Protein 5EZM (pdb70)

InterPro domains:
  IPR038731 Glycosyltransferase RgtA/B/C/D-like [PF132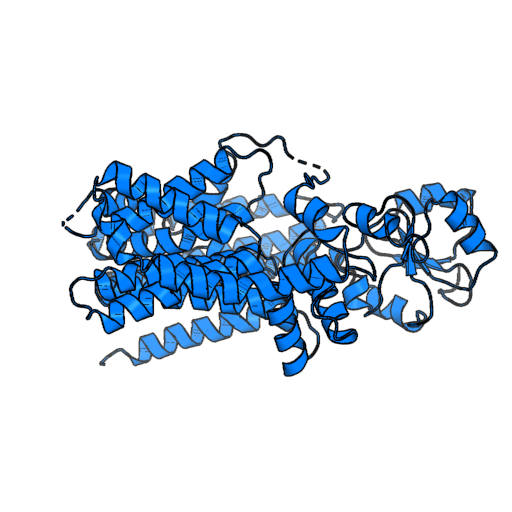31] (85-249)
  IPR040845 Aminoarabinose transferase, C-terminal [PF18583] (466-567)
  IPR050297 Lipid A-modifying glycosyltransferase 83 [PTHR33908] (30-534)

Foldseek 3Di:
DVVVVVVVVLVVVLVCLLQVLLAQFAAFDDFLLQLLQQLLVCLVPVPQQQGAGLNFGFQQWFRLLSVQLSVLCVVPNRGRSSSLVLLLVLLVLLLVLLLVLLCVPPNNQLSLLLSLQSLLQLLSSVSSSHRHLLSNLLSLLSLLLSLLSQLPDPPDDLVSNVVSLLSNLQSLLSSCSRGHPCSPPLVVQLVVVVCVVLVDPCVVVSNVVPSSVVSSCVSRVPSVVVNCVVPVCNPCCNVPPDDDAPWDDALCNCVCLVCNSSVLCNVCVVLLVVQQVVNDRSSVSLVSSLVVQSNVQSPDGDHDSSSNSSSSSSSSSSSSVSLVPDDLVVVVVSLVVLLVVLVVQLVCLCVQCPDDDPLFDSVLSVQLSVLLNVLSVLLNVLSVVLNVCSVVDSSVSSSSNSSSSSVSSSSNSSSCSSRRVLLLCLVCLVLQLVQDDQVAAAEEQLHDRSRNCSSNVHGHAYEDDPGSSVVRCPVCVVRHHHHVVVVQCCLQPNDKHKYKYAPVVCVVCVVPAPWAFRDDTSGITMTISDNVSHDDD

Nearest PDB structures (foldseek):
  5ezm-assembly1_A  TM=1.002E+00  e=3.886E-78  Cupriavidus metallidurans CH34
  5f15-assembly1_A  TM=9.927E-01  e=2.630E-70  Cupriavidus metallidurans CH34
  6p2r-assembly1_A  TM=6.299E-01  e=2.873E-02  Saccharomyces cerevisiae W303

Structure (mmCIF, N/CA/C/O backbone):
data_5EZM
#
_entry.id   5EZM
#
_cell.length_a   58.604
_cell.length_b   80.630
_cell.length_c   150.253
_cell.angle_alpha   90.000
_cell.angle_beta   90.000
_cell.angle_gamma   90.000
#
_symmetry.space_group_name_H-M   'P 21 21 21'
#
loop_
_entity.id
_entity.type
_entity.pdbx_description
1 polymer '4-amino-4-deoxy-L-arabinose transferase or related glycosyltransferases of PMT family'
2 non-polymer 'ZINC ION'
3 non-polymer 'MONO-TRANS, OCTA-CIS DECAPRENYL-PHOSPHATE'
4 non-polymer '[(Z)-octadec-9-enyl] (2R)-2,3-bis(oxidanyl)propanoate'
5 non-polymer 'CHLORIDE ION'
6 non-polymer 'PHOSPHATE ION'
7 non-polymer PHOSPHOCHOLINE
8 non-polymer '4-(2-HYDROXYETHYL)-1-PIPERAZINE ETHANESULFONIC ACID'
9 water water
#
loop_
_atom_site.group_PDB
_atom_site.id
_atom_site.type_symbol
_atom_site.label_atom_id
_atom_site.label_alt_id
_atom_site.label_comp_id
_atom_site.label_asym_id
_atom_site.label_entity_id
_atom_site.label_seq_id
_atom_site.pdbx_PDB_ins_code
_atom_site.Cartn_x
_atom_site.Cartn_y
_atom_site.Cartn_z
_atom_site.occupancy
_atom_site.B_iso_or_equiv
_atom_site.auth_seq_id
_atom_site.auth_comp_id
_atom_site.auth_asym_id
_atom_site.auth_atom_id
_atom_site.pdbx_PDB_model_num
ATOM 1 N N . SER A 1 28 ? 65.022 -0.063 17.315 1.00 124.27 25 SER A N 1
ATOM 2 C CA . SER A 1 28 ? 65.547 -0.303 18.655 1.00 122.32 25 SER A CA 1
ATOM 3 C C . SER A 1 28 ? 67.046 -0.033 18.711 1.00 122.86 25 SER A C 1
ATOM 4 O O . SER A 1 28 ? 67.792 -0.751 19.378 1.00 122.33 25 SER A O 1
ATOM 7 N N . ALA A 1 29 ? 67.483 1.009 18.005 1.00 123.86 26 ALA A N 1
ATOM 8 C CA . ALA A 1 29 ? 68.896 1.364 17.968 1.00 124.36 26 ALA A CA 1
ATOM 9 C C . ALA A 1 29 ? 69.341 1.941 19.305 1.00 122.95 26 ALA A C 1
ATOM 10 O O . ALA A 1 29 ? 70.095 1.301 20.046 1.00 124.08 26 ALA A O 1
ATOM 12 N N . ALA A 1 30 ? 68.871 3.146 19.626 1.00 121.44 27 ALA A N 1
ATOM 13 C CA . ALA A 1 30 ? 69.264 3.845 20.840 1.00 120.89 27 ALA A CA 1
ATOM 14 C C . ALA A 1 30 ? 68.388 3.493 22.037 1.00 120.63 27 ALA A C 1
ATOM 15 O O . ALA A 1 30 ? 68.281 4.299 22.969 1.00 119.02 27 ALA A O 1
ATOM 17 N N . THR A 1 31 ? 67.760 2.312 22.033 1.00 122.82 28 THR A N 1
ATOM 18 C CA . THR A 1 31 ? 66.961 1.894 23.183 1.00 121.55 28 THR A CA 1
ATOM 19 C C . THR A 1 31 ? 67.798 1.856 24.455 1.00 120.53 28 THR A C 1
ATOM 20 O O . THR A 1 31 ? 67.287 2.141 25.545 1.00 116.15 28 THR A O 1
ATOM 24 N N . GLY A 1 32 ? 69.090 1.538 24.330 1.00 123.62 29 GLY A N 1
ATOM 25 C CA . GLY A 1 32 ? 69.994 1.569 25.467 1.00 122.13 29 GLY A CA 1
ATOM 26 C C . GLY A 1 32 ? 70.031 2.900 26.188 1.00 118.14 29 GLY A C 1
ATOM 27 O O . GLY A 1 32 ? 70.411 2.947 27.362 1.00 116.50 29 GLY A O 1
ATOM 28 N N . TRP A 1 33 ? 69.652 3.987 25.512 1.00 112.30 30 TRP A N 1
ATOM 29 C CA . TRP A 1 33 ? 69.492 5.264 26.197 1.00 104.45 30 TRP A CA 1
ATOM 30 C C . TRP A 1 33 ? 68.190 5.299 26.987 1.00 101.03 30 TRP A C 1
ATOM 31 O O . TRP A 1 33 ? 68.188 5.631 28.179 1.00 100.03 30 TRP A O 1
ATOM 42 N N . VAL A 1 34 ? 67.076 4.944 26.338 1.00 98.65 31 VAL A N 1
ATOM 43 C CA . VAL A 1 34 ? 65.773 4.945 27.004 1.00 94.73 31 VAL A CA 1
ATOM 44 C C . VAL A 1 34 ? 65.829 4.097 28.268 1.00 91.53 31 VAL A C 1
ATOM 45 O O . VAL A 1 34 ? 65.554 4.577 29.376 1.00 90.41 31 VAL A O 1
ATOM 49 N N . VAL A 1 35 ? 66.210 2.825 28.112 1.00 89.54 32 VAL A N 1
ATOM 50 C CA . VAL A 1 35 ? 66.372 1.934 29.260 1.00 86.01 32 VAL A CA 1
ATOM 51 C C . VAL A 1 35 ? 67.230 2.595 30.327 1.00 82.11 32 VAL A C 1
ATOM 52 O O . VAL A 1 35 ? 66.919 2.533 31.522 1.00 83.30 32 VAL A O 1
ATOM 56 N N . LEU A 1 36 ? 68.312 3.256 29.912 1.00 78.92 33 LEU A N 1
ATOM 57 C CA . LEU A 1 36 ? 69.132 3.995 30.865 1.00 77.82 33 LEU A CA 1
ATOM 58 C C . LEU A 1 36 ? 68.325 5.111 31.516 1.00 77.41 33 LEU A C 1
ATOM 59 O O . LEU A 1 36 ? 68.163 5.148 32.743 1.00 76.95 33 LEU A O 1
ATOM 64 N N . PHE A 1 37 ? 67.781 6.012 30.689 1.00 75.90 34 PHE A N 1
ATOM 65 C CA . PHE A 1 37 ? 67.020 7.158 31.176 1.00 71.60 34 PHE A CA 1
ATOM 66 C C . PHE A 1 37 ? 66.002 6.733 32.226 1.00 68.88 34 PHE A C 1
ATOM 67 O O . PHE A 1 37 ? 66.099 7.116 33.400 1.00 67.37 34 PHE A O 1
ATOM 75 N N . VAL A 1 38 ? 65.043 5.896 31.818 1.00 68.06 35 VAL A N 1
ATOM 76 C CA . VAL A 1 38 ? 63.996 5.437 32.727 1.00 64.41 35 VAL A CA 1
ATOM 77 C C . VAL A 1 38 ? 64.608 4.841 33.987 1.00 65.67 35 VAL A C 1
ATOM 78 O O . VAL A 1 38 ? 64.179 5.143 35.109 1.00 63.79 35 VAL A O 1
ATOM 82 N N . ALA A 1 39 ? 65.644 4.011 33.820 1.00 67.00 36 ALA A N 1
ATOM 83 C CA . ALA A 1 39 ? 66.310 3.435 34.984 1.00 67.25 36 ALA A CA 1
ATOM 84 C C . ALA A 1 39 ? 66.765 4.533 35.932 1.00 66.17 36 ALA A C 1
ATOM 85 O O . ALA A 1 39 ? 66.369 4.561 37.105 1.00 67.44 36 ALA A O 1
ATOM 87 N N . VAL A 1 40 ? 67.547 5.488 35.414 1.00 63.33 37 VAL A N 1
ATOM 88 C CA . VAL A 1 40 ? 68.037 6.578 36.250 1.00 63.77 37 VAL A CA 1
ATOM 89 C C . VAL A 1 40 ? 66.874 7.326 36.877 1.00 63.18 37 VAL A C 1
ATOM 90 O O . VAL A 1 40 ? 66.965 7.787 38.023 1.00 62.55 37 VAL A O 1
ATOM 94 N N . ALA A 1 41 ? 65.752 7.430 36.161 1.00 60.46 38 ALA A N 1
ATOM 95 C CA . ALA A 1 41 ? 64.584 8.075 36.742 1.00 57.55 38 ALA A CA 1
ATOM 96 C C . ALA A 1 41 ? 64.056 7.269 37.923 1.00 58.96 38 ALA A C 1
ATOM 97 O O . ALA A 1 41 ? 63.921 7.795 39.038 1.00 57.99 38 ALA A O 1
ATOM 99 N N . LEU A 1 42 ? 63.815 5.970 37.708 1.00 59.09 39 LEU A N 1
ATOM 100 C CA . LEU A 1 42 ? 63.102 5.175 38.703 1.00 56.80 39 LEU A CA 1
ATOM 101 C C . LEU A 1 42 ? 63.880 5.095 40.006 1.00 57.97 39 LEU A C 1
ATOM 102 O O . LEU A 1 42 ? 63.306 5.252 41.090 1.00 55.59 39 LEU A O 1
ATOM 107 N N . VAL A 1 43 ? 65.193 4.871 39.920 1.00 62.48 40 VAL A N 1
ATOM 108 C CA . VAL A 1 43 ? 66.004 4.800 41.130 1.00 66.04 40 VAL A CA 1
ATOM 109 C C . VAL A 1 43 ? 65.963 6.130 41.876 1.00 66.16 40 VAL A C 1
ATOM 110 O O . VAL A 1 43 ? 65.889 6.161 43.111 1.00 66.72 40 VAL A O 1
ATOM 114 N N . VAL A 1 44 ? 65.969 7.250 41.145 1.00 65.17 41 VAL A N 1
ATOM 115 C CA . VAL A 1 44 ? 65.830 8.532 41.827 1.00 62.98 41 VAL A CA 1
ATOM 116 C C . VAL A 1 44 ? 64.415 8.676 42.365 1.00 64.37 41 VAL A C 1
ATOM 117 O O . VAL A 1 44 ? 64.201 9.271 43.429 1.00 64.27 41 VAL A O 1
ATOM 121 N N . TRP A 1 45 ? 63.438 8.096 41.665 1.00 64.86 42 TRP A N 1
ATOM 122 C CA . TRP A 1 45 ? 62.042 8.229 42.064 1.00 62.54 42 TRP A CA 1
ATOM 123 C C . TRP A 1 45 ? 61.793 7.620 43.437 1.00 62.89 42 TRP A C 1
ATOM 124 O O . TRP A 1 45 ? 61.083 8.206 44.264 1.00 62.81 42 TRP A O 1
ATOM 135 N N . PHE A 1 46 ? 62.375 6.454 43.708 1.00 64.06 43 PHE A N 1
ATOM 136 C CA . PHE A 1 46 ? 62.099 5.739 44.950 1.00 64.83 43 PHE A CA 1
ATOM 137 C C . PHE A 1 46 ? 63.093 6.046 46.061 1.00 64.69 43 PHE A C 1
ATOM 138 O O . PHE A 1 46 ? 62.682 6.208 47.216 1.00 63.92 43 PHE A O 1
ATOM 146 N N . VAL A 1 47 ? 64.388 6.141 45.745 1.00 64.45 44 VAL A N 1
ATOM 147 C CA . VAL A 1 47 ? 65.380 6.469 46.768 1.00 62.84 44 VAL A CA 1
ATOM 148 C C . VAL A 1 47 ? 65.032 7.794 47.440 1.00 63.26 44 VAL A C 1
ATOM 149 O O . VAL A 1 47 ? 65.021 7.902 48.673 1.00 64.42 44 VAL A O 1
ATOM 153 N N . SER A 1 48 ? 64.706 8.812 46.637 1.00 62.39 45 SER A N 1
ATOM 154 C CA . SER A 1 48 ? 64.346 10.117 47.183 1.00 62.42 45 SER A CA 1
ATOM 155 C C . SER A 1 48 ? 63.145 10.053 48.119 1.00 63.38 45 SER A C 1
ATOM 156 O O . SER A 1 48 ? 62.930 10.991 48.896 1.00 64.48 45 SER A O 1
ATOM 159 N N . LEU A 1 49 ? 62.359 8.974 48.066 1.00 61.44 46 LEU A N 1
ATOM 160 C CA . LEU A 1 49 ? 61.249 8.835 49.000 1.00 59.30 46 LEU A CA 1
ATOM 161 C C . LEU A 1 49 ? 61.731 8.734 50.442 1.00 61.45 46 LEU A C 1
ATOM 162 O O . LEU A 1 49 ? 61.066 9.239 51.353 1.00 60.91 46 LEU A O 1
ATOM 167 N N . ASP A 1 50 ? 62.879 8.098 50.670 1.00 63.93 47 ASP A N 1
ATOM 168 C CA . ASP A 1 50 ? 63.338 7.759 52.013 1.00 65.90 47 ASP A CA 1
ATOM 169 C C . ASP A 1 50 ? 64.491 8.648 52.463 1.00 66.33 47 ASP A C 1
ATOM 170 O O . ASP A 1 50 ? 65.429 8.190 53.117 1.00 67.11 47 ASP A O 1
ATOM 175 N N . MET A 1 51 ? 64.440 9.935 52.119 1.00 66.78 48 MET A N 1
ATOM 176 C CA . MET A 1 51 ? 65.523 10.843 52.472 1.00 66.87 48 MET A CA 1
ATOM 177 C C . MET A 1 51 ? 65.033 12.106 53.171 1.00 66.21 48 MET A C 1
ATOM 178 O O . MET A 1 51 ? 65.820 13.040 53.363 1.00 68.91 48 MET A O 1
ATOM 183 N N . ARG A 1 52 ? 63.766 12.154 53.571 1.00 61.96 49 ARG A N 1
ATOM 184 C CA . ARG A 1 52 ? 63.238 13.266 54.344 1.00 59.58 49 ARG A CA 1
ATOM 185 C C . ARG A 1 52 ? 62.386 12.721 55.479 1.00 59.92 49 ARG A C 1
ATOM 186 O O . ARG A 1 52 ? 61.694 11.712 55.313 1.00 62.65 49 ARG A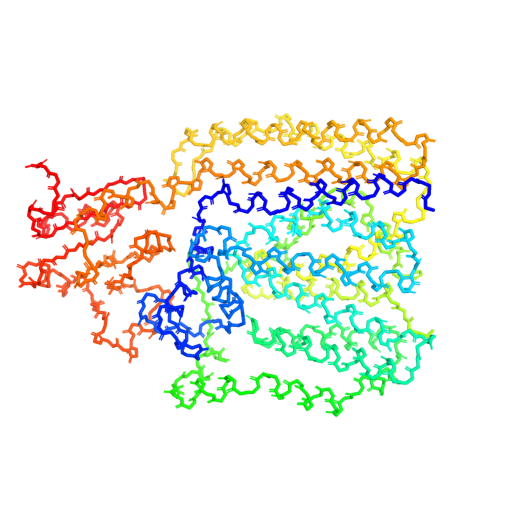 O 1
ATOM 194 N N . HIS A 1 53 ? 62.443 13.382 56.630 1.00 56.54 50 HIS A N 1
ATOM 195 C CA . HIS A 1 53 ? 61.500 13.070 57.689 1.00 53.67 50 HIS A CA 1
ATOM 196 C C . HIS A 1 53 ? 60.114 13.582 57.316 1.00 54.67 50 HIS A C 1
ATOM 197 O O . HIS A 1 53 ? 59.956 14.450 56.453 1.00 55.72 50 HIS A O 1
ATOM 204 N N . LEU A 1 54 ? 59.100 13.029 57.978 1.00 55.67 51 LEU A N 1
ATOM 205 C CA . LEU A 1 54 ? 57.719 13.342 57.632 1.00 55.98 51 LEU A CA 1
ATOM 206 C C . LEU A 1 54 ? 57.391 14.788 57.981 1.00 57.07 51 LEU A C 1
ATOM 207 O O . LEU A 1 54 ? 57.688 15.259 59.084 1.00 57.66 51 LEU A O 1
ATOM 212 N N . VAL A 1 55 ? 56.774 15.488 57.036 1.00 56.86 52 VAL A N 1
ATOM 213 C CA . VAL A 1 55 ? 56.452 16.902 57.174 1.00 56.74 52 VAL A CA 1
ATOM 214 C C . VAL A 1 55 ? 54.973 17.016 57.524 1.00 58.35 52 VAL A C 1
ATOM 215 O O . VAL A 1 55 ? 54.103 16.664 56.719 1.00 59.63 52 VAL A O 1
ATOM 219 N N . GLY A 1 56 ? 54.682 17.508 58.724 1.00 57.13 53 GLY A N 1
ATOM 220 C CA . GLY A 1 56 ? 53.308 17.726 59.139 1.00 57.55 53 GLY A CA 1
ATOM 221 C C . GLY A 1 56 ? 52.686 18.936 58.469 1.00 60.33 53 GLY A C 1
ATOM 222 O O . GLY A 1 56 ? 53.400 19.813 57.985 1.00 63.21 53 GLY A O 1
ATOM 223 N N . PRO A 1 57 ? 51.348 19.000 58.441 1.00 60.85 54 PRO A N 1
ATOM 224 C CA . PRO A 1 57 ? 50.442 17.994 59.007 1.00 62.49 54 PRO A CA 1
ATOM 225 C C . PRO A 1 57 ? 50.174 16.787 58.109 1.00 63.83 54 PRO A C 1
ATOM 226 O O . PRO A 1 57 ? 50.023 15.685 58.632 1.00 63.98 54 PRO A O 1
ATOM 230 N N . ASP A 1 58 ? 50.141 16.995 56.790 1.00 65.75 55 ASP A N 1
ATOM 231 C CA . ASP A 1 58 ? 49.596 15.992 55.876 1.00 66.59 55 ASP A CA 1
ATOM 232 C C . ASP A 1 58 ? 50.364 14.675 55.946 1.00 60.30 55 ASP A C 1
ATOM 233 O O . ASP A 1 58 ? 49.787 13.622 56.247 1.00 58.00 55 ASP A O 1
ATOM 238 N N . GLU A 1 59 ? 51.667 14.711 55.648 1.00 59.08 56 GLU A N 1
ATOM 239 C CA . GLU A 1 59 ? 52.462 13.484 55.624 1.00 59.48 56 GLU A CA 1
ATOM 240 C C . GLU A 1 59 ? 52.350 12.728 56.940 1.00 58.05 56 GLU A C 1
ATOM 241 O O . GLU A 1 59 ? 52.113 11.511 56.960 1.00 58.44 56 GLU A O 1
ATOM 247 N N . GLY A 1 60 ? 52.519 13.442 58.054 1.00 54.22 57 GLY A N 1
ATOM 248 C CA . GLY A 1 60 ? 52.396 12.805 59.352 1.00 52.53 57 GLY A CA 1
ATOM 249 C C . GLY A 1 60 ? 50.994 12.295 59.623 1.00 51.34 57 GLY A C 1
ATOM 250 O O . GLY A 1 60 ? 50.819 11.185 60.126 1.00 49.67 57 GLY A O 1
ATOM 251 N N . ARG A 1 61 ? 49.976 13.095 59.283 1.00 53.08 58 ARG A N 1
ATOM 252 C CA . ARG A 1 61 ? 48.597 12.702 59.562 1.00 56.43 58 ARG A CA 1
ATOM 253 C C . ARG A 1 61 ? 48.230 11.411 58.842 1.00 57.16 58 ARG A C 1
ATOM 254 O O . ARG A 1 61 ? 47.693 10.477 59.450 1.00 60.01 58 ARG A O 1
ATOM 262 N N . TYR A 1 62 ? 48.504 11.339 57.540 1.00 54.51 59 TYR A N 1
ATOM 263 C CA . TYR A 1 62 ? 48.113 10.146 56.800 1.00 55.08 59 TYR A CA 1
ATOM 264 C C . TYR A 1 62 ? 49.015 8.963 57.128 1.00 53.72 59 TYR A C 1
ATOM 265 O O . TYR A 1 62 ? 48.542 7.818 57.170 1.00 51.29 59 TYR A O 1
ATOM 274 N N . ALA A 1 63 ? 50.301 9.214 57.397 1.00 54.03 60 ALA A N 1
ATOM 275 C CA . ALA A 1 63 ? 51.178 8.120 57.801 1.00 55.56 60 ALA A CA 1
ATOM 276 C C . ALA A 1 63 ? 50.725 7.516 59.123 1.00 59.50 60 ALA A C 1
ATOM 277 O O . ALA A 1 63 ? 50.782 6.293 59.310 1.00 63.46 60 ALA A O 1
ATOM 279 N N . GLU A 1 64 ? 50.250 8.358 60.046 1.00 58.22 61 GLU A N 1
ATOM 280 C CA . GLU A 1 64 ? 49.839 7.879 61.362 1.00 56.86 61 GLU A CA 1
ATOM 281 C C . GLU A 1 64 ? 48.469 7.219 61.320 1.00 57.36 61 GLU A C 1
ATOM 282 O O . GLU A 1 64 ? 48.270 6.172 61.943 1.00 62.13 61 GLU A O 1
ATOM 288 N N . ILE A 1 65 ? 47.510 7.824 60.617 1.00 53.32 62 ILE A N 1
ATOM 289 C CA . ILE A 1 65 ? 46.222 7.166 60.413 1.00 52.79 62 ILE A CA 1
ATOM 290 C C . ILE A 1 65 ? 46.436 5.780 59.824 1.00 54.65 62 ILE A C 1
ATOM 291 O O . ILE A 1 65 ? 45.892 4.781 60.311 1.00 56.89 62 ILE A O 1
ATOM 296 N N . SER A 1 66 ? 47.262 5.698 58.780 1.00 57.36 63 SER A N 1
ATOM 297 C CA . SER A 1 66 ? 47.542 4.401 58.177 1.00 56.23 63 SER A CA 1
ATOM 298 C C . SER A 1 66 ? 48.230 3.468 59.163 1.00 56.05 63 SER A C 1
ATOM 299 O O . SER A 1 66 ? 47.962 2.262 59.170 1.00 57.54 63 SER A O 1
ATOM 302 N N . ARG A 1 67 ? 49.115 4.002 60.008 1.00 54.76 64 ARG A N 1
ATOM 303 C CA . ARG A 1 67 ? 49.739 3.163 61.026 1.00 55.47 64 ARG A CA 1
ATOM 304 C C . ARG A 1 67 ? 48.693 2.567 61.962 1.00 58.16 64 ARG A C 1
ATOM 305 O O . ARG A 1 67 ? 48.716 1.367 62.253 1.00 60.70 64 ARG A O 1
ATOM 313 N N . GLU A 1 68 ? 47.762 3.396 62.441 1.00 55.96 65 GLU A N 1
ATOM 314 C CA . GLU A 1 68 ? 46.760 2.915 63.386 1.00 54.00 65 GLU A CA 1
ATOM 315 C C . GLU A 1 68 ? 45.841 1.892 62.739 1.00 55.54 65 GLU A C 1
ATOM 316 O O . GLU A 1 68 ? 45.474 0.893 63.369 1.00 55.57 65 GLU A O 1
ATOM 322 N N . MET A 1 69 ? 45.456 2.125 61.482 1.00 58.75 66 MET A N 1
ATOM 323 C CA . MET A 1 69 ? 44.680 1.124 60.759 1.00 59.75 66 MET A CA 1
ATOM 324 C C . MET A 1 69 ? 45.460 -0.180 60.645 1.00 60.67 66 MET A C 1
ATOM 325 O O . MET A 1 69 ? 44.906 -1.268 60.845 1.00 59.32 66 MET A O 1
ATOM 330 N N . PHE A 1 70 ? 46.760 -0.076 60.358 1.00 60.60 67 PHE A N 1
ATOM 331 C CA . PHE A 1 70 ? 47.624 -1.245 60.238 1.00 59.57 67 PHE A CA 1
ATOM 332 C C . PHE A 1 70 ? 47.702 -2.019 61.548 1.00 60.94 67 PHE A C 1
ATOM 333 O O . PHE A 1 70 ? 47.682 -3.255 61.552 1.00 66.01 67 PHE A O 1
ATOM 341 N N . ALA A 1 71 ? 47.782 -1.309 62.673 1.00 56.94 68 ALA A N 1
ATOM 342 C CA . ALA A 1 71 ? 47.899 -1.959 63.969 1.00 56.32 68 ALA A CA 1
ATOM 343 C C . ALA A 1 71 ? 46.571 -2.487 64.486 1.00 60.24 68 ALA A C 1
ATOM 344 O O . ALA A 1 71 ? 46.569 -3.389 65.330 1.00 65.83 68 ALA A O 1
ATOM 346 N N . SER A 1 72 ? 45.448 -1.953 64.009 1.00 58.68 69 SER A N 1
ATOM 347 C CA . SER A 1 72 ? 44.142 -2.370 64.503 1.00 58.00 69 SER A CA 1
ATOM 348 C C . SER A 1 72 ? 43.443 -3.368 63.596 1.00 58.31 69 SER A C 1
ATOM 349 O O . SER A 1 72 ? 42.682 -4.204 64.090 1.00 57.74 69 SER A O 1
ATOM 352 N N . GLY A 1 73 ? 43.679 -3.304 62.287 1.00 60.68 70 GLY A N 1
ATOM 353 C CA . GLY A 1 73 ? 42.968 -4.138 61.343 1.00 62.35 70 GLY A CA 1
ATOM 354 C C . GLY A 1 73 ? 41.611 -3.616 60.928 1.00 64.02 70 GLY A C 1
ATOM 355 O O . GLY A 1 73 ? 40.991 -4.197 60.027 1.00 66.03 70 GLY A O 1
ATOM 356 N N . ASP A 1 74 ? 41.127 -2.541 61.546 1.00 63.98 71 ASP A N 1
ATOM 357 C CA . ASP A 1 74 ? 39.839 -1.951 61.191 1.00 66.02 71 ASP A CA 1
ATOM 358 C C . ASP A 1 74 ? 40.041 -1.065 59.969 1.00 69.91 71 ASP A C 1
ATOM 359 O O . ASP A 1 74 ? 40.487 0.078 60.082 1.00 72.20 71 ASP A O 1
ATOM 364 N N . TRP A 1 75 ? 39.710 -1.593 58.793 1.00 71.79 72 TRP A N 1
ATOM 365 C CA . TRP A 1 75 ? 39.826 -0.854 57.544 1.00 71.21 72 TRP A CA 1
ATOM 366 C C . TRP A 1 75 ? 38.575 -0.052 57.211 1.00 67.80 72 TRP A C 1
ATOM 367 O O . TRP A 1 75 ? 38.485 0.499 56.110 1.00 66.27 72 TRP A O 1
ATOM 378 N N . VAL A 1 76 ? 37.612 0.023 58.125 1.00 67.53 73 VAL A N 1
ATOM 379 C CA . VAL A 1 76 ? 36.349 0.714 57.893 1.00 67.09 73 VAL A CA 1
ATOM 380 C C . VAL A 1 76 ? 36.270 2.014 58.688 1.00 66.52 73 VAL A C 1
ATOM 381 O O . VAL A 1 76 ? 36.033 3.083 58.124 1.00 65.17 73 VAL A O 1
ATOM 385 N N . THR A 1 77 ? 36.464 1.937 60.002 1.00 66.59 74 THR A N 1
ATOM 386 C CA . THR A 1 77 ? 36.361 3.101 60.878 1.00 66.68 74 THR A CA 1
ATOM 387 C C . THR A 1 77 ? 37.733 3.757 60.968 1.00 64.78 74 THR A C 1
ATOM 388 O O . THR A 1 77 ? 38.598 3.318 61.731 1.00 64.55 74 THR A O 1
ATOM 392 N N . ILE A 1 78 ? 37.932 4.815 60.177 1.00 62.76 75 ILE A N 1
ATOM 393 C CA . ILE A 1 78 ? 39.198 5.537 60.177 1.00 60.53 75 ILE A CA 1
ATOM 394 C C . ILE A 1 78 ? 39.391 6.237 61.517 1.00 60.35 75 ILE A C 1
ATOM 395 O O . ILE A 1 78 ? 38.461 6.847 62.062 1.00 60.50 75 ILE A O 1
ATOM 400 N N . ARG A 1 79 ? 40.603 6.148 62.060 1.00 59.69 76 ARG A N 1
ATOM 401 C CA . ARG A 1 79 ? 40.923 6.772 63.335 1.00 58.85 76 ARG A CA 1
ATOM 402 C C . ARG A 1 79 ? 42.252 7.507 63.253 1.00 58.38 76 ARG A C 1
ATOM 403 O O . ARG A 1 79 ? 43.188 7.057 62.584 1.00 58.35 76 ARG A O 1
ATOM 411 N N . TYR A 1 80 ? 42.320 8.649 63.933 1.00 58.07 77 TYR A N 1
ATOM 412 C CA . TYR A 1 80 ? 43.526 9.466 64.014 1.00 59.50 77 TYR A CA 1
ATOM 413 C C . TYR A 1 80 ? 43.782 9.736 65.490 1.00 58.77 77 TYR A C 1
ATOM 414 O O . TYR A 1 80 ? 42.995 10.432 66.144 1.00 56.74 77 TYR A O 1
ATOM 423 N N . ASN A 1 81 ? 44.874 9.174 66.011 1.00 56.80 78 ASN A N 1
ATOM 424 C CA . ASN A 1 81 ? 45.182 9.212 67.439 1.00 55.48 78 ASN A CA 1
ATOM 425 C C . ASN A 1 81 ? 44.028 8.626 68.252 1.00 57.76 78 ASN A C 1
ATOM 426 O O . ASN A 1 81 ? 43.530 9.233 69.204 1.00 58.75 78 ASN A O 1
ATOM 431 N N . ALA A 1 82 ? 43.593 7.434 67.839 1.00 59.11 79 ALA A N 1
ATOM 432 C CA . ALA A 1 82 ? 42.577 6.643 68.523 1.00 60.59 79 ALA A CA 1
ATOM 433 C C . ALA A 1 82 ? 41.196 7.277 68.409 1.00 64.25 79 ALA A C 1
ATOM 434 O O . ALA A 1 82 ? 40.218 6.729 68.926 1.00 68.81 79 ALA A O 1
ATOM 436 N N . LEU A 1 83 ? 41.092 8.409 67.719 1.00 62.88 80 LEU A N 1
ATOM 437 C CA . LEU A 1 83 ? 39.834 9.129 67.597 1.00 64.57 80 LEU A CA 1
ATOM 438 C C . LEU A 1 83 ? 39.304 9.054 66.172 1.00 65.30 80 LEU A C 1
ATOM 439 O O . LEU A 1 83 ? 40.071 9.075 65.205 1.00 66.41 80 LEU A O 1
ATOM 444 N N . LYS A 1 84 ? 37.978 8.972 66.058 1.00 63.98 81 LYS A N 1
ATOM 445 C CA . LYS A 1 84 ? 37.332 8.887 64.754 1.00 60.91 81 LYS A CA 1
ATOM 446 C C . LYS A 1 84 ? 37.710 10.082 63.892 1.00 61.35 81 LYS A C 1
ATOM 447 O O . LYS A 1 84 ? 37.646 11.233 64.336 1.00 58.81 81 LYS A O 1
ATOM 453 N N . TYR A 1 85 ? 38.115 9.799 62.657 1.00 64.56 82 TYR A N 1
ATOM 454 C CA . TYR A 1 85 ? 38.502 10.817 61.684 1.00 64.91 82 TYR A CA 1
ATOM 455 C C . TYR A 1 85 ? 37.666 10.569 60.434 1.00 64.31 82 TYR A C 1
ATOM 456 O O . TYR A 1 85 ? 37.970 9.669 59.647 1.00 65.66 82 TYR A O 1
ATOM 465 N N . PHE A 1 86 ? 36.607 11.358 60.261 1.00 64.36 83 PHE A N 1
ATOM 466 C CA . PHE A 1 86 ? 35.676 11.201 59.151 1.00 63.40 83 PHE A CA 1
ATOM 467 C C . PHE A 1 86 ? 35.784 12.341 58.142 1.00 67.60 83 PHE A C 1
ATOM 468 O O . PHE A 1 86 ? 34.806 12.668 57.465 1.00 69.53 83 PHE A O 1
ATOM 476 N N . GLU A 1 87 ? 36.962 12.956 58.025 1.00 67.99 84 GLU A N 1
ATOM 477 C CA . GLU A 1 87 ? 37.138 14.053 57.083 1.00 69.46 84 GLU A CA 1
ATOM 478 C C . GLU A 1 87 ? 37.612 13.590 55.707 1.00 68.80 84 GLU A C 1
ATOM 479 O O . GLU A 1 87 ? 37.591 14.392 54.768 1.00 69.57 84 GLU A O 1
ATOM 485 N N . LYS A 1 88 ? 38.015 12.327 55.552 1.00 68.13 85 LYS A N 1
ATOM 486 C CA . LYS A 1 88 ? 38.530 11.811 54.287 1.00 67.84 85 LYS A CA 1
ATOM 487 C C . LYS A 1 88 ? 38.106 10.364 54.081 1.00 67.20 85 LYS A C 1
ATOM 488 O O . LYS A 1 88 ? 37.910 9.624 55.053 1.00 65.53 85 LYS A O 1
ATOM 494 N N . PRO A 1 89 ? 37.961 9.935 52.828 1.00 68.68 86 PRO A N 1
ATOM 495 C CA . PRO A 1 89 ? 37.707 8.512 52.529 1.00 67.98 86 PRO A CA 1
ATOM 496 C C . PRO A 1 89 ? 38.993 7.705 52.612 1.00 66.20 86 PRO A C 1
ATOM 497 O O . PRO A 1 89 ? 40.087 8.286 52.668 1.00 65.36 86 PRO A O 1
ATOM 501 N N . PRO A 1 90 ? 38.916 6.372 52.608 1.00 64.21 87 PRO A N 1
ATOM 502 C CA . PRO A 1 90 ? 40.042 5.552 53.091 1.00 62.72 87 PRO A CA 1
ATOM 503 C C . PRO A 1 90 ? 40.986 4.941 52.059 1.00 61.32 87 PRO A C 1
ATOM 504 O O . PRO A 1 90 ? 41.920 4.250 52.480 1.00 62.24 87 PRO A O 1
ATOM 508 N N . PHE A 1 91 ? 40.799 5.148 50.752 1.00 58.92 88 PHE A N 1
ATOM 509 C CA . PHE A 1 91 ? 41.585 4.386 49.780 1.00 56.08 88 PHE A CA 1
ATOM 510 C C . PHE A 1 91 ? 43.081 4.643 49.937 1.00 54.64 88 PHE A C 1
ATOM 511 O O . PHE A 1 91 ? 43.891 3.706 49.916 1.00 55.27 88 PHE A O 1
ATOM 519 N N . HIS A 1 92 ? 43.470 5.911 50.089 1.00 54.00 89 HIS A N 1
ATOM 520 C CA . HIS A 1 92 ? 44.873 6.229 50.336 1.00 53.73 89 HIS A CA 1
ATOM 521 C C . HIS A 1 92 ? 45.403 5.450 51.533 1.00 53.88 89 HIS A C 1
ATOM 522 O O . HIS A 1 92 ? 46.513 4.900 51.492 1.00 51.28 89 HIS A O 1
ATOM 529 N N . MET A 1 93 ? 44.605 5.367 52.600 1.00 56.15 90 MET A N 1
ATOM 530 C CA . MET A 1 93 ? 45.032 4.625 53.780 1.00 59.05 90 MET A CA 1
ATOM 531 C C . MET A 1 93 ? 45.106 3.131 53.498 1.00 57.51 90 MET A C 1
ATOM 532 O O . MET A 1 93 ? 46.024 2.457 53.971 1.00 54.03 90 MET A O 1
ATOM 537 N N . TRP A 1 94 ? 44.152 2.595 52.731 1.00 58.16 91 TRP A N 1
ATOM 538 C CA . TRP A 1 94 ? 44.218 1.190 52.341 1.00 55.90 91 TRP A CA 1
ATOM 539 C C . TRP A 1 94 ? 45.536 0.881 51.642 1.00 55.80 91 TRP A C 1
ATOM 540 O O . TRP A 1 94 ? 46.231 -0.086 51.990 1.00 56.41 91 TRP A O 1
ATOM 551 N N . VAL A 1 95 ? 45.903 1.707 50.659 1.00 54.41 92 VAL A N 1
ATOM 552 C CA . VAL A 1 95 ? 47.144 1.478 49.923 1.00 55.39 92 VAL A CA 1
ATOM 553 C C . VAL A 1 95 ? 48.339 1.572 50.861 1.00 55.90 92 VAL A C 1
ATOM 554 O O . VAL A 1 95 ? 49.213 0.694 50.872 1.00 57.85 92 VAL A O 1
ATOM 558 N N . THR A 1 96 ? 48.385 2.630 51.678 1.00 54.98 93 THR A N 1
ATOM 559 C CA . THR A 1 96 ? 49.506 2.792 52.597 1.00 50.21 93 THR A CA 1
ATOM 560 C C . THR A 1 96 ? 49.616 1.605 53.543 1.00 51.07 93 THR A C 1
ATOM 561 O O . THR A 1 96 ? 50.724 1.178 53.882 1.00 54.93 93 THR A O 1
ATOM 565 N N . VAL A 1 97 ? 48.480 1.045 53.963 1.00 52.00 94 VAL A N 1
ATOM 566 C CA . VAL A 1 97 ? 48.506 -0.068 54.907 1.00 55.47 94 VAL A CA 1
ATOM 567 C C . VAL A 1 97 ? 49.022 -1.330 54.231 1.00 58.48 94 VAL A C 1
ATOM 568 O O . VAL A 1 97 ? 49.776 -2.106 54.833 1.00 60.60 94 VAL A O 1
ATOM 572 N N . VAL A 1 98 ? 48.622 -1.566 52.978 1.00 56.50 95 VAL A N 1
ATOM 573 C CA . VAL A 1 98 ? 49.221 -2.673 52.238 1.00 55.19 95 VAL A CA 1
ATOM 574 C C . VAL A 1 98 ? 50.731 -2.487 52.152 1.00 57.20 95 VAL A C 1
ATOM 575 O O . VAL A 1 98 ? 51.506 -3.435 52.353 1.00 60.34 95 VAL A O 1
ATOM 579 N N . GLY A 1 99 ? 51.173 -1.255 51.883 1.00 54.84 96 GLY A N 1
ATOM 580 C CA . GLY A 1 99 ? 52.601 -0.979 51.882 1.00 55.46 96 GLY A CA 1
ATOM 581 C C . GLY A 1 99 ? 53.259 -1.307 53.209 1.00 56.19 96 GLY A C 1
ATOM 582 O O . GLY A 1 99 ? 54.353 -1.877 53.246 1.00 54.35 96 GLY A O 1
ATOM 583 N N . TYR A 1 100 ? 52.597 -0.958 54.317 1.00 57.21 97 TYR A N 1
ATOM 584 C CA . TYR A 1 100 ? 53.125 -1.278 55.641 1.00 58.24 97 TYR A CA 1
ATOM 585 C C . TYR A 1 100 ? 53.238 -2.785 55.838 1.00 61.74 97 TYR A C 1
ATOM 586 O O . TYR A 1 100 ? 54.224 -3.276 56.400 1.00 59.62 97 TYR A O 1
ATOM 595 N N . GLU A 1 101 ? 52.223 -3.532 55.395 1.00 64.67 98 GLU A N 1
ATOM 596 C CA . GLU A 1 101 ? 52.259 -4.983 55.516 1.00 67.20 98 GLU A CA 1
ATOM 597 C C . GLU A 1 101 ? 53.393 -5.586 54.698 1.00 64.38 98 GLU A C 1
ATOM 598 O O . GLU A 1 101 ? 53.980 -6.593 55.105 1.00 64.60 98 GLU A O 1
ATOM 604 N N . LEU A 1 102 ? 53.727 -4.989 53.554 1.00 63.36 99 LEU A N 1
ATOM 605 C CA . LEU A 1 102 ? 54.806 -5.559 52.752 1.00 65.99 99 LEU A CA 1
ATOM 606 C C . LEU A 1 102 ? 56.185 -5.150 53.263 1.00 63.53 99 LEU A C 1
ATOM 607 O O . LEU A 1 102 ? 57.091 -5.987 53.339 1.00 63.15 99 LEU A O 1
ATOM 612 N N . PHE A 1 103 ? 56.366 -3.878 53.626 1.00 60.70 100 PHE A N 1
ATOM 613 C CA . PHE A 1 103 ? 57.696 -3.343 53.885 1.00 58.75 100 PHE A CA 1
ATOM 614 C C . PHE A 1 103 ? 57.841 -2.682 55.253 1.00 55.26 100 PHE A C 1
ATOM 615 O O . PHE A 1 103 ? 58.844 -1.995 55.487 1.00 51.43 100 PHE A O 1
ATOM 623 N N . GLY A 1 104 ? 56.881 -2.860 56.157 1.00 56.56 101 GLY A N 1
ATOM 624 C CA . GLY A 1 104 ? 56.989 -2.295 57.490 1.00 57.97 101 GLY A CA 1
ATOM 625 C C . GLY A 1 104 ? 56.849 -0.780 57.494 1.00 58.21 101 GLY A C 1
ATOM 626 O O . GLY A 1 104 ? 56.733 -0.123 56.460 1.00 59.28 101 GLY A O 1
ATOM 627 N N . LEU A 1 105 ? 56.863 -0.222 58.703 1.00 54.94 102 LEU A N 1
ATOM 628 C CA . LEU A 1 105 ? 56.698 1.212 58.876 1.00 51.98 102 LEU A CA 1
ATOM 629 C C . LEU A 1 105 ? 57.966 1.954 58.481 1.00 52.80 102 LEU A C 1
ATOM 630 O O . LEU A 1 105 ? 59.081 1.447 58.628 1.00 53.60 102 LEU A O 1
ATOM 635 N N . GLY A 1 106 ? 57.785 3.170 57.985 1.00 53.53 103 GLY A N 1
ATOM 636 C CA . GLY A 1 106 ? 58.911 3.989 57.586 1.00 54.86 103 GLY A CA 1
ATOM 637 C C . GLY A 1 106 ? 58.449 5.153 56.743 1.00 57.12 103 GLY A C 1
ATOM 638 O O . GLY A 1 106 ? 57.283 5.249 56.343 1.00 58.18 103 GLY A O 1
ATOM 639 N N . GLU A 1 107 ? 59.400 6.050 56.476 1.00 58.00 104 GLU A N 1
ATOM 640 C CA . GLU A 1 107 ? 59.100 7.243 55.693 1.00 58.41 104 GLU A CA 1
ATOM 641 C C . GLU A 1 107 ? 58.708 6.885 54.264 1.00 59.42 104 GLU A C 1
ATOM 642 O O . GLU A 1 107 ? 57.648 7.299 53.782 1.00 62.22 104 GLU A O 1
ATOM 648 N N . TRP A 1 108 ? 59.548 6.112 53.568 1.00 57.57 105 TRP A N 1
ATOM 649 C CA . TRP A 1 108 ? 59.272 5.842 52.160 1.00 55.66 105 TRP A CA 1
ATOM 650 C C . TRP A 1 108 ? 58.040 4.967 51.984 1.00 56.28 105 TRP A C 1
ATOM 651 O O . TRP A 1 108 ? 57.326 5.107 50.985 1.00 60.04 105 TRP A O 1
ATOM 662 N N . GLN A 1 109 ? 57.767 4.071 52.935 1.00 54.30 106 GLN A N 1
ATOM 663 C CA . GLN A 1 109 ? 56.535 3.292 52.865 1.00 54.85 106 GLN A CA 1
ATOM 664 C C . GLN A 1 109 ? 55.312 4.186 53.022 1.00 55.54 106 GLN A C 1
ATOM 665 O O . GLN A 1 109 ? 54.287 3.973 52.364 1.00 56.42 106 GLN A O 1
ATOM 671 N N . ALA A 1 110 ? 55.402 5.197 53.885 1.00 55.68 107 ALA A N 1
ATOM 672 C CA . ALA A 1 110 ? 54.285 6.111 54.074 1.00 56.54 107 ALA A CA 1
ATOM 673 C C . ALA A 1 110 ? 54.044 6.992 52.855 1.00 56.68 107 ALA A C 1
ATOM 674 O O . ALA A 1 110 ? 52.943 7.534 52.706 1.00 55.57 107 ALA A O 1
ATOM 676 N N . ARG A 1 111 ? 55.044 7.147 51.988 1.00 57.04 108 ARG A N 1
ATOM 677 C CA . ARG A 1 111 ? 54.920 7.928 50.765 1.00 55.59 108 ARG A CA 1
ATOM 678 C C . ARG A 1 111 ? 54.717 7.054 49.539 1.00 57.12 108 ARG A C 1
ATOM 679 O O . ARG A 1 111 ? 54.846 7.542 48.413 1.00 59.36 108 ARG A O 1
ATOM 687 N N . LEU A 1 112 ? 54.391 5.775 49.731 1.00 56.91 109 LEU A N 1
ATOM 688 C CA . LEU A 1 112 ? 54.357 4.845 48.608 1.00 58.87 109 LEU A CA 1
ATOM 689 C C . LEU A 1 112 ? 53.134 5.078 47.726 1.00 61.26 109 LEU A C 1
ATOM 690 O O . LEU A 1 112 ? 53.223 4.993 46.493 1.00 61.70 109 LEU A O 1
ATOM 695 N N . ALA A 1 113 ? 51.985 5.378 48.339 1.00 61.44 110 ALA A N 1
ATOM 696 C CA . ALA A 1 113 ? 50.763 5.591 47.571 1.00 60.30 110 ALA A CA 1
ATOM 697 C C . ALA A 1 113 ? 50.913 6.754 46.598 1.00 60.52 110 ALA A C 1
ATOM 698 O O . ALA A 1 113 ? 50.474 6.670 45.445 1.00 62.30 110 ALA A O 1
ATOM 700 N N . VAL A 1 114 ? 51.541 7.847 47.038 1.00 58.35 111 VAL A N 1
ATOM 701 C CA . VAL A 1 114 ? 51.659 9.006 46.160 1.00 57.48 111 VAL A CA 1
ATOM 702 C C . VAL A 1 114 ? 52.700 8.765 45.073 1.00 58.47 111 VAL A C 1
ATOM 703 O O . VAL A 1 114 ? 52.546 9.249 43.944 1.00 59.66 111 VAL A O 1
ATOM 707 N N . ALA A 1 115 ? 53.763 8.014 45.374 1.00 56.59 112 ALA A N 1
ATOM 708 C CA . ALA A 1 115 ? 54.762 7.724 44.349 1.00 56.19 112 ALA A CA 1
ATOM 709 C C . ALA A 1 115 ? 54.174 6.839 43.260 1.00 58.55 112 ALA A C 1
ATOM 710 O O . ALA A 1 115 ? 54.327 7.120 42.061 1.00 62.38 112 ALA A O 1
ATOM 712 N N . LEU A 1 116 ? 53.482 5.768 43.662 1.00 56.50 113 LEU A N 1
ATOM 713 C CA . LEU A 1 116 ? 52.822 4.920 42.678 1.00 57.68 113 LEU A CA 1
ATOM 714 C C . LEU A 1 116 ? 51.745 5.687 41.921 1.00 60.31 113 LEU A C 1
ATOM 715 O O . LEU A 1 116 ? 51.535 5.441 40.728 1.00 60.04 113 LEU A O 1
ATOM 720 N N . SER A 1 117 ? 51.063 6.624 42.587 1.00 59.57 114 SER A N 1
ATOM 721 C CA . SER A 1 117 ? 50.097 7.455 41.879 1.00 60.47 114 SER A CA 1
ATOM 722 C C . SER A 1 117 ? 50.779 8.300 40.815 1.00 61.75 114 SER A C 1
ATOM 723 O O . SER A 1 117 ? 50.260 8.446 39.702 1.00 66.41 114 SER A O 1
ATOM 726 N N . GLY A 1 118 ? 51.944 8.866 41.136 1.00 59.00 115 GLY A N 1
ATOM 727 C CA . GLY A 1 118 ? 52.665 9.654 40.148 1.00 57.97 115 GLY A CA 1
ATOM 728 C C . GLY A 1 118 ? 53.076 8.829 38.945 1.00 57.86 115 GLY A C 1
ATOM 729 O O . GLY A 1 118 ? 52.826 9.211 37.794 1.00 60.43 115 GLY A O 1
ATOM 730 N N . LEU A 1 119 ? 53.705 7.674 39.196 1.00 55.62 116 LEU A N 1
ATOM 731 C CA . LEU A 1 119 ? 54.057 6.784 38.094 1.00 56.81 116 LEU A CA 1
ATOM 732 C C . LEU A 1 119 ? 52.827 6.402 37.282 1.00 57.87 116 LEU A C 1
ATOM 733 O O . LEU A 1 119 ? 52.882 6.336 36.049 1.00 58.20 116 LEU A O 1
ATOM 738 N N . LEU A 1 120 ? 51.702 6.165 37.958 1.00 58.33 117 LEU A N 1
ATOM 739 C CA . LEU A 1 120 ? 50.479 5.777 37.267 1.00 57.84 117 LEU A CA 1
ATOM 740 C C . LEU A 1 120 ? 49.991 6.889 36.348 1.00 58.66 117 LEU A C 1
ATOM 741 O O . LEU A 1 120 ? 49.610 6.633 35.198 1.00 59.38 117 LEU A O 1
ATOM 746 N N . GLY A 1 121 ? 49.997 8.130 36.839 1.00 59.01 118 GLY A N 1
ATOM 747 C CA . GLY A 1 121 ? 49.608 9.249 35.998 1.00 59.83 118 GLY A CA 1
ATOM 748 C C . GLY A 1 121 ? 50.502 9.398 34.783 1.00 59.97 118 GLY A C 1
ATOM 749 O O . GLY A 1 121 ? 50.018 9.608 33.664 1.00 61.24 118 GLY A O 1
ATOM 750 N N . ILE A 1 122 ? 51.820 9.284 34.982 1.00 58.61 119 ILE A N 1
ATOM 751 C CA . ILE A 1 122 ? 52.737 9.309 33.843 1.00 60.65 119 ILE A CA 1
ATOM 752 C C . ILE A 1 122 ? 52.358 8.228 32.839 1.00 62.54 119 ILE A C 1
ATOM 753 O O . ILE A 1 122 ? 52.133 8.503 31.654 1.00 62.54 119 ILE A O 1
ATOM 758 N N . GLY A 1 123 ? 52.256 6.986 33.311 1.00 64.04 120 GLY A N 1
ATOM 759 C CA . GLY A 1 123 ? 51.978 5.839 32.472 1.00 65.48 120 GLY A CA 1
ATOM 760 C C . GLY A 1 123 ? 50.707 5.946 31.657 1.00 67.86 120 GLY A C 1
ATOM 761 O O . GLY A 1 123 ? 50.756 5.882 30.425 1.00 73.22 120 GLY A O 1
ATOM 762 N N . VAL A 1 124 ? 49.561 6.112 32.323 1.00 64.11 121 VAL A N 1
ATOM 763 C CA . VAL A 1 124 ? 48.304 6.170 31.583 1.00 63.55 121 VAL A CA 1
ATOM 764 C C . VAL A 1 124 ? 48.235 7.430 30.729 1.00 65.56 121 VAL A C 1
ATOM 765 O O . VAL A 1 124 ? 47.635 7.420 29.642 1.00 69.32 121 VAL A O 1
ATOM 769 N N . SER A 1 125 ? 48.858 8.524 31.181 1.00 62.60 122 SER A N 1
ATOM 770 C CA . SER A 1 125 ? 48.860 9.744 30.382 1.00 61.99 122 SER A CA 1
ATOM 771 C C . SER A 1 125 ? 49.567 9.523 29.051 1.00 62.56 122 SER A C 1
ATOM 772 O O . SER A 1 125 ? 49.026 9.848 27.986 1.00 66.40 122 SER A O 1
ATOM 775 N N . MET A 1 126 ? 50.771 8.955 29.082 1.00 59.90 123 MET A N 1
ATOM 776 C CA . MET A 1 126 ? 51.431 8.709 27.810 1.00 66.12 123 MET A CA 1
ATOM 777 C C . MET A 1 126 ? 50.860 7.499 27.079 1.00 71.54 123 MET A C 1
ATOM 778 O O . MET A 1 126 ? 51.164 7.309 25.895 1.00 74.19 123 MET A O 1
ATOM 783 N N . MET A 1 127 ? 50.026 6.692 27.736 1.00 71.23 124 MET A N 1
ATOM 784 C CA . MET A 1 127 ? 49.275 5.676 27.006 1.00 70.69 124 MET A CA 1
ATOM 785 C C . MET A 1 127 ? 48.215 6.323 26.124 1.00 72.18 124 MET A C 1
ATOM 786 O O . MET A 1 127 ? 48.125 6.032 24.925 1.00 72.29 124 MET A O 1
ATOM 791 N N . ALA A 1 128 ? 47.399 7.209 26.706 1.00 73.23 125 ALA A N 1
ATOM 792 C CA . ALA A 1 128 ? 46.420 7.938 25.905 1.00 74.10 125 ALA A CA 1
ATOM 793 C C . ALA A 1 128 ? 47.106 8.789 24.843 1.00 74.89 125 ALA A C 1
ATOM 794 O O . ALA A 1 128 ? 46.651 8.852 23.691 1.00 74.85 125 ALA A O 1
ATOM 796 N N . ALA A 1 129 ? 48.211 9.444 25.211 1.00 73.59 126 ALA A N 1
ATOM 797 C CA . ALA A 1 129 ? 48.961 10.228 24.236 1.00 75.89 126 ALA A CA 1
ATOM 798 C C . ALA A 1 129 ? 49.446 9.358 23.085 1.00 76.42 126 ALA A C 1
ATOM 799 O O . ALA A 1 129 ? 49.333 9.745 21.917 1.00 80.04 126 ALA A O 1
ATOM 801 N N . ARG A 1 130 ? 49.985 8.174 23.394 1.00 75.59 127 ARG A N 1
ATOM 802 C CA . ARG A 1 130 ? 50.456 7.282 22.339 1.00 77.94 127 ARG A CA 1
ATOM 803 C C . ARG A 1 130 ? 49.307 6.820 21.456 1.00 80.36 127 ARG A C 1
ATOM 804 O O . ARG A 1 130 ? 49.464 6.687 20.236 1.00 80.60 127 ARG A O 1
ATOM 806 N N . ARG A 1 131 ? 48.139 6.579 22.054 1.00 81.52 128 ARG A N 1
ATOM 807 C CA . ARG A 1 131 ? 46.984 6.141 21.279 1.00 83.55 128 ARG A CA 1
ATOM 808 C C . ARG A 1 131 ? 46.532 7.221 20.302 1.00 85.20 128 ARG A C 1
ATOM 809 O O . ARG A 1 131 ? 46.349 6.955 19.109 1.00 87.39 128 ARG A O 1
ATOM 817 N N . TRP A 1 132 ? 46.354 8.451 20.788 1.00 84.36 129 TRP A N 1
ATOM 818 C CA . TRP A 1 132 ? 45.770 9.499 19.957 1.00 84.91 129 TRP A CA 1
ATOM 819 C C . TRP A 1 132 ? 46.789 10.253 19.114 1.00 83.62 129 TRP A C 1
ATOM 820 O O . TRP A 1 132 ? 46.462 10.673 17.998 1.00 88.04 129 TRP A O 1
ATOM 831 N N . PHE A 1 133 ? 48.012 10.441 19.610 1.00 77.83 130 PHE A N 1
ATOM 832 C CA . PHE A 1 133 ? 48.972 11.305 18.940 1.00 74.96 130 PHE A CA 1
ATOM 833 C C . PHE A 1 133 ? 50.281 10.626 18.562 1.00 75.37 130 PHE A C 1
ATOM 834 O O . PHE A 1 133 ? 51.102 11.253 17.883 1.00 76.30 130 PHE A O 1
ATOM 842 N N . GLY A 1 134 ? 50.507 9.387 18.971 1.00 75.62 131 GLY A N 1
ATOM 843 C CA . GLY A 1 134 ? 51.652 8.629 18.505 1.00 78.30 131 GLY A CA 1
ATOM 844 C C . GLY A 1 134 ? 52.733 8.505 19.564 1.00 77.15 131 GLY A C 1
ATOM 845 O O . GLY A 1 134 ? 52.642 9.049 20.666 1.00 76.54 131 GLY A O 1
ATOM 846 N N . ALA A 1 135 ? 53.785 7.778 19.184 1.00 78.32 132 ALA A N 1
ATOM 847 C CA . ALA A 1 135 ? 54.837 7.431 20.134 1.00 78.14 132 ALA A CA 1
ATOM 848 C C . ALA A 1 135 ? 55.645 8.657 20.553 1.00 76.49 132 ALA A C 1
ATOM 849 O O . ALA A 1 135 ? 55.912 8.855 21.744 1.00 74.64 132 ALA A O 1
ATOM 851 N N . ARG A 1 136 ? 56.049 9.488 19.589 1.00 77.62 133 ARG A N 1
ATOM 852 C CA . ARG A 1 136 ? 56.894 10.637 19.909 1.00 78.21 133 ARG A CA 1
ATOM 853 C C . ARG A 1 136 ? 56.185 11.587 20.870 1.00 78.83 133 ARG A C 1
ATOM 854 O O . ARG A 1 136 ? 56.751 11.998 21.894 1.00 76.60 133 ARG A O 1
ATOM 862 N N . ALA A 1 137 ? 54.931 11.930 20.564 1.00 80.74 134 ALA A N 1
ATOM 863 C CA . ALA A 1 137 ? 54.156 12.790 21.452 1.00 78.02 134 ALA A CA 1
ATOM 864 C C . ALA A 1 137 ? 54.006 12.163 22.832 1.00 77.19 134 ALA A C 1
ATOM 865 O O . ALA A 1 137 ? 54.046 12.867 23.848 1.00 75.29 134 ALA A O 1
ATOM 867 N N . ALA A 1 138 ? 53.833 10.839 22.889 1.00 77.73 135 ALA A N 1
ATOM 868 C CA . ALA A 1 138 ? 53.730 10.164 24.180 1.00 74.02 135 ALA A CA 1
ATOM 869 C C . ALA A 1 138 ? 55.015 10.315 24.980 1.00 70.57 135 ALA A C 1
ATOM 870 O O . ALA A 1 138 ? 54.977 10.568 26.191 1.00 70.42 135 ALA A O 1
ATOM 872 N N . ALA A 1 139 ? 56.165 10.158 24.318 1.00 68.86 136 ALA A N 1
ATOM 873 C CA . ALA A 1 139 ? 57.440 10.394 24.986 1.00 67.15 136 ALA A CA 1
ATOM 874 C C . ALA A 1 139 ? 57.503 11.813 25.535 1.00 68.06 136 ALA A C 1
ATOM 875 O O . ALA A 1 139 ? 57.890 12.030 26.691 1.00 69.31 136 ALA A O 1
ATOM 877 N N . PHE A 1 140 ? 57.092 12.793 24.728 1.00 66.53 137 PHE A N 1
ATOM 878 C CA . PHE A 1 140 ? 57.068 14.164 25.223 1.00 65.68 137 PHE A CA 1
ATOM 879 C C . PHE A 1 140 ? 56.124 14.321 26.414 1.00 66.47 137 PHE A C 1
ATOM 880 O O . PHE A 1 140 ? 56.371 15.156 27.291 1.00 66.20 137 PHE A O 1
ATOM 888 N N . THR A 1 141 ? 55.052 13.526 26.473 1.00 63.90 138 THR A N 1
ATOM 889 C CA . THR A 1 141 ? 54.143 13.605 27.613 1.00 60.62 138 THR A CA 1
ATOM 890 C C . THR A 1 141 ? 54.796 13.046 28.872 1.00 61.56 138 THR A C 1
ATOM 891 O O . THR A 1 141 ? 54.698 13.648 29.950 1.00 60.39 138 THR A O 1
ATOM 895 N N . GLY A 1 142 ? 55.473 11.900 28.752 1.00 61.88 139 GLY A N 1
ATOM 896 C CA . GLY A 1 142 ? 56.191 11.359 29.896 1.00 60.36 139 GLY A CA 1
ATOM 897 C C . GLY A 1 142 ? 57.257 12.309 30.409 1.00 61.72 139 GLY A C 1
ATOM 898 O O . GLY A 1 142 ? 57.361 12.556 31.614 1.00 62.41 139 GLY A O 1
ATOM 899 N N . LEU A 1 143 ? 58.059 12.863 29.496 1.00 63.54 140 LEU A N 1
ATOM 900 C CA . LEU A 1 143 ? 59.064 13.847 29.892 1.00 61.63 140 LEU A CA 1
ATOM 901 C C . LEU A 1 143 ? 58.416 15.064 30.540 1.00 62.60 140 LEU A C 1
ATOM 902 O O . LEU A 1 143 ? 58.911 15.579 31.551 1.00 62.26 140 LEU A O 1
ATOM 907 N N . ALA A 1 144 ? 57.302 15.529 29.972 1.00 63.53 141 ALA A N 1
ATOM 908 C CA . ALA A 1 144 ? 56.601 16.685 30.519 1.00 64.58 141 ALA A CA 1
ATOM 909 C C . ALA A 1 144 ? 56.184 16.443 31.964 1.00 66.15 141 ALA A C 1
ATOM 910 O O . ALA A 1 144 ? 56.493 17.245 32.854 1.00 64.92 141 ALA A O 1
ATOM 912 N N . LEU A 1 145 ? 55.480 15.337 32.217 1.00 67.58 142 LEU A N 1
ATOM 913 C CA . LEU A 1 145 ? 55.038 15.050 33.577 1.00 66.16 142 LEU A CA 1
ATOM 914 C C . LEU A 1 145 ? 56.216 14.805 34.512 1.00 67.00 142 LEU A C 1
ATOM 915 O O . LEU A 1 145 ? 56.142 15.144 35.700 1.00 64.60 142 LEU A O 1
ATOM 920 N N . LEU A 1 146 ? 57.310 14.235 34.000 1.00 66.94 143 LEU A N 1
ATOM 921 C CA . LEU A 1 146 ? 58.480 14.010 34.841 1.00 64.85 143 LEU A CA 1
ATOM 922 C C . LEU A 1 146 ? 59.088 15.331 35.296 1.00 64.79 143 LEU A C 1
ATOM 923 O O . LEU A 1 146 ? 59.394 15.510 36.481 1.00 67.24 143 LEU A O 1
ATOM 928 N N . ALA A 1 147 ? 59.260 16.277 34.369 1.00 63.87 144 ALA A N 1
ATOM 929 C CA . ALA A 1 147 ? 59.898 17.547 34.697 1.00 60.03 144 ALA A CA 1
ATOM 930 C C . ALA A 1 147 ? 58.983 18.498 35.453 1.00 58.30 144 ALA A C 1
ATOM 931 O O . ALA A 1 147 ? 59.482 19.411 36.121 1.00 57.08 144 ALA A O 1
ATOM 933 N N . ALA A 1 148 ? 57.670 18.320 35.354 1.00 58.62 145 ALA A N 1
ATOM 934 C CA . ALA A 1 148 ? 56.731 19.212 36.020 1.00 56.27 145 ALA A CA 1
ATOM 935 C C . ALA A 1 148 ? 56.929 19.130 37.529 1.00 55.33 145 ALA A C 1
ATOM 936 O O . ALA A 1 148 ? 56.705 18.060 38.117 1.00 54.50 145 ALA A O 1
ATOM 938 N N . PRO A 1 149 ? 57.349 20.213 38.187 1.00 55.75 146 PRO A N 1
ATOM 939 C CA . PRO A 1 149 ? 57.633 20.129 39.627 1.00 54.22 146 PRO A CA 1
ATOM 940 C C . PRO A 1 149 ? 56.412 19.815 40.467 1.00 55.47 146 PRO A C 1
ATOM 941 O O . PRO A 1 149 ? 56.554 19.188 41.521 1.00 54.62 146 PRO A O 1
ATOM 945 N N . MET A 1 150 ? 55.216 20.230 40.046 1.00 57.89 147 MET A N 1
ATOM 946 C CA . MET A 1 150 ? 54.027 19.895 40.823 1.00 58.88 147 MET A CA 1
ATOM 947 C C . MET A 1 150 ? 53.771 18.392 40.819 1.00 63.43 147 MET A C 1
ATOM 948 O O . MET A 1 150 ? 53.414 17.816 41.855 1.00 69.61 147 MET A O 1
ATOM 953 N N . TRP A 1 151 ? 53.982 17.731 39.679 1.00 61.46 148 TRP A N 1
ATOM 954 C CA . TRP A 1 151 ? 53.709 16.300 39.615 1.00 63.16 148 TRP A CA 1
ATOM 955 C C . TRP A 1 151 ? 54.769 15.491 40.356 1.00 71.30 148 TRP A C 1
ATOM 956 O O . TRP A 1 151 ? 54.441 14.508 41.030 1.00 70.91 148 TRP A O 1
ATOM 967 N N . SER A 1 152 ? 56.043 15.880 40.247 1.00 77.55 149 SER A N 1
ATOM 968 C CA . SER A 1 152 ? 57.107 15.122 40.904 1.00 79.46 149 SER A CA 1
ATOM 969 C C . SER A 1 152 ? 57.143 15.399 42.403 1.00 77.55 149 SER A C 1
ATOM 970 O O . SER A 1 152 ? 57.189 14.466 43.215 1.00 80.43 149 SER A O 1
ATOM 973 N N . VAL A 1 153 ? 57.133 16.679 42.780 1.00 68.75 150 VAL A N 1
ATOM 974 C CA . VAL A 1 153 ? 57.071 17.058 44.191 1.00 65.46 150 VAL A CA 1
ATOM 975 C C . VAL A 1 153 ? 55.837 16.450 44.847 1.00 63.85 150 VAL A C 1
ATOM 976 O O . VAL A 1 153 ? 55.933 15.726 45.846 1.00 61.96 150 VAL A O 1
ATOM 980 N N . ALA A 1 154 ? 54.656 16.730 44.286 1.00 63.10 151 ALA A N 1
ATOM 981 C CA . ALA A 1 154 ? 53.437 16.157 44.845 1.00 62.75 151 ALA A CA 1
ATOM 982 C C . ALA A 1 154 ? 53.481 14.634 44.829 1.00 59.64 151 ALA A C 1
ATOM 983 O O . ALA A 1 154 ? 52.909 13.985 45.711 1.00 60.37 151 ALA A O 1
ATOM 985 N N . ALA A 1 155 ? 54.170 14.050 43.847 1.00 57.18 152 ALA A N 1
ATOM 986 C CA . ALA A 1 155 ? 54.317 12.602 43.790 1.00 56.61 152 ALA A CA 1
ATOM 987 C C . ALA A 1 155 ? 55.223 12.066 44.889 1.00 58.81 152 ALA A C 1
ATOM 988 O O . ALA A 1 155 ? 55.155 10.872 45.197 1.00 58.51 152 ALA A O 1
ATOM 990 N N . HIS A 1 156 ? 56.069 12.913 45.483 1.00 58.87 153 HIS A N 1
ATOM 991 C CA . HIS A 1 156 ? 56.956 12.492 46.560 1.00 56.80 153 HIS A CA 1
ATOM 992 C C . HIS A 1 156 ? 56.574 13.092 47.909 1.00 57.15 153 HIS A C 1
ATOM 993 O O . HIS A 1 156 ? 57.383 13.070 48.844 1.00 57.56 153 HIS A O 1
ATOM 1000 N N . PHE A 1 157 ? 55.358 13.617 48.035 1.00 56.22 154 PHE A N 1
ATOM 1001 C CA . PHE A 1 157 ? 54.903 14.263 49.260 1.00 54.70 154 PHE A CA 1
ATOM 1002 C C . PHE A 1 157 ? 53.603 13.607 49.695 1.00 56.63 154 PHE A C 1
ATOM 1003 O O . PHE A 1 157 ? 52.602 13.677 48.976 1.00 58.22 154 PHE A O 1
ATOM 1011 N N . ASN A 1 158 ? 53.617 12.979 50.870 1.00 57.68 155 ASN A N 1
ATOM 1012 C CA . ASN A 1 158 ? 52.502 12.141 51.298 1.00 58.65 155 ASN A CA 1
ATOM 1013 C C . ASN A 1 158 ? 51.246 12.957 51.582 1.00 58.06 155 ASN A C 1
ATOM 1014 O O . ASN A 1 158 ? 51.037 13.425 52.705 1.00 53.42 155 ASN A O 1
ATOM 1019 N N . THR A 1 159 ? 50.403 13.114 50.565 1.00 62.82 156 THR A N 1
ATOM 1020 C CA . THR A 1 159 ? 49.123 13.792 50.701 1.00 66.19 156 THR A CA 1
ATOM 1021 C C . THR A 1 159 ? 48.127 13.112 49.774 1.00 66.97 156 THR A C 1
ATOM 1022 O O . THR A 1 159 ? 48.509 12.439 48.815 1.00 68.85 156 THR A O 1
ATOM 1026 N N . LEU A 1 160 ? 46.838 13.289 50.070 1.00 68.90 157 LEU A N 1
ATOM 1027 C CA . LEU A 1 160 ? 45.804 12.631 49.275 1.00 69.95 157 LEU A CA 1
ATOM 1028 C C . LEU A 1 160 ? 45.687 13.208 47.871 1.00 69.67 157 LEU A C 1
ATOM 1029 O O . LEU A 1 160 ? 45.170 12.528 46.976 1.00 71.38 157 LEU A O 1
ATOM 1034 N N . ASP A 1 161 ? 46.172 14.432 47.658 1.00 70.06 158 ASP A N 1
ATOM 1035 C CA . ASP A 1 161 ? 45.954 15.111 46.386 1.00 74.15 158 ASP A CA 1
ATOM 1036 C C . ASP A 1 161 ? 46.638 14.396 45.226 1.00 73.11 158 ASP A C 1
ATOM 1037 O O . ASP A 1 161 ? 46.112 14.395 44.107 1.00 75.77 158 ASP A O 1
ATOM 1042 N N . MET A 1 162 ? 47.797 13.779 45.463 1.00 70.20 159 MET A N 1
ATOM 1043 C CA . MET A 1 162 ? 48.472 13.075 44.378 1.00 70.83 159 MET A CA 1
ATOM 1044 C C . MET A 1 162 ? 47.821 11.724 44.094 1.00 68.52 159 MET A C 1
ATOM 1045 O O . MET A 1 162 ? 47.760 11.296 42.936 1.00 70.43 159 MET A O 1
ATOM 1050 N N . THR A 1 163 ? 47.330 11.038 45.128 1.00 64.74 160 THR A N 1
ATOM 1051 C CA . THR A 1 163 ? 46.570 9.813 44.896 1.00 62.19 160 THR A CA 1
ATOM 1052 C C . THR A 1 163 ? 45.329 10.103 44.060 1.00 62.97 160 THR A C 1
ATOM 1053 O O . THR A 1 163 ? 45.075 9.445 43.037 1.00 67.96 160 THR A O 1
ATOM 1057 N N . LEU A 1 164 ? 44.551 11.109 44.477 1.00 57.88 161 LEU A N 1
ATOM 1058 C CA . LEU A 1 164 ? 43.396 11.525 43.690 1.00 57.80 161 LEU A CA 1
ATOM 1059 C C . LEU A 1 164 ? 43.805 11.960 42.289 1.00 59.94 161 LEU A C 1
ATOM 1060 O O . LEU A 1 164 ? 43.067 11.725 41.325 1.00 60.85 161 LEU A O 1
ATOM 1065 N N . ALA A 1 165 ? 44.981 12.578 42.152 1.00 58.87 162 ALA A N 1
ATOM 1066 C CA . ALA A 1 165 ? 45.432 13.021 40.838 1.00 58.68 162 ALA A CA 1
ATOM 1067 C C . ALA A 1 165 ? 45.754 11.837 39.935 1.00 60.38 162 ALA A C 1
ATOM 1068 O O . ALA A 1 165 ? 45.511 11.889 38.723 1.00 61.27 162 ALA A O 1
ATOM 1070 N N . GLY A 1 166 ? 46.303 10.764 40.504 1.00 59.74 163 GLY A N 1
ATOM 1071 C CA . GLY A 1 166 ? 46.625 9.600 39.697 1.00 59.52 163 GLY A CA 1
ATOM 1072 C C . GLY A 1 166 ? 45.391 8.830 39.278 1.00 62.92 163 GLY A C 1
ATOM 1073 O O . GLY A 1 166 ? 45.267 8.419 38.117 1.00 65.24 163 GLY A O 1
ATOM 1074 N N . VAL A 1 167 ? 44.451 8.632 40.207 1.00 64.60 164 VAL A N 1
ATOM 1075 C CA . VAL A 1 167 ? 43.245 7.896 39.838 1.00 69.20 164 VAL A CA 1
ATOM 1076 C C . VAL A 1 167 ? 42.387 8.714 38.875 1.00 70.62 164 VAL A C 1
ATOM 1077 O O . VAL A 1 167 ? 41.788 8.167 37.939 1.00 73.13 164 VAL A O 1
ATOM 1081 N N . MET A 1 168 ? 42.331 10.036 39.066 1.00 69.20 165 MET A N 1
ATOM 1082 C CA . MET A 1 168 ? 41.590 10.865 38.122 1.00 68.62 165 MET A CA 1
ATOM 1083 C C . MET A 1 168 ? 42.298 10.939 36.776 1.00 66.86 165 MET A C 1
ATOM 1084 O O . MET A 1 168 ? 41.638 11.040 35.733 1.00 69.22 165 MET A O 1
ATOM 1089 N N . SER A 1 169 ? 43.633 10.880 36.775 1.00 63.36 166 SER A N 1
ATOM 1090 C CA . SER A 1 169 ? 44.351 10.734 35.516 1.00 64.80 166 SER A CA 1
ATOM 1091 C C . SER A 1 169 ? 43.983 9.426 34.832 1.00 67.35 166 SER A C 1
ATOM 1092 O O . SER A 1 169 ? 43.983 9.348 33.597 1.00 67.02 166 SER A O 1
ATOM 1095 N N . CYS A 1 170 ? 43.664 8.391 35.614 1.00 68.79 167 CYS A N 1
ATOM 1096 C CA . CYS A 1 170 ? 43.107 7.182 35.017 1.00 71.41 167 CYS A CA 1
ATOM 1097 C C . CYS A 1 170 ? 41.709 7.432 34.459 1.00 72.19 167 CYS A C 1
ATOM 1098 O O . CYS A 1 170 ? 41.339 6.855 33.432 1.00 74.78 167 CYS A O 1
ATOM 1101 N N . VAL A 1 171 ? 40.916 8.283 35.118 1.00 70.11 168 VAL A N 1
ATOM 1102 C CA . VAL A 1 171 ? 39.604 8.635 34.572 1.00 71.21 168 VAL A CA 1
ATOM 1103 C C . VAL A 1 171 ? 39.758 9.262 33.191 1.00 71.19 168 VAL A C 1
ATOM 1104 O O . VAL A 1 171 ? 39.140 8.823 32.210 1.00 72.77 168 VAL A O 1
ATOM 1108 N N . LEU A 1 172 ? 40.598 10.297 33.095 1.00 69.22 169 LEU A N 1
ATOM 1109 C CA . LEU A 1 172 ? 40.792 10.987 31.824 1.00 67.41 169 LEU A CA 1
ATOM 1110 C C . LEU A 1 172 ? 41.380 10.056 30.772 1.00 70.41 169 LEU A C 1
ATOM 1111 O O . LEU A 1 172 ? 40.855 9.950 29.657 1.00 73.96 169 LEU A O 1
ATOM 1116 N N . ALA A 1 173 ? 42.473 9.367 31.111 1.00 70.29 170 ALA A N 1
ATOM 1117 C CA . ALA A 1 173 ? 43.151 8.522 30.131 1.00 69.10 170 ALA A CA 1
ATOM 1118 C C . ALA A 1 173 ? 42.246 7.402 29.642 1.00 70.95 170 ALA A C 1
ATOM 1119 O O . ALA A 1 173 ? 42.207 7.107 28.442 1.00 73.93 170 ALA A O 1
ATOM 1121 N N . PHE A 1 174 ? 41.509 6.762 30.553 1.00 69.34 171 PHE A N 1
ATOM 1122 C CA . PHE A 1 174 ? 40.613 5.689 30.135 1.00 72.73 171 PHE A CA 1
ATOM 1123 C C . PHE A 1 174 ? 39.477 6.229 29.277 1.00 75.94 171 PHE A C 1
ATOM 1124 O O . PHE A 1 174 ? 39.057 5.578 28.312 1.00 77.56 171 PHE A O 1
ATOM 1132 N N . MET A 1 175 ? 38.974 7.422 29.605 1.00 77.71 172 MET A N 1
ATOM 1133 C CA . MET A 1 175 ? 37.955 8.038 28.762 1.00 80.11 172 MET A CA 1
ATOM 1134 C C . MET A 1 175 ? 38.486 8.300 27.358 1.00 81.57 172 MET A C 1
ATOM 1135 O O . MET A 1 175 ? 37.783 8.065 26.368 1.00 87.54 172 MET A O 1
ATOM 1140 N N . LEU A 1 176 ? 39.729 8.779 27.248 1.00 75.65 173 LEU A N 1
ATOM 1141 C CA . LEU A 1 176 ? 40.298 9.025 25.925 1.00 75.16 173 LEU A CA 1
ATOM 1142 C C . LEU A 1 176 ? 40.526 7.722 25.168 1.00 76.88 173 LEU A C 1
ATOM 1143 O O . LEU A 1 176 ? 40.282 7.653 23.959 1.00 77.78 173 LEU A O 1
ATOM 1148 N N . MET A 1 177 ? 40.990 6.677 25.860 1.00 78.05 174 MET A N 1
ATOM 1149 C CA . MET A 1 177 ? 41.200 5.388 25.205 1.00 78.61 174 MET A CA 1
ATOM 1150 C C . MET A 1 177 ? 39.888 4.810 24.694 1.00 79.96 174 MET A C 1
ATOM 1151 O O . MET A 1 177 ? 39.841 4.224 23.605 1.00 80.67 174 MET A O 1
ATOM 1156 N N . GLY A 1 178 ? 38.810 4.965 25.467 1.00 80.03 175 GLY A N 1
ATOM 1157 C CA . GLY A 1 178 ? 37.531 4.394 25.081 1.00 82.49 175 GLY A CA 1
ATOM 1158 C C . GLY A 1 178 ? 36.837 5.115 23.946 1.00 86.09 175 GLY A C 1
ATOM 1159 O O . GLY A 1 178 ? 35.937 4.544 23.325 1.00 88.50 175 GLY A O 1
ATOM 1160 N N . GLN A 1 179 ? 37.230 6.353 23.660 1.00 87.84 176 GLN A N 1
ATOM 1161 C CA . GLN A 1 179 ? 36.600 7.137 22.609 1.00 90.56 176 GLN A CA 1
ATOM 1162 C C . GLN A 1 179 ? 37.415 7.165 21.323 1.00 94.26 176 GLN A C 1
ATOM 1163 O O . GLN A 1 179 ? 37.137 7.987 20.444 1.00 98.02 176 GLN A O 1
ATOM 1169 N N . HIS A 1 180 ? 38.405 6.292 21.188 1.00 94.50 177 HIS A N 1
ATOM 1170 C CA . HIS A 1 180 ? 39.149 6.220 19.936 1.00 96.86 177 HIS A CA 1
ATOM 1171 C C . HIS A 1 180 ? 38.348 5.428 18.911 1.00 100.48 177 HIS A C 1
ATOM 1172 O O . HIS A 1 180 ? 37.870 4.332 19.221 1.00 100.58 177 HIS A O 1
ATOM 1179 N N . PRO A 1 181 ? 38.170 5.949 17.694 1.00 103.83 178 PRO A N 1
ATOM 1180 C CA . PRO A 1 181 ? 37.352 5.225 16.706 1.00 106.96 178 PRO A CA 1
ATOM 1181 C C . PRO A 1 181 ? 37.909 3.861 16.341 1.00 109.64 178 PRO A C 1
ATOM 1182 O O . PRO A 1 181 ? 37.135 2.915 16.147 1.00 113.42 178 PRO A O 1
ATOM 1186 N N . ASP A 1 182 ? 39.233 3.725 16.252 1.00 105.90 179 ASP A N 1
ATOM 1187 C CA . ASP A 1 182 ? 39.853 2.455 15.868 1.00 105.39 179 ASP A CA 1
ATOM 1188 C C . ASP A 1 182 ? 39.778 1.382 16.967 1.00 102.70 179 ASP A C 1
ATOM 1189 O O . ASP A 1 182 ? 40.483 0.367 16.852 1.00 104.00 179 ASP A O 1
ATOM 1194 N N . ALA A 1 183 ? 38.969 1.561 18.007 1.00 99.68 180 ALA A N 1
ATOM 1195 C CA . ALA A 1 183 ? 38.787 0.557 19.043 1.00 98.71 180 ALA A CA 1
ATOM 1196 C C . ALA A 1 183 ? 37.464 -0.168 18.837 1.00 99.35 180 ALA A C 1
ATOM 1197 O O . ALA A 1 183 ? 36.471 0.435 18.418 1.00 99.71 180 ALA A O 1
ATOM 1199 N N . SER A 1 184 ? 37.457 -1.464 19.132 1.00 98.90 181 SER A N 1
ATOM 1200 C CA . SER A 1 184 ? 36.248 -2.259 18.995 1.00 103.77 181 SER A CA 1
ATOM 1201 C C . SER A 1 184 ? 35.263 -1.931 20.117 1.00 104.71 181 SER A C 1
ATOM 1202 O O . SER A 1 184 ? 35.589 -1.254 21.096 1.00 103.96 181 SER A O 1
ATOM 1205 N N . VAL A 1 185 ? 34.033 -2.430 19.962 1.00 106.49 182 VAL A N 1
ATOM 1206 C CA . VAL A 1 185 ? 33.017 -2.232 20.993 1.00 105.07 182 VAL A CA 1
ATOM 1207 C C . VAL A 1 185 ? 33.458 -2.873 22.303 1.00 102.81 182 VAL A C 1
ATOM 1208 O O . VAL A 1 185 ? 33.188 -2.349 23.390 1.00 102.01 182 VAL A O 1
ATOM 1212 N N . ALA A 1 186 ? 34.149 -4.014 22.221 1.00 101.98 183 ALA A N 1
ATOM 1213 C CA . ALA A 1 186 ? 34.689 -4.640 23.423 1.00 97.91 183 ALA A CA 1
ATOM 1214 C C . ALA A 1 186 ? 35.749 -3.760 24.074 1.00 94.48 183 ALA A C 1
ATOM 1215 O O . ALA A 1 186 ? 35.803 -3.647 25.305 1.00 92.51 183 ALA A O 1
ATOM 1217 N N . ALA A 1 187 ? 36.599 -3.127 23.263 1.00 94.61 184 ALA A N 1
ATOM 1218 C CA . ALA A 1 187 ? 37.612 -2.234 23.813 1.00 92.66 184 ALA A CA 1
ATOM 1219 C C . ALA A 1 187 ? 36.981 -0.967 24.374 1.00 94.40 184 ALA A C 1
ATOM 1220 O O . ALA A 1 187 ? 37.393 -0.481 25.433 1.00 92.29 184 ALA A O 1
ATOM 1222 N N . ARG A 1 188 ? 35.978 -0.419 23.680 1.00 98.46 185 ARG A N 1
ATOM 1223 C CA . ARG A 1 188 ? 35.294 0.770 24.180 1.00 100.21 185 ARG A CA 1
ATOM 1224 C C . ARG A 1 188 ? 34.606 0.491 25.510 1.00 100.35 185 ARG A C 1
ATOM 1225 O O . ARG A 1 188 ? 34.685 1.302 26.441 1.00 100.33 185 ARG A O 1
ATOM 1233 N N . ARG A 1 189 ? 33.928 -0.654 25.620 1.00 101.02 186 ARG A N 1
ATOM 1234 C CA . ARG A 1 189 ? 33.289 -1.018 26.879 1.00 99.31 186 ARG A CA 1
ATOM 1235 C C . ARG A 1 189 ? 34.323 -1.271 27.969 1.00 93.74 186 ARG A C 1
ATOM 1236 O O . ARG A 1 189 ? 34.111 -0.904 29.131 1.00 91.62 186 ARG A O 1
ATOM 1244 N N . GLY A 1 190 ? 35.447 -1.896 27.615 1.00 91.64 187 GLY A N 1
ATOM 1245 C CA . GLY A 1 190 ? 36.488 -2.131 28.603 1.00 87.58 187 GLY A CA 1
ATOM 1246 C C . GLY A 1 190 ? 37.065 -0.840 29.150 1.00 85.11 187 GLY A C 1
ATOM 1247 O O . GLY A 1 190 ? 37.222 -0.675 30.362 1.00 83.93 187 GLY A O 1
ATOM 1248 N N . TRP A 1 191 ? 37.382 0.101 28.260 1.00 84.35 188 TRP A N 1
ATOM 1249 C CA . TRP A 1 191 ? 37.926 1.373 28.717 1.00 82.42 188 TRP A CA 1
ATOM 1250 C C . TRP A 1 191 ? 36.876 2.208 29.433 1.00 84.92 188 TRP A C 1
ATOM 1251 O O . TRP A 1 191 ? 37.222 3.027 30.292 1.00 83.90 188 TRP A O 1
ATOM 1262 N N . MET A 1 192 ? 35.596 2.020 29.102 1.00 87.23 189 MET A N 1
ATOM 1263 C CA . MET A 1 192 ? 34.557 2.784 29.782 1.00 89.03 189 MET A CA 1
ATOM 1264 C C . MET A 1 192 ? 34.307 2.264 31.192 1.00 89.54 189 MET A C 1
ATOM 1265 O O . MET A 1 192 ? 34.195 3.058 32.134 1.00 89.12 189 MET A O 1
ATOM 1270 N N . VAL A 1 193 ? 34.221 0.941 31.365 1.00 90.49 190 VAL A N 1
ATOM 1271 C CA . VAL A 1 193 ? 34.117 0.398 32.717 1.00 88.62 190 VAL A CA 1
ATOM 1272 C C . VAL A 1 193 ? 35.387 0.695 33.502 1.00 82.56 190 VAL A C 1
ATOM 1273 O O . VAL A 1 193 ? 35.340 0.906 34.719 1.00 78.91 190 VAL A O 1
ATOM 1277 N N . ALA A 1 194 ? 36.538 0.737 32.824 1.00 81.07 191 ALA A N 1
ATOM 1278 C CA . ALA A 1 194 ? 37.763 1.156 33.494 1.00 78.47 191 ALA A CA 1
ATOM 1279 C C . ALA A 1 194 ? 37.658 2.601 33.962 1.00 75.88 191 ALA A C 1
ATOM 1280 O O . ALA A 1 194 ? 38.123 2.949 35.055 1.00 70.45 191 ALA A O 1
ATOM 1282 N N . CYS A 1 195 ? 37.034 3.454 33.148 1.00 78.40 192 CYS A N 1
ATOM 1283 C CA . CYS A 1 195 ? 36.862 4.855 33.513 1.00 77.83 192 CYS A CA 1
ATOM 1284 C C . CYS A 1 195 ? 35.952 4.997 34.727 1.00 77.74 192 CYS A C 1
ATOM 1285 O O . CYS A 1 195 ? 36.316 5.646 35.717 1.00 76.77 192 CYS A O 1
ATOM 1288 N N . TRP A 1 196 ? 34.765 4.384 34.671 1.00 79.25 193 TRP A N 1
ATOM 1289 C CA . TRP A 1 196 ? 33.840 4.454 35.799 1.00 78.47 193 TRP A CA 1
ATOM 1290 C C . TRP A 1 196 ? 34.455 3.860 37.059 1.00 78.09 193 TRP A C 1
ATOM 1291 O O . TRP A 1 196 ? 34.269 4.391 38.161 1.00 77.05 193 TRP A O 1
ATOM 1302 N N . ALA A 1 197 ? 35.190 2.755 36.916 1.00 77.93 194 ALA A N 1
ATOM 1303 C CA . ALA A 1 197 ? 35.880 2.169 38.058 1.00 75.73 194 ALA A CA 1
ATOM 1304 C C . ALA A 1 197 ? 36.877 3.151 38.658 1.00 74.24 194 ALA A C 1
ATOM 1305 O O . ALA A 1 197 ? 36.945 3.310 39.884 1.00 74.55 194 ALA A O 1
ATOM 1307 N N . ALA A 1 198 ? 37.656 3.825 37.805 1.00 72.60 195 ALA A N 1
ATOM 1308 C CA . ALA A 1 198 ? 38.590 4.831 38.298 1.00 70.04 195 ALA A CA 1
ATOM 1309 C C . ALA A 1 198 ? 37.859 5.941 39.042 1.00 69.20 195 ALA A C 1
ATOM 1310 O O . ALA A 1 198 ? 38.329 6.413 40.084 1.00 65.16 195 ALA A O 1
ATOM 1312 N N . MET A 1 199 ? 36.701 6.367 38.529 1.00 72.78 196 MET A N 1
ATOM 1313 C CA . MET A 1 199 ? 35.902 7.355 39.249 1.00 72.61 196 MET A CA 1
ATOM 1314 C C . MET A 1 199 ? 35.477 6.828 40.612 1.00 70.64 196 MET A C 1
ATOM 1315 O O . MET A 1 199 ? 35.457 7.576 41.598 1.00 69.68 196 MET A O 1
ATOM 1320 N N . GLY A 1 200 ? 35.143 5.538 40.688 1.00 69.92 197 GLY A N 1
ATOM 1321 C CA . GLY A 1 200 ? 34.807 4.949 41.974 1.00 70.66 197 GLY A CA 1
ATOM 1322 C C . GLY A 1 200 ? 35.961 5.007 42.957 1.00 70.85 197 GLY A C 1
ATOM 1323 O O . GLY A 1 200 ? 35.795 5.422 44.110 1.00 73.44 197 GLY A O 1
ATOM 1324 N N . VAL A 1 201 ? 37.151 4.595 42.511 1.00 67.27 198 VAL A N 1
ATOM 1325 C CA . VAL A 1 201 ? 38.331 4.675 43.369 1.00 64.85 198 VAL A CA 1
ATOM 1326 C C . VAL A 1 201 ? 38.565 6.113 43.817 1.00 68.44 198 VAL A C 1
ATOM 1327 O O . VAL A 1 201 ? 38.916 6.370 44.976 1.00 68.65 198 VAL A O 1
ATOM 1331 N N . ALA A 1 202 ? 38.361 7.073 42.910 1.00 70.45 199 ALA A N 1
ATOM 1332 C CA . ALA A 1 202 ? 38.556 8.476 43.261 1.00 69.48 199 ALA A CA 1
ATOM 1333 C C . ALA A 1 202 ? 37.578 8.912 44.344 1.00 71.12 199 ALA A C 1
ATOM 1334 O O . ALA A 1 202 ? 37.949 9.646 45.270 1.00 69.13 199 ALA A O 1
ATOM 1336 N N . ILE A 1 203 ? 36.321 8.472 44.245 1.00 73.20 200 ILE A N 1
ATOM 1337 C CA . ILE A 1 203 ? 35.350 8.780 45.291 1.00 71.48 200 ILE A CA 1
ATOM 1338 C C . ILE A 1 203 ? 35.795 8.175 46.614 1.00 69.80 200 ILE A C 1
ATOM 1339 O O . ILE A 1 203 ? 35.702 8.814 47.670 1.00 68.47 200 ILE A O 1
ATOM 1344 N N . LEU A 1 204 ? 36.308 6.941 46.577 1.00 69.57 201 LEU A N 1
ATOM 1345 C CA . LEU A 1 204 ? 36.875 6.329 47.774 1.00 67.80 201 LEU A CA 1
ATOM 1346 C C . LEU A 1 204 ? 38.192 6.961 48.195 1.00 65.85 201 LEU A C 1
ATOM 1347 O O . LEU A 1 204 ? 38.746 6.563 49.224 1.00 66.13 201 LEU A O 1
ATOM 1352 N N . THR A 1 205 ? 38.711 7.920 47.433 1.00 65.32 202 THR A N 1
ATOM 1353 C CA . THR A 1 205 ? 39.940 8.617 47.787 1.00 64.42 202 THR A CA 1
ATOM 1354 C C . THR A 1 205 ? 39.678 9.979 48.420 1.00 65.06 202 THR A C 1
ATOM 1355 O O . THR A 1 205 ? 40.282 10.310 49.444 1.00 62.49 202 THR A O 1
ATOM 1359 N N . LYS A 1 206 ? 38.775 10.782 47.837 1.00 68.00 203 LYS A N 1
ATOM 1360 C CA . LYS A 1 206 ? 38.527 12.111 48.387 1.00 68.37 203 LYS A CA 1
ATOM 1361 C C . LYS A 1 206 ? 37.084 12.569 48.188 1.00 70.95 203 LYS A C 1
ATOM 1362 O O . LYS A 1 206 ? 36.825 13.776 48.127 1.00 75.82 203 LYS A O 1
ATOM 1368 N N . GLY A 1 207 ? 36.141 11.641 48.084 1.00 68.05 204 GLY A N 1
ATOM 1369 C CA . GLY A 1 207 ? 34.738 12.007 48.061 1.00 68.18 204 GLY A CA 1
ATOM 1370 C C . GLY A 1 207 ? 34.210 12.318 46.673 1.00 69.94 204 GLY A C 1
ATOM 1371 O O . GLY A 1 207 ? 34.785 11.946 45.646 1.00 69.64 204 GLY A O 1
ATOM 1372 N N . LEU A 1 208 ? 33.084 13.044 46.657 1.00 72.08 205 LEU A N 1
ATOM 1373 C CA . LEU A 1 208 ? 32.305 13.244 45.435 1.00 72.85 205 LEU A CA 1
ATOM 1374 C C . LEU A 1 208 ? 33.079 13.967 44.342 1.00 73.46 205 LEU A C 1
ATOM 1375 O O . LEU A 1 208 ? 32.657 13.933 43.181 1.00 71.90 205 LEU A O 1
ATOM 1380 N N . VAL A 1 209 ? 34.189 14.625 44.691 1.00 75.61 206 VAL A N 1
ATOM 1381 C CA . VAL A 1 209 ? 35.023 15.298 43.696 1.00 77.42 206 VAL A CA 1
ATOM 1382 C C . VAL A 1 209 ? 35.292 14.372 42.519 1.00 73.57 206 VAL A C 1
ATOM 1383 O O . VAL A 1 209 ? 35.113 14.746 41.353 1.00 74.64 206 VAL A O 1
ATOM 1387 N N . GLY A 1 210 ? 35.683 13.132 42.818 1.00 69.74 207 GLY A N 1
ATOM 1388 C CA . GLY A 1 210 ? 36.056 12.169 41.798 1.00 69.79 207 GLY A CA 1
ATOM 1389 C C . GLY A 1 210 ? 34.998 11.920 40.745 1.00 71.80 207 GLY A C 1
ATOM 1390 O O . GLY A 1 210 ? 35.315 11.378 39.682 1.00 73.09 207 GLY A O 1
ATOM 1391 N N . ILE A 1 211 ? 33.748 12.292 41.011 1.00 72.09 208 ILE A N 1
ATOM 1392 C CA . ILE A 1 211 ? 32.708 12.214 39.996 1.00 72.40 208 ILE A CA 1
ATOM 1393 C C . ILE A 1 211 ? 32.161 13.586 39.620 1.00 73.39 208 ILE A C 1
ATOM 1394 O O . ILE A 1 211 ? 31.647 13.741 38.501 1.00 75.24 208 ILE A O 1
ATOM 1399 N N . ALA A 1 212 ? 32.292 14.592 40.487 1.00 72.86 209 ALA A N 1
ATOM 1400 C CA . ALA A 1 212 ? 31.756 15.911 40.166 1.00 74.74 209 ALA A CA 1
ATOM 1401 C C . ALA A 1 212 ? 32.609 16.605 39.113 1.00 75.55 209 ALA A C 1
ATOM 1402 O O . ALA A 1 212 ? 32.085 17.143 38.130 1.00 78.84 209 ALA A O 1
ATOM 1404 N N . LEU A 1 213 ? 33.928 16.603 39.302 1.00 72.99 210 LEU A N 1
ATOM 1405 C CA . LEU A 1 213 ? 34.814 17.227 38.321 1.00 75.16 210 LEU A CA 1
ATOM 1406 C C . LEU A 1 213 ? 34.743 16.565 36.952 1.00 79.93 210 LEU A C 1
ATOM 1407 O O . LEU A 1 213 ? 34.631 17.294 35.950 1.00 82.94 210 LEU A O 1
ATOM 1412 N N . PRO A 1 214 ? 34.807 15.232 36.817 1.00 78.98 211 PRO A N 1
ATOM 1413 C CA . PRO A 1 214 ? 34.637 14.649 35.473 1.00 81.42 211 PRO A CA 1
ATOM 1414 C C . PRO A 1 214 ? 33.335 15.061 34.812 1.00 83.92 211 PRO A C 1
ATOM 1415 O O . PRO A 1 214 ? 33.355 15.614 33.703 1.00 86.74 211 PRO A O 1
ATOM 1419 N N . GLY A 1 215 ? 32.201 14.829 35.481 1.00 83.57 212 GLY A N 1
ATOM 1420 C CA . GLY A 1 215 ? 30.917 15.212 34.912 1.00 85.21 212 GLY A CA 1
ATOM 1421 C C . GLY A 1 215 ? 30.884 16.660 34.472 1.00 84.56 212 GLY A C 1
ATOM 1422 O O . GLY A 1 215 ? 30.448 16.976 33.362 1.00 84.45 212 GLY A O 1
ATOM 1423 N N . LEU A 1 216 ? 31.360 17.560 35.336 1.00 84.01 213 LEU A N 1
ATOM 1424 C CA . LEU A 1 216 ? 31.546 18.953 34.945 1.00 84.62 213 LEU A CA 1
ATOM 1425 C C . LEU A 1 216 ? 32.333 19.045 33.642 1.00 82.59 213 LEU A C 1
ATOM 1426 O O . LEU A 1 216 ? 31.819 19.513 32.618 1.00 82.73 213 LEU A O 1
ATOM 1431 N N . VAL A 1 217 ? 33.575 18.547 33.657 1.00 80.33 214 VAL A N 1
ATOM 1432 C CA . VAL A 1 217 ? 34.399 18.533 32.450 1.00 80.08 214 VAL A CA 1
ATOM 1433 C C . VAL A 1 217 ? 33.659 17.870 31.299 1.00 83.41 214 VAL A C 1
ATOM 1434 O O . VAL A 1 217 ? 33.834 18.246 30.132 1.00 85.22 214 VAL A O 1
ATOM 1438 N N . LEU A 1 218 ? 32.798 16.899 31.601 1.00 83.47 215 LEU A N 1
ATOM 1439 C CA . LEU A 1 218 ? 32.015 16.272 30.547 1.00 86.26 215 LEU A CA 1
ATOM 1440 C C . LEU A 1 218 ? 31.008 17.255 29.963 1.00 89.10 215 LEU A C 1
ATOM 1441 O O . LEU A 1 218 ? 31.019 17.524 28.755 1.00 92.68 215 LEU A O 1
ATOM 1446 N N . VAL A 1 219 ? 30.146 17.831 30.811 1.00 87.91 216 VAL A N 1
ATOM 1447 C CA . VAL A 1 219 ? 29.055 18.649 30.281 1.00 89.41 216 VAL A CA 1
ATOM 1448 C C . VAL A 1 219 ? 29.613 19.859 29.546 1.00 90.10 216 VAL A C 1
ATOM 1449 O O . VAL A 1 219 ? 29.186 20.172 28.427 1.00 90.96 216 VAL A O 1
ATOM 1453 N N . VAL A 1 220 ? 30.613 20.523 30.138 1.00 90.40 217 VAL A N 1
ATOM 1454 C CA . VAL A 1 220 ? 31.286 21.632 29.465 1.00 91.03 217 VAL A CA 1
ATOM 1455 C C . VAL A 1 220 ? 31.733 21.204 28.075 1.00 93.36 217 VAL A C 1
ATOM 1456 O O . VAL A 1 220 ? 31.484 21.897 27.079 1.00 95.56 217 VAL A O 1
ATOM 1460 N N . TYR A 1 221 ? 32.365 20.030 27.984 1.00 92.65 218 TYR A N 1
ATOM 1461 C CA . TYR A 1 221 ? 32.775 19.511 26.684 1.00 94.19 218 TYR A CA 1
ATOM 1462 C C . TYR A 1 221 ? 31.591 19.452 25.729 1.00 97.18 218 TYR A C 1
ATOM 1463 O O . TYR A 1 221 ? 31.633 20.025 24.634 1.00 99.51 218 TYR A O 1
ATOM 1472 N N . THR A 1 222 ? 30.500 18.808 26.152 1.00 98.23 219 THR A N 1
ATOM 1473 C CA . THR A 1 222 ? 29.356 18.660 25.261 1.00 104.38 219 THR A CA 1
ATOM 1474 C C . THR A 1 222 ? 28.677 19.986 24.956 1.00 105.59 219 THR A C 1
ATOM 1475 O O . THR A 1 222 ? 27.828 20.032 24.060 1.00 107.49 219 THR A O 1
ATOM 1479 N N . LEU A 1 223 ? 29.025 21.059 25.668 1.00 104.17 220 LEU A N 1
ATOM 1480 C CA . LEU A 1 223 ? 28.510 22.376 25.324 1.00 105.78 220 LEU A CA 1
ATOM 1481 C C . LEU A 1 223 ? 29.396 23.092 24.318 1.00 105.75 220 LEU A C 1
ATOM 1482 O O . LEU A 1 223 ? 28.899 23.919 23.543 1.00 109.02 220 LEU A O 1
ATOM 1487 N N . VAL A 1 224 ? 30.692 22.783 24.304 1.00 103.05 221 VAL A N 1
ATOM 1488 C CA . VAL A 1 224 ? 31.602 23.452 23.382 1.00 104.58 221 VAL A CA 1
ATOM 1489 C C . VAL A 1 224 ? 31.584 22.769 22.020 1.00 109.88 221 VAL A C 1
ATOM 1490 O O . VAL A 1 224 ? 31.587 23.436 20.978 1.00 112.38 221 VAL A O 1
ATOM 1494 N N . THR A 1 225 ? 31.553 21.438 22.003 1.00 111.35 222 THR A N 1
ATOM 1495 C CA . THR A 1 225 ? 31.560 20.693 20.753 1.00 115.43 222 THR A CA 1
ATOM 1496 C C . THR A 1 225 ? 30.162 20.338 20.261 1.00 119.76 222 THR A C 1
ATOM 1497 O O . THR A 1 225 ? 30.000 20.028 19.074 1.00 121.10 222 THR A O 1
ATOM 1501 N N . ARG A 1 226 ? 29.157 20.384 21.140 1.00 120.53 223 ARG A N 1
ATOM 1502 C CA . ARG A 1 226 ? 27.768 20.070 20.797 1.00 122.39 223 ARG A CA 1
ATOM 1503 C C . ARG A 1 226 ? 27.656 18.665 20.200 1.00 123.16 223 ARG A C 1
ATOM 1504 O O . ARG A 1 226 ? 27.164 18.467 19.087 1.00 127.24 223 ARG A O 1
ATOM 1506 N N . ASP A 1 227 ? 28.131 17.685 20.969 1.00 120.67 224 ASP A N 1
ATOM 1507 C CA . ASP A 1 227 ? 28.136 16.277 20.570 1.00 120.87 224 ASP A CA 1
ATOM 1508 C C . ASP A 1 227 ? 27.417 15.481 21.656 1.00 120.91 224 ASP A C 1
ATOM 1509 O O . ASP A 1 227 ? 28.046 14.901 22.543 1.00 118.87 224 ASP A O 1
ATOM 1514 N N . TRP A 1 228 ? 26.084 15.454 21.574 1.00 123.83 225 TRP A N 1
ATOM 1515 C CA . TRP A 1 228 ? 25.287 14.805 22.609 1.00 124.48 225 TRP A CA 1
ATOM 1516 C C . TRP A 1 228 ? 25.433 13.290 22.572 1.00 123.94 225 TRP A C 1
ATOM 1517 O O . TRP A 1 228 ? 25.382 12.638 23.624 1.00 123.00 225 TRP A O 1
ATOM 1528 N N . GLY A 1 229 ? 25.622 12.714 21.382 1.00 125.63 226 GLY A N 1
ATOM 1529 C CA . GLY A 1 229 ? 25.752 11.273 21.253 1.00 126.26 226 GLY A CA 1
ATOM 1530 C C . GLY A 1 229 ? 26.889 10.680 22.058 1.00 123.24 226 GLY A C 1
ATOM 1531 O O . GLY A 1 229 ? 26.923 9.462 22.261 1.00 123.46 226 GLY A O 1
ATOM 1532 N N . LEU A 1 230 ? 27.827 11.515 22.516 1.00 119.85 227 LEU A N 1
ATOM 1533 C CA . LEU A 1 230 ? 28.894 11.035 23.387 1.00 115.21 227 LEU A CA 1
ATOM 1534 C C . LEU A 1 230 ? 28.337 10.395 24.651 1.00 112.35 227 LEU A C 1
ATOM 1535 O O . LEU A 1 230 ? 28.955 9.478 25.204 1.00 111.05 227 LEU A O 1
ATOM 1540 N N . TRP A 1 231 ? 27.170 10.849 25.115 1.00 111.58 228 TRP A N 1
ATOM 1541 C CA . TRP A 1 231 ? 26.573 10.250 26.303 1.00 108.67 228 TRP A CA 1
ATOM 1542 C C . TRP A 1 231 ? 26.122 8.815 26.062 1.00 109.84 228 TRP A C 1
ATOM 1543 O O . TRP A 1 231 ? 25.867 8.090 27.030 1.00 109.54 228 TRP A O 1
ATOM 1554 N N . ARG A 1 232 ? 26.024 8.390 24.800 1.00 112.27 229 ARG A N 1
ATOM 1555 C CA . ARG A 1 232 ? 25.728 6.994 24.502 1.00 114.90 229 ARG A CA 1
ATOM 1556 C C . ARG A 1 232 ? 26.971 6.117 24.591 1.00 114.14 229 ARG A C 1
ATOM 1557 O O . ARG A 1 232 ? 26.871 4.943 24.965 1.00 113.06 229 ARG A O 1
ATOM 1559 N N . ARG A 1 233 ? 28.144 6.668 24.264 1.00 113.66 230 ARG A N 1
ATOM 1560 C CA . ARG A 1 233 ? 29.391 5.913 24.324 1.00 112.35 230 ARG A CA 1
ATOM 1561 C C . ARG A 1 233 ? 29.874 5.668 25.746 1.00 108.45 230 ARG A C 1
ATOM 1562 O O . ARG A 1 233 ? 30.801 4.873 25.933 1.00 109.75 230 ARG A O 1
ATOM 1570 N N . LEU A 1 234 ? 29.284 6.324 26.744 1.00 103.15 231 LEU A N 1
ATOM 1571 C CA . LEU A 1 234 ? 29.813 6.256 28.100 1.00 97.72 231 LEU A CA 1
ATOM 1572 C C . LEU A 1 234 ? 29.547 4.926 28.791 1.00 95.78 231 LEU A C 1
ATOM 1573 O O . LEU A 1 234 ? 30.151 4.669 29.837 1.00 96.05 231 LEU A O 1
ATOM 1578 N N . HIS A 1 235 ? 28.679 4.080 28.240 1.00 95.80 232 HIS A N 1
ATOM 1579 C CA . HIS A 1 235 ? 28.174 2.901 28.942 1.00 93.82 232 HIS A CA 1
ATOM 1580 C C . HIS A 1 235 ? 27.632 3.306 30.312 1.00 90.37 232 HIS A C 1
ATOM 1581 O O . HIS A 1 235 ? 28.112 2.881 31.363 1.00 86.79 232 HIS A O 1
ATOM 1588 N N . LEU A 1 236 ? 26.601 4.154 30.263 1.00 92.73 233 LEU A N 1
ATOM 1589 C CA . LEU A 1 236 ? 26.099 4.824 31.460 1.00 91.77 233 LEU A CA 1
ATOM 1590 C C . LEU A 1 236 ? 25.623 3.823 32.508 1.00 90.87 233 LEU A C 1
ATOM 1591 O O . LEU A 1 236 ? 26.042 3.879 33.669 1.00 85.09 233 LEU A O 1
ATOM 1596 N N . ALA A 1 237 ? 24.743 2.897 32.116 1.00 93.96 234 ALA A N 1
ATOM 1597 C CA . ALA A 1 237 ? 24.160 1.971 33.085 1.00 92.44 234 ALA A CA 1
ATOM 1598 C C . ALA A 1 237 ? 25.224 1.065 33.700 1.00 88.89 234 ALA A C 1
ATOM 1599 O O . ALA A 1 237 ? 25.367 0.998 34.928 1.00 87.92 234 ALA A O 1
ATOM 1601 N N . LEU A 1 238 ? 25.983 0.362 32.858 1.00 85.95 235 LEU A N 1
ATOM 1602 C CA . LEU A 1 238 ? 26.9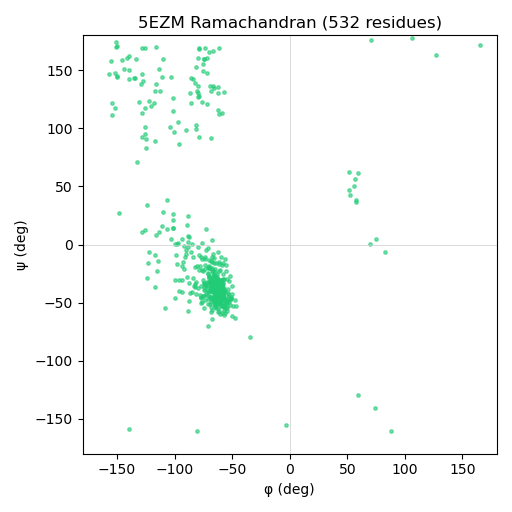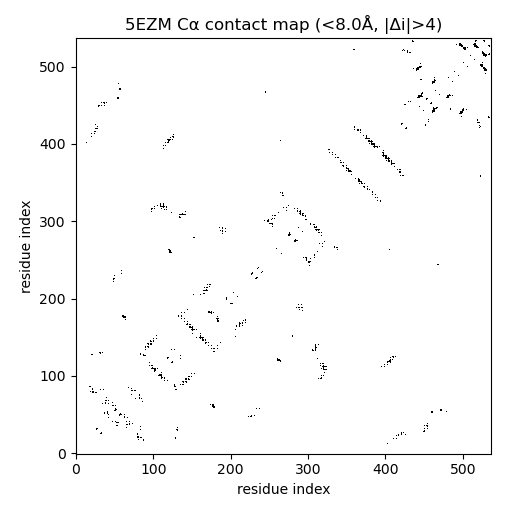96 -0.560 33.362 1.00 82.67 235 LEU A CA 1
ATOM 1603 C C . LEU A 1 238 ? 28.050 0.169 34.185 1.00 82.97 235 LEU A C 1
ATOM 1604 O O . LEU A 1 238 ? 28.505 -0.337 35.220 1.00 82.99 235 LEU A O 1
ATOM 1609 N N . GLY A 1 239 ? 28.444 1.365 33.746 1.00 82.67 236 GLY A N 1
ATOM 1610 C CA . GLY A 1 239 ? 29.454 2.111 34.477 1.00 78.51 236 GLY A CA 1
ATOM 1611 C C . GLY A 1 239 ? 28.961 2.603 35.824 1.00 76.15 236 GLY A C 1
ATOM 1612 O O . GLY A 1 239 ? 29.697 2.572 36.815 1.00 73.60 236 GLY A O 1
ATOM 1613 N N . VAL A 1 240 ? 27.711 3.066 35.881 1.00 77.50 237 VAL A N 1
ATOM 1614 C CA . VAL A 1 240 ? 27.128 3.463 37.159 1.00 75.80 237 VAL A CA 1
ATOM 1615 C C . VAL A 1 240 ? 27.040 2.266 38.095 1.00 77.39 237 VAL A C 1
ATOM 1616 O O . VAL A 1 240 ? 27.326 2.377 39.292 1.00 78.02 237 VAL A O 1
ATOM 1620 N N . VAL A 1 241 ? 26.662 1.100 37.565 1.00 79.57 238 VAL A N 1
ATOM 1621 C CA . VAL A 1 241 ? 26.535 -0.083 38.414 1.00 79.99 238 VAL A CA 1
ATOM 1622 C C . VAL A 1 241 ? 27.893 -0.490 38.975 1.00 78.11 238 VAL A C 1
ATOM 1623 O O . VAL A 1 241 ? 28.032 -0.751 40.177 1.00 76.51 238 VAL A O 1
ATOM 1627 N N . VAL A 1 242 ? 28.917 -0.551 38.120 1.00 78.62 239 VAL A N 1
ATOM 1628 C CA . VAL A 1 242 ? 30.227 -0.972 38.610 1.00 79.77 239 VAL A CA 1
ATOM 1629 C C . VAL A 1 242 ? 30.786 0.054 39.591 1.00 78.95 239 VAL A C 1
ATOM 1630 O O . VAL A 1 242 ? 31.395 -0.306 40.608 1.00 77.70 239 VAL A O 1
ATOM 1634 N N . MET A 1 243 ? 30.557 1.345 39.327 1.00 80.09 240 MET A N 1
ATOM 1635 C CA . MET A 1 243 ? 31.032 2.377 40.245 1.00 77.64 240 MET A CA 1
ATOM 1636 C C . MET A 1 243 ? 30.351 2.260 41.604 1.00 76.17 240 MET A C 1
ATOM 1637 O O . MET A 1 243 ? 31.009 2.363 42.647 1.00 75.00 240 MET A O 1
ATOM 1642 N N . LEU A 1 244 ? 29.033 2.045 41.612 1.00 76.79 241 LEU A N 1
ATOM 1643 C CA . LEU A 1 244 ? 28.325 1.833 42.870 1.00 74.42 241 LEU A CA 1
ATOM 1644 C C . LEU A 1 244 ? 28.850 0.603 43.597 1.00 72.99 241 LEU A C 1
ATOM 1645 O O . LEU A 1 244 ? 29.002 0.616 44.823 1.00 73.30 241 LEU A O 1
ATOM 1650 N N . VAL A 1 245 ? 29.137 -0.471 42.856 1.00 71.33 242 VAL A N 1
ATOM 1651 C CA . VAL A 1 245 ? 29.701 -1.665 43.478 1.00 71.06 242 VAL A CA 1
ATOM 1652 C C . VAL A 1 245 ? 31.048 -1.357 44.114 1.00 73.82 242 VAL A C 1
ATOM 1653 O O . VAL A 1 245 ? 31.399 -1.925 45.155 1.00 75.87 242 VAL A O 1
ATOM 1657 N N . ILE A 1 246 ? 31.813 -0.437 43.530 1.00 75.67 243 ILE A N 1
ATOM 1658 C CA . ILE A 1 246 ? 33.126 -0.131 44.089 1.00 77.37 243 ILE A CA 1
ATOM 1659 C C . ILE A 1 246 ? 33.007 0.759 45.324 1.00 78.78 243 ILE A C 1
ATOM 1660 O O . ILE A 1 246 ? 33.649 0.506 46.350 1.00 79.23 243 ILE A O 1
ATOM 1665 N N . THR A 1 247 ? 32.182 1.806 45.260 1.00 79.66 244 THR A N 1
ATOM 1666 C CA . THR A 1 247 ? 32.163 2.797 46.333 1.00 80.42 244 THR A CA 1
ATOM 1667 C C . THR A 1 247 ? 31.237 2.431 47.488 1.00 82.26 244 THR A C 1
ATOM 1668 O O . THR A 1 247 ? 31.600 2.629 48.653 1.00 82.40 244 THR A O 1
ATOM 1672 N N . VAL A 1 248 ? 30.047 1.906 47.185 1.00 83.40 245 VAL A N 1
ATOM 1673 C CA . VAL A 1 248 ? 29.002 1.785 48.207 1.00 83.06 245 VAL A CA 1
ATOM 1674 C C . VAL A 1 248 ? 29.424 0.953 49.415 1.00 82.03 245 VAL A C 1
ATOM 1675 O O . VAL A 1 248 ? 29.163 1.386 50.549 1.00 82.19 245 VAL A O 1
ATOM 1679 N N . PRO A 1 249 ? 30.050 -0.228 49.264 1.00 80.99 246 PRO A N 1
ATOM 1680 C CA . PRO A 1 249 ? 30.276 -1.082 50.450 1.00 80.44 246 PRO A CA 1
ATOM 1681 C C . PRO A 1 249 ? 30.930 -0.389 51.641 1.00 78.94 246 PRO A C 1
ATOM 1682 O O . PRO A 1 249 ? 30.455 -0.550 52.774 1.00 81.15 246 PRO A O 1
ATOM 1686 N N . TRP A 1 250 ? 31.995 0.387 51.429 1.00 75.22 247 TRP A N 1
ATOM 1687 C CA . TRP A 1 250 ? 32.623 1.046 52.570 1.00 72.67 247 TRP A CA 1
ATOM 1688 C C . TRP A 1 250 ? 31.704 2.097 53.177 1.00 72.12 247 TRP A C 1
ATOM 1689 O O . TRP A 1 250 ? 31.644 2.239 54.403 1.00 74.61 247 TRP A O 1
ATOM 1700 N N . PHE A 1 251 ? 30.986 2.846 52.338 1.00 68.59 248 PHE A N 1
ATOM 1701 C CA . PHE A 1 251 ? 30.103 3.879 52.867 1.00 69.40 248 PHE A CA 1
ATOM 1702 C C . PHE A 1 251 ? 28.973 3.268 53.684 1.00 71.90 248 PHE A C 1
ATOM 1703 O O . PHE A 1 251 ? 28.622 3.778 54.756 1.00 71.24 248 PHE A O 1
ATOM 1711 N N . TYR A 1 252 ? 28.409 2.158 53.207 1.00 74.16 249 TYR A N 1
ATOM 1712 C CA . TYR A 1 252 ? 27.391 1.461 53.982 1.00 75.49 249 TYR A CA 1
ATOM 1713 C C . TYR A 1 252 ? 27.965 0.935 55.289 1.00 73.57 249 TYR A C 1
ATOM 1714 O O . TYR A 1 252 ? 27.342 1.072 56.346 1.00 74.71 249 TYR A O 1
ATOM 1723 N N . LEU A 1 253 ? 29.154 0.331 55.240 1.00 70.86 250 LEU A N 1
ATOM 1724 C CA . LEU A 1 253 ? 29.730 -0.246 56.450 1.00 71.33 250 LEU A CA 1
ATOM 1725 C C . LEU A 1 253 ? 30.001 0.827 57.498 1.00 71.37 250 LEU A C 1
ATOM 1726 O O . LEU A 1 253 ? 29.599 0.693 58.661 1.00 73.30 250 LEU A O 1
ATOM 1731 N N . VAL A 1 254 ? 30.666 1.912 57.099 1.00 68.85 251 VAL A N 1
ATOM 1732 C CA . VAL A 1 254 ? 31.012 2.949 58.064 1.00 66.79 251 VAL A CA 1
ATOM 1733 C C . VAL A 1 254 ? 29.767 3.704 58.520 1.00 69.23 251 VAL A C 1
ATOM 1734 O O . VAL A 1 254 ? 29.718 4.201 59.653 1.00 68.50 251 VAL A O 1
ATOM 1738 N N . SER A 1 255 ? 28.738 3.789 57.670 1.00 71.12 252 SER A N 1
ATOM 1739 C CA . SER A 1 255 ? 27.508 4.466 58.073 1.00 70.50 252 SER A CA 1
ATOM 1740 C C . SER A 1 255 ? 26.707 3.619 59.052 1.00 71.60 252 SER A C 1
ATOM 1741 O O . SER A 1 255 ? 26.080 4.152 59.974 1.00 73.68 252 SER A O 1
ATOM 1744 N N . VAL A 1 256 ? 26.706 2.298 58.859 1.00 70.58 253 VAL A N 1
ATOM 1745 C CA . VAL A 1 256 ? 25.997 1.404 59.769 1.00 69.48 253 VAL A CA 1
ATOM 1746 C C . VAL A 1 256 ? 26.712 1.340 61.110 1.00 69.69 253 VAL A C 1
ATOM 1747 O O . VAL A 1 256 ? 26.100 1.530 62.167 1.00 73.54 253 VAL A O 1
ATOM 1751 N N . ARG A 1 257 ? 28.020 1.070 61.087 1.00 67.97 254 ARG A N 1
ATOM 1752 C CA . ARG A 1 257 ? 28.776 0.995 62.333 1.00 68.84 254 ARG A CA 1
ATOM 1753 C C . ARG A 1 257 ? 28.808 2.336 63.057 1.00 69.70 254 ARG A C 1
ATOM 1754 O O . ARG A 1 257 ? 28.817 2.372 64.293 1.00 70.50 254 ARG A O 1
ATOM 1762 N N . ASN A 1 258 ? 28.820 3.443 62.314 1.00 69.86 255 ASN A N 1
ATOM 1763 C CA . ASN A 1 258 ? 28.860 4.788 62.886 1.00 68.51 255 ASN A CA 1
ATOM 1764 C C . ASN A 1 258 ? 27.735 5.612 62.276 1.00 68.67 255 ASN A C 1
ATOM 1765 O O . ASN A 1 258 ? 27.904 6.223 61.210 1.00 70.32 255 ASN A O 1
ATOM 1770 N N . PRO A 1 259 ? 26.568 5.648 62.923 1.00 66.84 256 PRO A N 1
ATOM 1771 C CA . PRO A 1 259 ? 25.432 6.392 62.352 1.00 67.70 256 PRO A CA 1
ATOM 1772 C C . PRO A 1 259 ? 25.716 7.863 62.105 1.00 67.74 256 PRO A C 1
ATOM 1773 O O . PRO A 1 259 ? 25.080 8.467 61.232 1.00 69.68 256 PRO A O 1
ATOM 1777 N N . GLU A 1 260 ? 26.653 8.460 62.837 1.00 66.24 257 GLU A N 1
ATOM 1778 C CA . GLU A 1 260 ? 26.951 9.876 62.674 1.00 68.26 257 GLU A CA 1
ATOM 1779 C C . GLU A 1 260 ? 27.833 10.165 61.467 1.00 66.40 257 GLU A C 1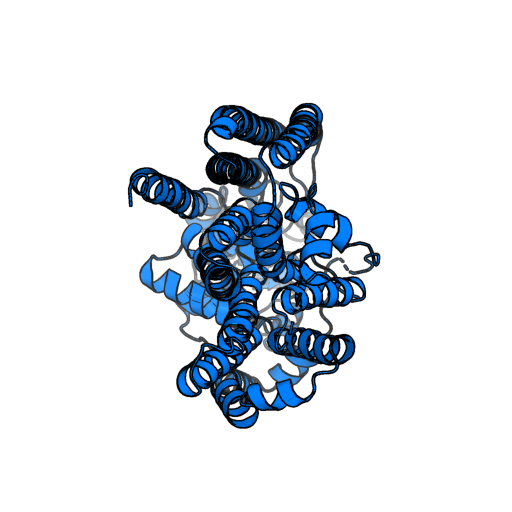
ATOM 1780 O O . GLU A 1 260 ? 28.110 11.339 61.193 1.00 63.55 257 GLU A O 1
ATOM 1786 N N . PHE A 1 261 ? 28.272 9.134 60.734 1.00 67.74 258 PHE A N 1
ATOM 1787 C CA . PHE A 1 261 ? 29.220 9.370 59.645 1.00 66.37 258 PHE A CA 1
ATOM 1788 C C . PHE A 1 261 ? 28.608 10.143 58.483 1.00 68.76 258 PHE A C 1
ATOM 1789 O O . PHE A 1 261 ? 29.194 11.1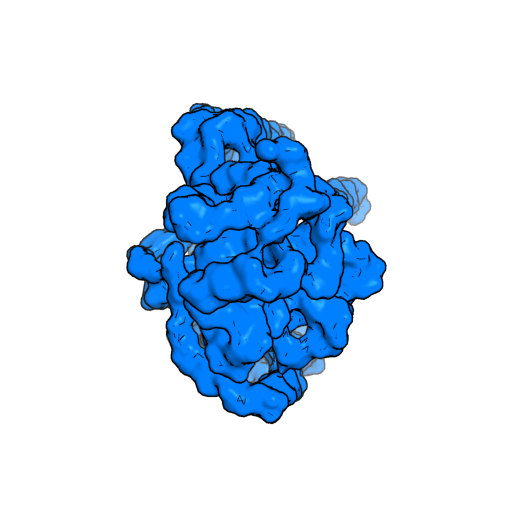62 58.079 1.00 67.86 258 PHE A O 1
ATOM 1797 N N . PRO A 1 262 ? 27.484 9.723 57.879 1.00 70.45 259 PRO A N 1
ATOM 1798 C CA . PRO A 1 262 ? 27.053 10.391 56.635 1.00 70.66 259 PRO A CA 1
ATOM 1799 C C . PRO A 1 262 ? 26.751 11.870 56.808 1.00 71.58 259 PRO A C 1
ATOM 1800 O O . PRO A 1 262 ? 27.154 12.679 55.960 1.00 72.57 259 PRO A O 1
ATOM 1804 N N . ASN A 1 263 ? 26.065 12.250 57.891 1.00 70.54 260 ASN A N 1
ATOM 1805 C CA . ASN A 1 263 ? 25.785 13.663 58.128 1.00 71.29 260 ASN A CA 1
ATOM 1806 C C . ASN A 1 263 ? 27.074 14.467 58.234 1.00 70.79 260 ASN A C 1
ATOM 1807 O O . ASN A 1 263 ? 27.161 15.586 57.713 1.00 72.43 260 ASN A O 1
ATOM 1812 N N . PHE A 1 264 ? 28.092 13.909 58.892 1.00 67.82 261 PHE A N 1
ATOM 1813 C CA . PHE A 1 264 ? 29.375 14.595 58.985 1.00 66.23 261 PHE A CA 1
ATOM 1814 C C . PHE A 1 264 ? 30.043 14.686 57.620 1.00 70.19 261 PHE A C 1
ATOM 1815 O O . PHE A 1 264 ? 30.234 15.780 57.079 1.00 71.75 261 PHE A O 1
ATOM 1823 N N . PHE A 1 265 ? 30.388 13.535 57.041 1.00 72.24 262 PHE A N 1
ATOM 1824 C CA . PHE A 1 265 ? 31.186 13.512 55.820 1.00 74.00 262 PHE A CA 1
ATOM 1825 C C . PHE A 1 265 ? 30.518 14.267 54.677 1.00 75.01 262 PHE A C 1
ATOM 1826 O O . PHE A 1 265 ? 31.211 14.818 53.816 1.00 75.47 262 PHE A O 1
ATOM 1834 N N . PHE A 1 266 ? 29.189 14.306 54.641 1.00 75.67 263 PHE A N 1
ATOM 1835 C CA . PHE A 1 266 ? 28.505 15.006 53.563 1.00 77.46 263 PHE A CA 1
ATOM 1836 C C . PHE A 1 266 ? 28.037 16.403 53.945 1.00 79.68 263 PHE A C 1
ATOM 1837 O O . PHE A 1 266 ? 27.613 17.153 53.060 1.00 83.28 263 PHE A O 1
ATOM 1845 N N . ILE A 1 267 ? 28.109 16.783 55.221 1.00 78.71 264 ILE A N 1
ATOM 1846 C CA . ILE A 1 267 ? 27.557 18.068 55.638 1.00 79.76 264 ILE A CA 1
ATOM 1847 C C . ILE A 1 267 ? 28.614 18.927 56.328 1.00 78.63 264 ILE A C 1
ATOM 1848 O O . ILE A 1 267 ? 28.559 20.160 56.262 1.00 79.86 264 ILE A O 1
ATOM 1853 N N . HIS A 1 268 ? 29.595 18.295 56.973 1.00 78.02 265 HIS A N 1
ATOM 1854 C CA . HIS A 1 268 ? 30.601 19.040 57.728 1.00 81.78 265 HIS A CA 1
ATOM 1855 C C . HIS A 1 268 ? 31.376 20.026 56.859 1.00 85.46 265 HIS A C 1
ATOM 1856 O O . HIS A 1 268 ? 32.132 19.622 55.970 1.00 85.33 265 HIS A O 1
ATOM 1863 N N . GLU A 1 269 ? 31.193 21.321 57.111 1.00 87.77 266 GLU A N 1
ATOM 1864 C CA . GLU A 1 269 ? 32.025 22.353 56.497 1.00 88.08 266 GLU A CA 1
ATOM 1865 C C . GLU A 1 269 ? 33.321 22.441 57.292 1.00 83.50 266 GLU A C 1
ATOM 1866 O O . GLU A 1 269 ? 33.356 23.008 58.386 1.00 82.34 266 GLU A O 1
ATOM 1872 N N . HIS A 1 270 ? 34.392 21.874 56.744 1.00 82.57 267 HIS A N 1
ATOM 1873 C CA . HIS A 1 270 ? 35.679 21.834 57.424 1.00 83.72 267 HIS A CA 1
ATOM 1874 C C . HIS A 1 270 ? 36.471 23.108 57.160 1.00 88.38 267 HIS A C 1
ATOM 1875 O O . HIS A 1 270 ? 36.427 23.667 56.061 1.00 88.57 267 HIS A O 1
ATOM 1882 N N . TRP A 1 271 ? 37.196 23.561 58.179 1.00 94.14 268 TRP A N 1
ATOM 1883 C CA . TRP A 1 271 ? 38.043 24.738 58.052 1.00 100.33 268 TRP A CA 1
ATOM 1884 C C . TRP A 1 271 ? 39.127 24.680 59.116 1.00 102.56 268 TRP A C 1
ATOM 1885 O O . TRP A 1 271 ? 38.906 24.177 60.220 1.00 101.69 268 TRP A O 1
ATOM 1896 N N . GLN A 1 272 ? 40.300 25.201 58.769 1.00 107.21 269 GLN A N 1
ATOM 1897 C CA . GLN A 1 272 ? 41.454 25.203 59.654 1.00 112.69 269 GLN A CA 1
ATOM 1898 C C . GLN A 1 272 ? 42.019 26.614 59.751 1.00 117.10 269 GLN A C 1
ATOM 1899 O O . GLN A 1 272 ? 41.641 27.515 58.997 1.00 119.43 269 GLN A O 1
ATOM 1905 N N . ARG A 1 273 ? 42.932 26.802 60.699 1.00 118.76 270 ARG A N 1
ATOM 1906 C CA . ARG A 1 273 ? 43.581 28.094 60.890 1.00 121.73 270 ARG A CA 1
ATOM 1907 C C . ARG A 1 273 ? 45.099 27.951 60.860 1.00 122.81 270 ARG A C 1
ATOM 1908 O O . ARG A 1 273 ? 45.717 28.004 59.795 1.00 123.56 270 ARG A O 1
ATOM 1910 N N . ARG A 1 281 ? 40.761 29.800 54.983 1.00 132.91 278 ARG A N 1
ATOM 1911 C CA . ARG A 1 281 ? 40.011 30.305 53.838 1.00 134.15 278 ARG A CA 1
ATOM 1912 C C . ARG A 1 281 ? 40.462 31.714 53.462 1.00 135.75 278 ARG A C 1
ATOM 1913 O O . ARG A 1 281 ? 41.593 32.110 53.753 1.00 135.63 278 ARG A O 1
ATOM 1915 N N . SER A 1 282 ? 39.564 32.459 52.814 1.00 136.79 279 SER A N 1
ATOM 1916 C CA . SER A 1 282 ? 39.826 33.825 52.355 1.00 136.74 279 SER A CA 1
ATOM 1917 C C . SER A 1 282 ? 41.015 33.865 51.392 1.00 133.10 279 SER A C 1
ATOM 1918 O O . SER A 1 282 ? 42.039 34.506 51.642 1.00 133.69 279 SER A O 1
ATOM 1921 N N . GLY A 1 283 ? 40.857 33.165 50.277 1.00 124.71 280 GLY A N 1
ATOM 1922 C CA . GLY A 1 283 ? 41.844 33.169 49.207 1.00 115.52 280 GLY A CA 1
ATOM 1923 C C . GLY A 1 283 ? 41.260 33.778 47.947 1.00 109.80 280 GLY A C 1
ATOM 1924 O O . GLY A 1 283 ? 40.109 33.507 47.597 1.00 111.84 280 GLY A O 1
ATOM 1925 N N . SER A 1 284 ? 42.058 34.601 47.271 1.00 102.77 281 SER A N 1
ATOM 1926 C CA . SER A 1 284 ? 41.591 35.292 46.080 1.00 99.19 281 SER A CA 1
ATOM 1927 C C . SER A 1 284 ? 41.324 34.299 44.950 1.00 96.04 281 SER A C 1
ATOM 1928 O O . SER A 1 284 ? 41.725 33.133 44.993 1.00 93.87 281 SER A O 1
ATOM 1931 N N . VAL A 1 285 ? 40.635 34.787 43.915 1.00 94.79 282 VAL A N 1
ATOM 1932 C CA . VAL A 1 285 ? 40.322 33.944 42.768 1.00 88.40 282 VAL A CA 1
ATOM 1933 C C . VAL A 1 285 ? 41.573 33.619 41.961 1.00 81.37 282 VAL A C 1
ATOM 1934 O O . VAL A 1 285 ? 41.575 32.655 41.190 1.00 79.54 282 VAL A O 1
ATOM 1938 N N . PHE A 1 286 ? 42.647 34.391 42.130 1.00 79.09 283 PHE A N 1
ATOM 1939 C CA . PHE A 1 286 ? 43.911 34.137 41.453 1.00 79.26 283 PHE A CA 1
ATOM 1940 C C . PHE A 1 286 ? 44.830 33.215 42.254 1.00 80.39 283 PHE A C 1
ATOM 1941 O O . PHE A 1 286 ? 46.033 33.149 41.970 1.00 79.48 283 PHE A O 1
ATOM 1949 N N . TYR A 1 287 ? 44.282 32.495 43.238 1.00 79.65 284 TYR A N 1
ATOM 1950 C CA . TYR A 1 287 ? 45.108 31.718 44.158 1.00 76.09 284 TYR A CA 1
ATOM 1951 C C . TYR A 1 287 ? 45.933 30.665 43.425 1.00 75.53 284 TYR A C 1
ATOM 1952 O O . TYR A 1 287 ? 47.130 30.507 43.695 1.00 77.06 284 TYR A O 1
ATOM 1961 N N . PHE A 1 288 ? 45.319 29.944 42.492 1.00 74.48 285 PHE A N 1
ATOM 1962 C CA . PHE A 1 288 ? 45.974 28.838 41.806 1.00 73.49 285 PHE A CA 1
ATOM 1963 C C . PHE A 1 288 ? 46.753 29.271 40.571 1.00 75.64 285 PHE A C 1
ATOM 1964 O O . PHE A 1 288 ? 47.243 28.409 39.834 1.00 73.43 285 PHE A O 1
ATOM 1972 N N . LEU A 1 289 ? 46.879 30.584 40.322 1.00 78.24 286 LEU A N 1
ATOM 1973 C CA . LEU A 1 289 ? 47.608 31.030 39.134 1.00 77.30 286 LEU A CA 1
ATOM 1974 C C . LEU A 1 289 ? 49.116 30.869 39.304 1.00 75.98 286 LEU A C 1
ATOM 1975 O O . LEU A 1 289 ? 49.750 30.199 38.467 1.00 77.00 286 LEU A O 1
ATOM 1980 N N . PRO A 1 290 ? 49.755 31.422 40.346 1.00 73.80 287 PRO A N 1
ATOM 1981 C CA . PRO A 1 290 ? 51.174 31.105 40.554 1.00 69.74 287 PRO A CA 1
ATOM 1982 C C . PRO A 1 290 ? 51.410 29.647 40.882 1.00 66.96 287 PRO A C 1
ATOM 1983 O O . PRO A 1 290 ? 52.520 29.153 40.656 1.00 66.80 287 PRO A O 1
ATOM 1987 N N . LEU A 1 291 ? 50.405 28.940 41.405 1.00 64.99 288 LEU A N 1
ATOM 1988 C CA . LEU A 1 291 ? 50.563 27.512 41.659 1.00 62.00 288 LEU A CA 1
ATOM 1989 C C . LEU A 1 291 ? 50.640 26.730 40.355 1.00 62.06 288 LEU A C 1
ATOM 1990 O O . LEU A 1 291 ? 51.487 25.845 40.204 1.00 61.19 288 LEU A O 1
ATOM 1995 N N . VAL A 1 292 ? 49.760 27.037 39.400 1.00 62.95 289 VAL A N 1
ATOM 1996 C CA . VAL A 1 292 ? 49.792 26.312 38.135 1.00 62.92 289 VAL A CA 1
ATOM 1997 C C . VAL A 1 292 ? 51.022 26.711 37.328 1.00 68.19 289 VAL A C 1
ATOM 1998 O O . VAL A 1 292 ? 51.640 25.869 36.664 1.00 69.48 289 VAL A O 1
ATOM 2002 N N . ILE A 1 293 ? 51.420 27.986 37.391 1.00 70.01 290 ILE A N 1
ATOM 2003 C CA . ILE A 1 293 ? 52.578 28.429 36.617 1.00 68.42 290 ILE A CA 1
ATOM 2004 C C . ILE A 1 293 ? 53.865 27.852 37.202 1.00 62.61 290 ILE A C 1
ATOM 2005 O O . ILE A 1 293 ? 54.718 27.328 36.477 1.00 61.82 290 ILE A O 1
ATOM 2010 N N . GLY A 1 294 ? 54.022 27.932 38.523 1.00 58.88 291 GLY A N 1
ATOM 2011 C CA . GLY A 1 294 ? 55.205 27.368 39.147 1.00 59.21 291 GLY A CA 1
ATOM 2012 C C . GLY A 1 294 ? 55.245 25.854 39.088 1.00 61.21 291 GLY A C 1
ATOM 2013 O O . GLY A 1 294 ? 56.320 25.262 38.960 1.00 60.43 291 GLY A O 1
ATOM 2014 N N . GLY A 1 295 ? 54.084 25.208 39.177 1.00 62.83 292 GLY A N 1
ATOM 2015 C CA . GLY A 1 295 ? 54.013 23.761 39.144 1.00 62.67 292 GLY A CA 1
ATOM 2016 C C . GLY A 1 295 ? 54.189 23.151 37.776 1.00 63.01 292 GLY A C 1
ATOM 2017 O O . GLY A 1 295 ? 54.365 21.934 37.670 1.00 62.81 292 GLY A O 1
ATOM 2018 N N . PHE A 1 296 ? 54.133 23.969 36.730 1.00 63.78 293 PHE A N 1
ATOM 2019 C CA . PHE A 1 296 ? 54.413 23.549 35.364 1.00 64.10 293 PHE A CA 1
ATOM 2020 C C . PHE A 1 296 ? 55.525 24.407 34.767 1.00 67.25 293 PHE A C 1
ATOM 2021 O O . PHE A 1 296 ? 55.527 24.695 33.568 1.00 69.96 293 PHE A O 1
ATOM 2029 N N . LEU A 1 297 ? 56.479 24.812 35.610 1.00 65.32 294 LEU A N 1
ATOM 2030 C CA . LEU A 1 297 ? 57.414 25.874 35.241 1.00 65.67 294 LEU A CA 1
ATOM 2031 C C . LEU A 1 297 ? 58.293 25.532 34.043 1.00 63.12 294 LEU A C 1
ATOM 2032 O O . LEU A 1 297 ? 58.397 26.370 33.131 1.00 64.08 294 LEU A O 1
ATOM 2037 N N . PRO A 1 298 ? 58.947 24.365 33.965 1.00 61.55 295 PRO A N 1
ATOM 2038 C CA . PRO A 1 298 ? 59.808 24.093 32.801 1.00 62.05 295 PRO A CA 1
ATOM 2039 C C . PRO A 1 298 ? 59.080 24.119 31.463 1.00 62.29 295 PRO A C 1
ATOM 2040 O O . PRO A 1 298 ? 59.748 24.111 30.421 1.00 62.28 295 PRO A O 1
ATOM 2044 N N . TRP A 1 299 ? 57.747 24.163 31.453 1.00 61.73 296 TRP A N 1
ATOM 2045 C CA . TRP A 1 299 ? 56.983 24.250 30.216 1.00 62.37 296 TRP A CA 1
ATOM 2046 C C . TRP A 1 299 ? 56.194 25.549 30.109 1.00 61.77 296 TRP A C 1
ATOM 2047 O O . TRP A 1 299 ? 55.385 25.697 29.183 1.00 63.79 296 TRP A O 1
ATOM 2058 N N . ALA A 1 300 ? 56.414 26.498 31.025 1.00 59.50 297 ALA A N 1
ATOM 2059 C CA . ALA A 1 300 ? 55.654 27.745 30.998 1.00 61.46 297 ALA A CA 1
ATOM 2060 C C . ALA A 1 300 ? 55.802 28.458 29.659 1.00 62.85 297 ALA A C 1
ATOM 2061 O O . ALA A 1 300 ? 54.833 29.027 29.139 1.00 63.17 297 ALA A O 1
ATOM 2063 N N . GLY A 1 301 ? 57.000 28.408 29.071 1.00 63.82 298 GLY A N 1
ATOM 2064 C CA . GLY A 1 301 ? 57.244 29.048 27.791 1.00 64.22 298 GLY A CA 1
ATOM 2065 C C . GLY A 1 301 ? 56.380 28.532 26.658 1.00 66.08 298 GLY A C 1
ATOM 2066 O O . GLY A 1 301 ? 56.201 29.240 25.661 1.00 66.84 298 GLY A O 1
ATOM 2067 N N . ILE A 1 302 ? 55.837 27.320 26.778 1.00 66.62 299 ILE A N 1
ATOM 2068 C CA . ILE A 1 302 ? 54.961 26.777 25.747 1.00 70.57 299 ILE A CA 1
ATOM 2069 C C . ILE A 1 302 ? 53.502 26.776 26.184 1.00 72.51 299 ILE A C 1
ATOM 2070 O O . ILE A 1 302 ? 52.667 26.134 25.533 1.00 72.09 299 ILE A O 1
ATOM 2075 N N . PHE A 1 303 ? 53.166 27.479 27.266 1.00 72.66 300 PHE A N 1
ATOM 2076 C CA . PHE A 1 303 ? 51.763 27.579 27.661 1.00 74.70 300 PHE A CA 1
ATOM 2077 C C . PHE A 1 303 ? 50.855 28.082 26.541 1.00 77.35 300 PHE A C 1
ATOM 2078 O O . PHE A 1 303 ? 49.755 27.524 26.385 1.00 77.24 300 PHE A O 1
ATOM 2086 N N . PRO A 1 304 ? 51.224 29.092 25.739 1.00 78.29 301 PRO A N 1
ATOM 2087 C CA . PRO A 1 304 ? 50.394 29.397 24.561 1.00 79.56 301 PRO A CA 1
ATOM 2088 C C . PRO A 1 304 ? 50.259 28.221 23.612 1.00 80.29 301 PRO A C 1
ATOM 2089 O O . PRO A 1 304 ? 49.151 27.928 23.146 1.00 81.67 301 PRO A O 1
ATOM 2093 N N . LYS A 1 305 ? 51.361 27.523 23.326 1.00 80.05 302 LYS A N 1
ATOM 2094 C CA . LYS A 1 305 ? 51.326 26.378 22.426 1.00 79.63 302 LYS A CA 1
ATOM 2095 C C . LYS A 1 305 ? 50.512 25.217 22.980 1.00 84.07 302 LYS A C 1
ATOM 2096 O O . LYS A 1 305 ? 50.231 24.271 22.236 1.00 83.56 302 LYS A O 1
ATOM 2102 N N . LEU A 1 306 ? 50.131 25.262 24.260 1.00 87.81 303 LEU A N 1
ATOM 2103 C CA . LEU A 1 306 ? 49.152 24.308 24.772 1.00 88.92 303 LEU A CA 1
ATOM 2104 C C . LEU A 1 306 ? 47.747 24.665 24.305 1.00 93.87 303 LEU A C 1
ATOM 2105 O O . LEU A 1 306 ? 46.985 23.787 23.883 1.00 95.84 303 LEU A O 1
ATO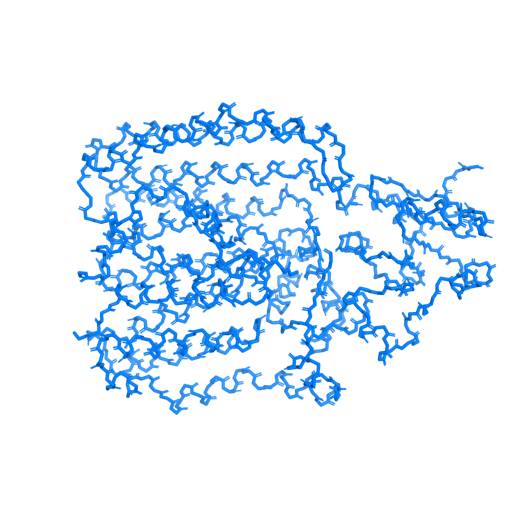M 2110 N N . TRP A 1 307 ? 47.390 25.950 24.369 1.00 96.02 304 TRP A N 1
ATOM 2111 C CA . TRP A 1 307 ? 46.099 26.397 23.859 1.00 99.19 304 TRP A CA 1
ATOM 2112 C C . TRP A 1 307 ? 45.941 26.034 22.386 1.00 102.15 304 TRP A C 1
ATOM 2113 O O . TRP A 1 307 ? 44.962 25.389 21.990 1.00 102.56 304 TRP A O 1
ATOM 2124 N N . THR A 1 308 ? 46.928 26.398 21.563 1.00 104.73 305 THR A N 1
ATOM 2125 C CA . THR A 1 308 ? 46.888 26.121 20.131 1.00 106.93 305 THR A CA 1
ATOM 2126 C C . THR A 1 308 ? 46.980 24.621 19.875 1.00 103.52 305 THR A C 1
ATOM 2127 O O . THR A 1 308 ? 47.049 24.176 18.723 1.00 105.72 305 THR A O 1
ATOM 2131 N N . ALA A 1 309 ? 46.994 23.838 20.952 1.00 97.54 306 ALA A N 1
ATOM 2132 C CA . ALA A 1 309 ? 46.977 22.391 20.844 1.00 95.98 306 ALA A CA 1
ATOM 2133 C C . ALA A 1 309 ? 45.569 21.821 20.917 1.00 98.08 306 ALA A C 1
ATOM 2134 O O . ALA A 1 309 ? 45.300 20.782 20.304 1.00 100.04 306 ALA A O 1
ATOM 2136 N N . MET A 1 310 ? 44.659 22.479 21.635 1.00 100.11 307 MET A N 1
ATOM 2137 C CA . MET A 1 310 ? 43.285 22.001 21.757 1.00 102.48 307 MET A CA 1
ATOM 2138 C C . MET A 1 310 ? 42.333 22.663 20.770 1.00 108.27 307 MET A C 1
ATOM 2139 O O . MET A 1 310 ? 41.469 21.986 20.205 1.00 110.11 307 MET A O 1
ATOM 2144 N N . ARG A 1 311 ? 42.475 23.971 20.543 1.00 111.63 308 ARG A N 1
ATOM 2145 C CA . ARG A 1 311 ? 41.669 24.656 19.540 1.00 117.74 308 ARG A CA 1
ATOM 2146 C C . ARG A 1 311 ? 41.946 24.161 18.127 1.00 122.99 308 ARG A C 1
ATOM 2147 O O . ARG A 1 311 ? 41.144 24.431 17.226 1.00 126.78 308 ARG A O 1
ATOM 2149 N N . ALA A 1 312 ? 43.047 23.445 17.913 1.00 123.16 309 ALA A N 1
ATOM 2150 C CA . ALA A 1 312 ? 43.381 22.912 16.596 1.00 126.92 309 ALA A CA 1
ATOM 2151 C C . ALA A 1 312 ? 43.405 21.387 16.615 1.00 126.77 309 ALA A C 1
ATOM 2152 O O . ALA A 1 312 ? 43.063 20.761 17.618 1.00 125.05 309 ALA A O 1
ATOM 2154 N N . ARG A 1 320 ? 35.675 13.193 14.952 1.00 109.95 317 ARG A N 1
ATOM 2155 C CA . ARG A 1 320 ? 34.536 13.183 15.864 1.00 111.11 317 ARG A CA 1
ATOM 2156 C C . ARG A 1 320 ? 34.948 13.634 17.260 1.00 110.83 317 ARG A C 1
ATOM 2157 O O . ARG A 1 320 ? 34.727 14.781 17.650 1.00 111.90 317 ARG A O 1
ATOM 2159 N N . PHE A 1 321 ? 35.546 12.713 18.009 1.00 108.81 318 PHE A N 1
ATOM 2160 C CA . PHE A 1 321 ? 35.995 12.999 19.363 1.00 104.00 318 PHE A CA 1
ATOM 2161 C C . PHE A 1 321 ? 37.314 13.760 19.319 1.00 102.56 318 PHE A C 1
ATOM 2162 O O . PHE A 1 321 ? 38.264 13.329 18.659 1.00 102.87 318 PHE A O 1
ATOM 2170 N N . ARG A 1 322 ? 37.371 14.895 20.022 1.00 102.10 319 ARG A N 1
ATOM 2171 C CA . ARG A 1 322 ? 38.556 15.743 20.028 1.00 101.63 319 ARG A CA 1
ATOM 2172 C C . ARG A 1 322 ? 39.310 15.567 21.342 1.00 97.65 319 ARG A C 1
ATOM 2173 O O . ARG A 1 322 ? 38.921 16.163 22.359 1.00 96.09 319 ARG A O 1
ATOM 2175 N N . PRO A 1 323 ? 40.397 14.784 21.377 1.00 95.70 320 PRO A N 1
ATOM 2176 C CA . PRO A 1 323 ? 41.053 14.476 22.658 1.00 92.66 320 PRO A CA 1
ATOM 2177 C C . PRO A 1 323 ? 41.743 15.669 23.304 1.00 89.18 320 PRO A C 1
ATOM 2178 O O . PRO A 1 323 ? 41.549 15.925 24.497 1.00 89.72 320 PRO A O 1
ATOM 2182 N N . ALA A 1 324 ? 42.558 16.396 22.534 1.00 87.51 321 ALA A N 1
ATOM 2183 C CA . ALA A 1 324 ? 43.262 17.551 23.086 1.00 85.18 321 ALA A CA 1
ATOM 2184 C C . ALA A 1 324 ? 42.286 18.567 23.669 1.00 85.10 321 ALA A C 1
ATOM 2185 O O . ALA A 1 324 ? 42.548 19.155 24.725 1.00 82.51 321 ALA A O 1
ATOM 2187 N N . LEU A 1 325 ? 41.152 18.782 22.996 1.00 87.32 322 LEU A N 1
ATOM 2188 C CA . LEU A 1 325 ? 40.117 19.651 23.548 1.00 86.34 322 LEU A CA 1
ATOM 2189 C C . LEU A 1 325 ? 39.583 19.100 24.865 1.00 85.73 322 LEU A C 1
ATOM 2190 O O . LEU A 1 325 ? 39.265 19.866 25.782 1.00 87.16 322 LEU A O 1
ATOM 2195 N N . MET A 1 326 ? 39.486 17.773 24.983 1.00 83.96 323 MET A N 1
ATOM 2196 C CA . MET A 1 326 ? 39.022 17.181 26.233 1.00 83.82 323 MET A CA 1
ATOM 2197 C C . MET A 1 326 ? 40.019 17.420 27.361 1.00 81.93 323 MET A C 1
ATOM 2198 O O . MET A 1 326 ? 39.624 17.718 28.495 1.00 82.04 323 MET A O 1
ATOM 2203 N N . ALA A 1 327 ? 41.316 17.293 27.071 1.00 79.64 324 ALA A N 1
ATOM 2204 C CA . ALA A 1 327 ? 42.323 17.576 28.089 1.00 77.17 324 ALA A CA 1
ATOM 2205 C C . ALA A 1 327 ? 42.312 19.049 28.480 1.00 78.82 324 ALA A C 1
ATOM 2206 O O . ALA A 1 327 ? 42.435 19.386 29.665 1.00 77.26 324 ALA A O 1
ATOM 2208 N N . GLY A 1 328 ? 42.159 19.939 27.498 1.00 81.18 325 GLY A N 1
ATOM 2209 C CA . GLY A 1 328 ? 42.130 21.359 27.800 1.00 80.75 325 GLY A CA 1
ATOM 2210 C C . GLY A 1 328 ? 40.926 21.759 28.631 1.00 80.47 325 GLY A C 1
ATOM 2211 O O . GLY A 1 328 ? 41.043 22.560 29.561 1.00 80.30 325 GLY A O 1
ATOM 2212 N N . ILE A 1 329 ? 39.752 21.211 28.307 1.00 80.82 326 ILE A N 1
ATOM 2213 C CA . ILE A 1 329 ? 38.569 21.480 29.118 1.00 80.85 326 ILE A CA 1
ATOM 2214 C C . ILE A 1 329 ? 38.719 20.857 30.500 1.00 78.92 326 ILE A C 1
ATOM 2215 O O . ILE A 1 329 ? 38.210 21.393 31.491 1.00 80.62 326 ILE A O 1
ATOM 2220 N N . TRP A 1 330 ? 39.421 19.727 30.594 1.00 75.44 327 TRP A N 1
ATOM 2221 C CA . TRP A 1 330 ? 39.764 19.157 31.892 1.00 69.98 327 TRP A CA 1
ATOM 2222 C C . TRP A 1 330 ? 40.535 20.165 32.738 1.00 68.11 327 TRP A C 1
ATOM 2223 O O . TRP A 1 330 ? 40.077 20.585 33.810 1.00 70.02 327 TRP A O 1
ATOM 2234 N N . ALA A 1 331 ? 41.695 20.599 32.238 1.00 66.19 328 ALA A N 1
ATOM 2235 C CA . ALA A 1 331 ? 42.554 21.501 33.001 1.00 65.06 328 ALA A CA 1
ATOM 2236 C C . ALA A 1 331 ? 41.850 22.818 33.314 1.00 68.30 328 ALA A C 1
ATOM 2237 O O . ALA A 1 331 ? 41.859 23.283 34.461 1.00 68.40 328 ALA A O 1
ATOM 2239 N N . ILE A 1 332 ? 41.232 23.436 32.305 1.00 70.71 329 ILE A N 1
ATOM 2240 C CA . ILE A 1 332 ? 40.630 24.753 32.497 1.00 74.94 329 ILE A CA 1
ATOM 2241 C C . ILE A 1 332 ? 39.428 24.662 33.431 1.00 77.34 329 ILE A C 1
ATOM 2242 O O . ILE A 1 332 ? 39.287 25.460 34.366 1.00 78.81 329 ILE A O 1
ATOM 2247 N N . ALA A 1 333 ? 38.546 23.690 33.192 1.00 75.92 330 ALA A N 1
ATOM 2248 C CA . ALA A 1 333 ? 37.340 23.564 34.004 1.00 75.18 330 ALA A CA 1
ATOM 2249 C C . ALA A 1 333 ? 37.681 23.279 35.461 1.00 74.10 330 ALA A C 1
ATOM 2250 O O . ALA A 1 333 ? 37.122 23.899 36.373 1.00 76.95 330 ALA A O 1
ATOM 2252 N N . ILE A 1 334 ? 38.599 22.341 35.706 1.00 70.30 331 ILE A N 1
ATOM 2253 C CA . ILE A 1 334 ? 38.971 22.046 37.087 1.00 67.37 331 ILE A CA 1
ATOM 2254 C C . ILE A 1 334 ? 39.657 23.251 37.725 1.00 69.59 331 ILE A C 1
ATOM 2255 O O . ILE A 1 334 ? 39.416 23.577 38.899 1.00 69.66 331 ILE A O 1
ATOM 2260 N N . PHE A 1 335 ? 40.495 23.950 36.952 1.00 71.01 332 PHE A N 1
ATOM 2261 C CA . PHE A 1 335 ? 41.176 25.135 37.464 1.00 69.81 332 PHE A CA 1
ATOM 2262 C C . PHE A 1 335 ? 40.179 26.195 37.913 1.00 74.51 332 PHE A C 1
ATOM 2263 O O . PHE A 1 335 ? 40.284 26.726 39.024 1.00 77.91 332 PHE A O 1
ATOM 2271 N N . VAL A 1 336 ? 39.204 26.524 37.061 1.00 74.74 333 VAL A N 1
ATOM 2272 C CA . VAL A 1 336 ? 38.246 27.556 37.442 1.00 76.63 333 VAL A CA 1
ATOM 2273 C C . VAL A 1 336 ? 37.310 27.049 38.530 1.00 79.92 333 VAL A C 1
ATOM 2274 O O . VAL A 1 336 ? 36.770 27.845 39.308 1.00 81.38 333 VAL A O 1
ATOM 2278 N N . PHE A 1 337 ? 37.104 25.732 38.615 1.00 81.11 334 PHE A N 1
ATOM 2279 C CA . PHE A 1 337 ? 36.270 25.196 39.685 1.00 84.13 334 PHE A CA 1
ATOM 2280 C C . PHE A 1 337 ? 36.914 25.436 41.042 1.00 83.87 334 PHE A C 1
ATOM 2281 O O . PHE A 1 337 ? 36.272 25.957 41.963 1.00 84.16 334 PHE A O 1
ATOM 2289 N N . PHE A 1 338 ? 38.186 25.059 41.189 1.00 81.76 335 PHE A N 1
ATOM 2290 C CA . PHE A 1 338 ? 38.847 25.294 42.465 1.00 79.18 335 PHE A CA 1
ATOM 2291 C C . PHE A 1 338 ? 39.189 26.762 42.676 1.00 78.36 335 PHE A C 1
ATOM 2292 O O . PHE A 1 338 ? 39.358 27.186 43.823 1.00 78.30 335 PHE A O 1
ATOM 2300 N N . SER A 1 339 ? 39.273 27.550 41.602 1.00 78.31 336 SER A N 1
ATOM 2301 C CA . SER A 1 339 ? 39.600 28.963 41.735 1.00 78.07 336 SER A CA 1
ATOM 2302 C C . SER A 1 339 ? 38.429 29.785 42.255 1.00 81.47 336 SER A C 1
ATOM 2303 O O . SER A 1 339 ? 38.648 30.869 42.805 1.00 83.24 336 SER A O 1
ATOM 2306 N N . ILE A 1 340 ? 37.194 29.300 42.093 1.00 82.36 337 ILE A N 1
ATOM 2307 C CA . ILE A 1 340 ? 36.018 29.987 42.618 1.00 82.27 337 ILE A CA 1
ATOM 2308 C C . ILE A 1 340 ? 35.478 29.332 43.877 1.00 80.92 337 ILE A C 1
ATOM 2309 O O . ILE A 1 340 ? 34.424 29.745 44.376 1.00 82.65 337 ILE A O 1
ATOM 2314 N N . SER A 1 341 ? 36.159 28.318 44.402 1.00 80.12 338 SER A N 1
ATOM 2315 C CA . SER A 1 341 ? 35.733 27.662 45.628 1.00 82.17 338 SER A CA 1
ATOM 2316 C C . SER A 1 341 ? 36.190 28.459 46.844 1.00 82.21 338 SER A C 1
ATOM 2317 O O . SER A 1 341 ? 37.190 29.180 46.801 1.00 80.67 338 SER A O 1
ATOM 2320 N N . ARG A 1 342 ? 35.442 28.319 47.942 1.00 86.15 339 ARG A N 1
ATOM 2321 C CA . ARG A 1 342 ? 35.778 29.042 49.166 1.00 89.45 339 ARG A CA 1
ATOM 2322 C C . ARG A 1 342 ? 37.077 28.519 49.767 1.00 89.18 339 ARG A C 1
ATOM 2323 O O . ARG A 1 342 ? 38.037 29.274 49.958 1.00 87.72 339 ARG A O 1
ATOM 2325 N N . SER A 1 343 ? 37.123 27.225 50.072 1.00 92.34 340 SER A N 1
ATOM 2326 C CA . SER A 1 343 ? 38.329 26.606 50.602 1.00 91.11 340 SER A CA 1
ATOM 2327 C C . SER A 1 343 ? 39.309 26.323 49.469 1.00 89.87 340 SER A C 1
ATOM 2328 O O . SER A 1 343 ? 38.953 25.682 48.475 1.00 92.59 340 SER A O 1
ATOM 2331 N N . LYS A 1 344 ? 40.544 26.806 49.616 1.00 84.67 341 LYS A N 1
ATOM 2332 C CA . LYS A 1 344 ? 41.579 26.630 48.603 1.00 79.38 341 LYS A CA 1
ATOM 2333 C C . LYS A 1 344 ? 42.850 26.114 49.258 1.00 79.73 341 LYS A C 1
ATOM 2334 O O . LYS A 1 344 ? 43.387 26.751 50.170 1.00 81.39 341 LYS A O 1
ATOM 2340 N N . LEU A 1 345 ? 43.323 24.963 48.795 1.00 79.18 342 LEU A N 1
ATOM 2341 C CA . LEU A 1 345 ? 44.617 24.401 49.141 1.00 77.24 342 LEU A CA 1
ATOM 2342 C C . LEU A 1 345 ? 45.347 24.051 47.854 1.00 74.83 342 LEU A C 1
ATOM 2343 O O . LEU A 1 345 ? 44.711 23.682 46.860 1.00 74.76 342 LEU A O 1
ATOM 2348 N N . PRO A 1 346 ? 46.679 24.164 47.837 1.00 73.53 343 PRO A N 1
ATOM 2349 C CA . PRO A 1 346 ? 47.407 23.974 46.567 1.00 73.57 343 PRO A CA 1
ATOM 2350 C C . PRO A 1 346 ? 47.160 22.627 45.908 1.00 72.75 343 PRO A C 1
ATOM 2351 O O . PRO A 1 346 ? 46.894 22.575 44.699 1.00 76.75 343 PRO A O 1
ATOM 2355 N N . GLY A 1 347 ? 47.217 21.537 46.678 1.00 69.05 344 GLY A N 1
ATOM 2356 C CA . GLY A 1 347 ? 47.008 20.207 46.130 1.00 66.94 344 GLY A CA 1
ATOM 2357 C C . GLY A 1 347 ? 45.733 20.052 45.325 1.00 66.67 344 GLY A C 1
ATOM 2358 O O . GLY A 1 347 ? 45.686 19.212 44.419 1.00 68.88 344 GLY A O 1
ATOM 2359 N N . TYR A 1 348 ? 44.704 20.855 45.621 1.00 64.88 345 TYR A N 1
ATOM 2360 C CA . TYR A 1 348 ? 43.460 20.793 44.858 1.00 68.05 345 TYR A CA 1
ATOM 2361 C C . TYR A 1 348 ? 43.721 20.850 43.360 1.00 68.03 345 TYR A C 1
ATOM 2362 O O . TYR A 1 348 ? 43.028 20.193 42.573 1.00 68.21 345 TYR A O 1
ATOM 2371 N N . ILE A 1 349 ? 44.728 21.626 42.944 1.00 64.96 346 ILE A N 1
ATOM 2372 C CA . ILE A 1 349 ? 44.933 21.870 41.520 1.00 61.70 346 ILE A CA 1
ATOM 2373 C C . ILE A 1 349 ? 45.768 20.788 40.848 1.00 60.95 346 ILE A C 1
ATOM 2374 O O . ILE A 1 349 ? 45.894 20.798 39.614 1.00 66.12 346 ILE A O 1
ATOM 2379 N N . VAL A 1 350 ? 46.314 19.835 41.612 1.00 55.33 347 VAL A N 1
ATOM 2380 C CA . VAL A 1 350 ? 47.195 18.823 41.015 1.00 52.74 347 VAL A CA 1
ATOM 2381 C C . VAL A 1 350 ? 46.523 18.018 39.910 1.00 56.74 347 VAL A C 1
ATOM 2382 O O . VAL A 1 350 ? 47.177 17.753 38.890 1.00 58.36 347 VAL A O 1
ATOM 2386 N N . PRO A 1 351 ? 45.253 17.597 40.018 1.00 58.98 348 PRO A N 1
ATOM 2387 C CA . PRO A 1 351 ? 44.654 16.788 38.938 1.00 59.55 348 PRO A CA 1
ATOM 2388 C C . PRO A 1 351 ? 44.685 17.420 37.546 1.00 63.94 348 PRO A C 1
ATOM 2389 O O . PRO A 1 351 ? 44.421 16.705 36.569 1.00 65.61 348 PRO A O 1
ATOM 2393 N N . VAL A 1 352 ? 44.991 18.713 37.407 1.00 65.28 349 VAL A N 1
ATOM 2394 C CA . VAL A 1 352 ? 45.063 19.286 36.066 1.00 68.18 349 VAL A CA 1
ATOM 2395 C C . VAL A 1 352 ? 46.385 18.970 35.378 1.00 67.42 349 VAL A C 1
ATOM 2396 O O . VAL A 1 352 ? 46.469 19.066 34.146 1.00 70.44 349 VAL A O 1
ATOM 2400 N N . ILE A 1 353 ? 47.415 18.580 36.136 1.00 62.54 350 ILE A N 1
ATOM 2401 C CA . ILE A 1 353 ? 48.746 18.408 35.550 1.00 61.70 350 ILE A CA 1
ATOM 2402 C C . ILE A 1 353 ? 48.783 17.308 34.493 1.00 66.03 350 ILE A C 1
ATOM 2403 O O . ILE A 1 353 ? 49.347 17.545 33.412 1.00 68.51 350 ILE A O 1
ATOM 2408 N N . PRO A 1 354 ? 48.230 16.104 34.723 1.00 65.02 351 PRO A N 1
ATOM 2409 C CA . PRO A 1 354 ? 48.287 15.076 33.663 1.00 63.48 351 PRO A CA 1
ATOM 2410 C C . PRO A 1 354 ? 47.735 15.555 32.331 1.00 63.84 351 PRO A C 1
ATOM 2411 O O . PRO A 1 354 ? 48.381 15.369 31.291 1.00 62.63 351 PRO A O 1
ATOM 2415 N N . ALA A 1 355 ? 46.555 16.183 32.340 1.00 64.67 352 ALA A N 1
ATOM 2416 C CA . ALA A 1 355 ? 45.990 16.728 31.111 1.00 67.66 352 ALA A CA 1
ATOM 2417 C C . ALA A 1 355 ? 46.967 17.688 30.445 1.00 67.40 352 ALA A C 1
ATOM 2418 O O . ALA A 1 355 ? 47.261 17.565 29.247 1.00 67.19 352 ALA A O 1
ATOM 2420 N N . LEU A 1 356 ? 47.496 18.643 31.218 1.00 64.42 353 LEU A N 1
ATOM 2421 C CA . LEU A 1 356 ? 48.537 19.529 30.708 1.00 60.22 353 LEU A CA 1
ATOM 2422 C C . LEU A 1 356 ? 49.669 18.728 30.081 1.00 62.17 353 LEU A C 1
ATOM 2423 O O . LEU A 1 356 ? 50.130 19.043 28.975 1.00 66.74 353 LEU A O 1
ATOM 2428 N N . GLY A 1 357 ? 50.107 17.666 30.767 1.00 58.74 354 GLY A N 1
ATOM 2429 C CA . GLY A 1 357 ? 51.119 16.791 30.197 1.00 60.08 354 GLY A CA 1
ATOM 2430 C C . GLY A 1 357 ? 50.778 16.359 28.787 1.00 64.70 354 GLY A C 1
ATOM 2431 O O . GLY A 1 357 ? 51.568 16.548 27.855 1.00 66.11 354 GLY A O 1
ATOM 2432 N N . ILE A 1 358 ? 49.568 15.817 28.602 1.00 64.67 355 ILE A N 1
ATOM 2433 C CA . ILE A 1 358 ? 49.120 15.430 27.266 1.00 63.42 355 ILE A CA 1
ATOM 2434 C C . ILE A 1 358 ? 49.294 16.594 26.303 1.00 65.42 355 ILE A C 1
ATOM 2435 O O . ILE A 1 358 ? 49.927 16.461 25.248 1.00 67.91 355 ILE A O 1
ATOM 2440 N N . LEU A 1 359 ? 48.770 17.765 26.675 1.00 66.46 356 LEU A N 1
ATOM 2441 C CA . LEU A 1 359 ? 48.912 18.935 25.818 1.00 68.51 356 LEU A CA 1
ATOM 2442 C C . LEU A 1 359 ? 50.381 19.220 25.539 1.00 68.87 356 LEU A C 1
ATOM 2443 O O . LEU A 1 359 ? 50.783 19.392 24.381 1.00 70.72 356 LEU A O 1
ATOM 2448 N N . ALA A 1 360 ? 51.207 19.222 26.589 1.00 66.63 357 ALA A N 1
ATOM 2449 C CA . ALA A 1 360 ? 52.637 19.419 26.391 1.00 66.72 357 ALA A CA 1
ATOM 2450 C C . ALA A 1 360 ? 53.171 18.424 25.371 1.00 68.96 357 ALA A C 1
ATOM 2451 O O . ALA A 1 360 ? 53.869 18.800 24.419 1.00 71.31 357 ALA A O 1
ATOM 2453 N N . GLY A 1 361 ? 52.777 17.154 25.520 1.00 66.60 358 GLY A N 1
ATOM 2454 C CA . GLY A 1 361 ? 53.245 16.124 24.611 1.00 65.92 358 GLY A CA 1
ATOM 2455 C C . GLY A 1 361 ? 52.997 16.461 23.156 1.00 71.15 358 GLY A C 1
ATOM 2456 O O . GLY A 1 361 ? 53.839 16.193 22.296 1.00 74.21 358 GLY A O 1
ATOM 2457 N N . VAL A 1 362 ? 51.851 17.074 22.855 1.00 71.81 359 VAL A N 1
ATOM 2458 C CA . VAL A 1 362 ? 51.605 17.396 21.455 1.00 73.37 359 VAL A CA 1
ATOM 2459 C C . VAL A 1 362 ? 52.309 18.692 21.076 1.00 71.76 359 VAL A C 1
ATOM 2460 O O . VAL A 1 362 ? 52.853 18.811 19.972 1.00 74.17 359 VAL A O 1
ATOM 2464 N N . ALA A 1 363 ? 52.365 19.662 21.995 1.00 67.87 360 ALA A N 1
ATOM 2465 C CA . ALA A 1 363 ? 53.002 20.931 21.665 1.00 69.07 360 ALA A CA 1
ATOM 2466 C C . ALA A 1 363 ? 54.476 20.720 21.352 1.00 72.62 360 ALA A C 1
ATOM 2467 O O . ALA A 1 363 ? 54.954 21.082 20.268 1.00 75.33 360 ALA A O 1
ATOM 2469 N N . LEU A 1 364 ? 55.203 20.091 22.280 1.00 72.17 361 LEU A N 1
ATOM 2470 C CA . LEU A 1 364 ? 56.594 19.738 22.024 1.00 72.27 361 LEU A CA 1
ATOM 2471 C C . LEU A 1 364 ? 56.730 18.912 20.754 1.00 76.17 361 LEU A C 1
ATOM 2472 O O . LEU A 1 364 ? 57.751 19.000 20.061 1.00 77.58 361 LEU A O 1
ATOM 2477 N N . ASP A 1 365 ? 55.702 18.128 20.413 1.00 77.20 362 ASP A N 1
ATOM 2478 C CA . ASP A 1 365 ? 55.794 17.280 19.232 1.00 79.11 362 ASP A CA 1
ATOM 2479 C C . ASP A 1 365 ? 55.841 18.086 17.942 1.00 79.61 362 ASP A C 1
ATOM 2480 O O . ASP A 1 365 ? 56.351 17.586 16.935 1.00 80.00 362 ASP A O 1
ATOM 2485 N N . ARG A 1 366 ? 55.340 19.320 17.949 1.00 79.80 363 ARG A N 1
ATOM 2486 C CA . ARG A 1 366 ? 55.321 20.151 16.754 1.00 80.13 363 ARG A CA 1
ATOM 2487 C C . ARG A 1 366 ? 56.477 21.140 16.699 1.00 78.52 363 ARG A C 1
ATOM 2488 O O . ARG A 1 366 ? 56.577 21.902 15.732 1.00 79.68 363 ARG A O 1
ATOM 2496 N N . LEU A 1 367 ? 57.356 21.140 17.697 1.00 77.11 364 LEU A N 1
ATOM 2497 C CA . LEU A 1 367 ? 58.430 22.121 17.766 1.00 77.11 364 LEU A CA 1
ATOM 2498 C C . LEU A 1 367 ? 59.587 21.751 16.848 1.00 79.14 364 LEU A C 1
ATOM 2499 O O . LEU A 1 367 ? 60.009 20.592 16.787 1.00 80.68 364 LEU A O 1
ATOM 2504 N N . SER A 1 368 ? 60.100 22.749 16.137 1.00 79.87 365 SER A N 1
ATOM 2505 C CA . SER A 1 368 ? 61.350 22.624 15.405 1.00 80.71 365 SER A CA 1
ATOM 2506 C C . SER A 1 368 ? 62.520 22.752 16.374 1.00 82.25 365 SER A C 1
ATOM 2507 O O . SER A 1 368 ? 62.340 23.109 17.541 1.00 83.55 365 SER A O 1
ATOM 2510 N N . PRO A 1 369 ? 63.743 22.437 15.928 1.00 81.24 366 PRO A N 1
ATOM 2511 C CA . PRO A 1 369 ? 64.904 22.651 16.811 1.00 78.99 366 PRO A CA 1
ATOM 2512 C C . PRO A 1 369 ? 65.072 24.089 17.274 1.00 78.45 366 PRO A C 1
ATOM 2513 O O . PRO A 1 369 ? 65.441 24.316 18.434 1.00 81.38 366 PRO A O 1
ATOM 2517 N N . ARG A 1 370 ? 64.802 25.071 16.410 1.00 76.03 367 ARG A N 1
ATOM 2518 C CA . ARG A 1 370 ? 65.015 26.462 16.800 1.00 76.41 367 ARG A CA 1
ATOM 2519 C C . ARG A 1 370 ? 64.035 26.894 17.888 1.00 73.29 367 ARG A C 1
ATOM 2520 O O . ARG A 1 370 ? 64.403 27.650 18.798 1.00 72.35 367 ARG A O 1
ATOM 2528 N N . SER A 1 371 ? 62.786 26.424 17.811 1.00 71.83 368 SER A N 1
ATOM 2529 C CA . SER A 1 371 ? 61.792 26.773 18.824 1.00 69.63 368 SER A CA 1
ATOM 2530 C C . SER A 1 371 ? 62.186 26.218 20.185 1.00 68.30 368 SER A C 1
ATOM 2531 O O . SER A 1 371 ? 62.143 26.926 21.204 1.00 68.08 368 SER A O 1
ATOM 2534 N N . TRP A 1 372 ? 62.577 24.943 20.223 1.00 69.12 369 TRP A N 1
ATOM 2535 C CA . TRP A 1 372 ? 63.058 24.384 21.476 1.00 70.26 369 TRP A CA 1
ATOM 2536 C C . TRP A 1 372 ? 64.302 25.116 21.958 1.00 73.00 369 TRP A C 1
ATOM 2537 O O . TRP A 1 372 ? 64.506 25.258 23.169 1.00 73.17 369 TRP A O 1
ATOM 2548 N N . GLY A 1 373 ? 65.138 25.591 21.031 1.00 72.14 370 GLY A N 1
ATOM 2549 C CA . GLY A 1 373 ? 66.237 26.457 21.426 1.00 71.75 370 GLY A CA 1
ATOM 2550 C C . GLY A 1 373 ? 65.753 27.688 22.170 1.00 72.57 370 GLY A C 1
ATOM 2551 O O . GLY A 1 373 ? 66.300 28.052 23.216 1.00 72.41 370 GLY A O 1
ATOM 2552 N N . LYS A 1 374 ? 64.712 28.342 21.639 1.00 72.71 371 LYS A N 1
ATOM 2553 C CA . LYS A 1 374 ? 64.095 29.466 22.339 1.00 70.96 371 LYS A CA 1
ATOM 2554 C C . LYS A 1 374 ? 63.706 29.075 23.759 1.00 71.70 371 LYS A C 1
ATOM 2555 O O . LYS A 1 374 ? 64.024 29.782 24.727 1.00 73.59 371 LYS A O 1
ATOM 2561 N N . GLN A 1 375 ? 63.018 27.937 23.900 1.00 69.99 372 GLN A N 1
ATOM 2562 C CA . GLN A 1 375 ? 62.616 27.490 25.231 1.00 68.13 372 GLN A CA 1
ATOM 2563 C C . GLN A 1 375 ? 63.823 27.309 26.146 1.00 69.60 372 GLN A C 1
ATOM 2564 O O . GLN A 1 375 ? 63.794 27.724 27.310 1.00 68.41 372 GLN A O 1
ATOM 2570 N N . LEU A 1 376 ? 64.896 26.700 25.633 1.00 72.05 373 LEU A N 1
ATOM 2571 C CA . LEU A 1 376 ? 66.094 26.491 26.443 1.00 70.33 373 LEU A CA 1
ATOM 2572 C C . LEU A 1 376 ? 66.699 27.814 26.886 1.00 68.70 373 LEU A C 1
ATOM 2573 O O . LEU A 1 376 ? 67.214 27.925 28.004 1.00 68.12 373 LEU A O 1
ATOM 2578 N N . ILE A 1 377 ? 66.663 28.826 26.016 1.00 68.56 374 ILE A N 1
ATOM 2579 C CA . ILE A 1 377 ? 67.184 30.138 26.390 1.00 66.90 374 ILE A CA 1
ATOM 2580 C C . ILE A 1 377 ? 66.358 30.728 27.525 1.00 66.14 374 ILE A C 1
ATOM 2581 O O . ILE A 1 377 ? 66.898 31.158 28.554 1.00 65.79 374 ILE A O 1
ATOM 2586 N N . GLY A 1 378 ? 65.033 30.752 27.356 1.00 66.61 375 GLY A N 1
ATOM 2587 C CA . GLY A 1 378 ? 64.182 31.293 28.405 1.00 67.09 375 GLY A CA 1
ATOM 2588 C C . GLY A 1 378 ? 64.375 30.585 29.734 1.00 66.43 375 GLY A C 1
ATOM 2589 O O . GLY A 1 378 ? 64.541 31.226 30.779 1.00 64.37 375 GLY A O 1
ATOM 2590 N N A MET A 1 379 ? 64.372 29.251 29.710 0.41 67.61 376 MET A N 1
ATOM 2591 N N B MET A 1 379 ? 64.368 29.249 29.710 0.59 67.57 376 MET A N 1
ATOM 2592 C CA A MET A 1 379 ? 64.486 28.497 30.953 0.41 64.96 376 MET A CA 1
ATOM 2593 C CA B MET A 1 379 ? 64.489 28.499 30.955 0.59 64.99 376 MET A CA 1
ATOM 2594 C C A MET A 1 379 ? 65.872 28.632 31.570 0.41 67.23 376 MET A C 1
ATOM 2595 C C B MET A 1 379 ? 65.872 28.649 31.572 0.59 67.24 376 MET A C 1
ATOM 2596 O O A MET A 1 379 ? 66.008 28.586 32.799 0.41 65.30 376 MET A O 1
ATOM 2597 O O B MET A 1 379 ? 66.007 28.619 32.800 0.59 65.38 376 MET A O 1
ATOM 2606 N N . ALA A 1 380 ? 66.908 28.804 30.745 1.00 67.34 377 ALA A N 1
ATOM 2607 C CA . ALA A 1 380 ? 68.233 29.090 31.280 1.00 67.36 377 ALA A CA 1
ATOM 2608 C C . ALA A 1 380 ? 68.240 30.433 31.993 1.00 70.31 377 ALA A C 1
ATOM 2609 O O . ALA A 1 380 ? 68.831 30.571 33.071 1.00 69.28 377 ALA A O 1
ATOM 2611 N N . ILE A 1 381 ? 67.565 31.429 31.412 1.00 73.66 378 ILE A N 1
ATOM 2612 C CA . ILE A 1 381 ? 67.447 32.729 32.067 1.00 76.13 378 ILE A CA 1
ATOM 2613 C C . ILE A 1 381 ? 66.770 32.582 33.425 1.00 78.65 378 ILE A C 1
ATOM 2614 O O . ILE A 1 381 ? 67.344 32.931 34.463 1.00 80.82 378 ILE A O 1
ATOM 2619 N N . VAL A 1 382 ? 65.541 32.052 33.442 1.00 77.55 379 VAL A N 1
ATOM 2620 C CA . VAL A 1 382 ? 64.794 32.039 34.701 1.00 75.06 379 VAL A CA 1
ATOM 2621 C C . VAL A 1 382 ? 65.477 31.152 35.739 1.00 74.17 379 VAL A C 1
ATOM 2622 O O . VAL A 1 382 ? 65.472 31.476 36.934 1.00 76.73 379 VAL A O 1
ATOM 2626 N N . ALA A 1 383 ? 66.104 30.050 35.318 1.00 71.64 380 ALA A N 1
ATOM 2627 C CA . ALA A 1 383 ? 66.847 29.231 36.275 1.00 68.35 380 ALA A CA 1
ATOM 2628 C C . ALA A 1 383 ? 68.059 29.980 36.824 1.00 69.49 380 ALA A C 1
ATOM 2629 O O . ALA A 1 383 ? 68.382 29.862 38.011 1.00 70.32 380 ALA A O 1
ATOM 2631 N N . ALA A 1 384 ? 68.740 30.758 35.978 1.00 70.99 381 ALA A N 1
ATOM 2632 C CA . ALA A 1 384 ? 69.838 31.586 36.471 1.00 72.91 381 ALA A CA 1
ATOM 2633 C C . ALA A 1 384 ? 69.337 32.630 37.464 1.00 76.16 381 ALA A C 1
ATOM 2634 O O . ALA A 1 384 ? 70.028 32.958 38.438 1.00 75.56 381 ALA A O 1
ATOM 2636 N N . CYS A 1 385 ? 68.135 33.165 37.233 1.00 77.04 382 CYS A N 1
ATOM 2637 C CA . CYS A 1 385 ? 67.540 34.078 38.202 1.00 78.55 382 CYS A CA 1
ATOM 2638 C C . CYS A 1 385 ? 67.232 33.364 39.511 1.00 76.79 382 CYS A C 1
ATOM 2639 O O . CYS A 1 385 ? 67.382 33.946 40.591 1.00 75.81 382 CYS A O 1
ATOM 2642 N N . GLY A 1 386 ? 66.792 32.106 39.437 1.00 76.08 383 GLY A N 1
ATOM 2643 C CA . GLY A 1 386 ? 66.630 31.324 40.650 1.00 74.45 383 GLY A CA 1
ATOM 2644 C C . GLY A 1 386 ? 67.940 31.140 41.390 1.00 75.41 383 GLY A C 1
ATOM 2645 O O . GLY A 1 386 ? 67.981 31.187 42.622 1.00 76.66 383 GLY A O 1
ATOM 2646 N N . LEU A 1 387 ? 69.031 30.940 40.646 1.00 74.75 384 LEU A N 1
ATOM 2647 C CA . LEU A 1 387 ? 70.344 30.813 41.271 1.00 75.32 384 LEU A CA 1
ATOM 2648 C C . LEU A 1 387 ? 70.757 32.109 41.960 1.00 79.80 384 LEU A C 1
ATOM 2649 O O . LEU A 1 387 ? 71.267 32.085 43.087 1.00 79.33 384 LEU A O 1
ATOM 2654 N N . LEU A 1 388 ? 70.550 33.251 41.299 1.00 84.54 385 LEU A N 1
ATOM 2655 C CA . LEU A 1 388 ? 70.893 34.529 41.917 1.00 85.09 385 LEU A CA 1
ATOM 2656 C C . LEU A 1 388 ? 70.012 34.833 43.121 1.00 84.42 385 LEU A C 1
ATOM 2657 O O . LEU A 1 388 ? 70.477 35.450 44.086 1.00 84.23 385 LEU A O 1
ATOM 2662 N N . ALA A 1 389 ? 68.751 34.414 43.088 1.00 85.45 386 ALA A N 1
ATOM 2663 C CA . ALA A 1 389 ? 67.798 34.716 44.146 1.00 88.11 386 ALA A CA 1
ATOM 2664 C C . ALA A 1 389 ? 67.778 33.669 45.251 1.00 92.33 386 ALA A C 1
ATOM 2665 O O . ALA A 1 389 ? 67.069 33.856 46.245 1.00 93.02 386 ALA A O 1
ATOM 2667 N N . SER A 1 390 ? 68.532 32.578 45.106 1.00 93.25 387 SER A N 1
ATOM 2668 C CA . SER A 1 390 ? 68.525 31.538 46.131 1.00 89.78 387 SER A CA 1
ATOM 2669 C C . SER A 1 390 ? 68.964 32.022 47.512 1.00 90.08 387 SER A C 1
ATOM 2670 O O . SER A 1 390 ? 68.387 31.545 48.504 1.00 88.54 387 SER A O 1
ATOM 2673 N N . PRO A 1 391 ? 69.934 32.935 47.667 1.00 92.20 388 PRO A N 1
ATOM 2674 C CA . PRO A 1 391 ? 70.273 33.405 49.022 1.00 92.31 388 PRO A CA 1
ATOM 2675 C C . PRO A 1 391 ? 69.136 34.119 49.739 1.00 90.63 388 PRO A C 1
ATOM 2676 O O . PRO A 1 391 ? 69.291 34.436 50.926 1.00 91.40 388 PRO A O 1
ATOM 2680 N N . VAL A 1 392 ? 68.011 34.380 49.069 1.00 89.22 389 VAL A N 1
ATOM 2681 C CA . VAL A 1 392 ? 66.881 35.025 49.733 1.00 90.65 389 VAL A CA 1
ATOM 2682 C C . VAL A 1 392 ? 66.347 34.146 50.857 1.00 93.07 389 VAL A C 1
ATOM 2683 O O . VAL A 1 392 ? 66.034 34.634 51.950 1.00 94.03 389 VAL A O 1
ATOM 2687 N N . VAL A 1 393 ? 66.244 32.836 50.615 1.00 94.12 390 VAL A N 1
ATOM 2688 C CA . VAL A 1 393 ? 65.704 31.949 51.637 1.00 94.88 390 VAL A CA 1
ATOM 2689 C C . VAL A 1 393 ? 66.667 31.786 52.807 1.00 96.31 390 VAL A C 1
ATOM 2690 O O . VAL A 1 393 ? 66.244 31.392 53.901 1.00 94.68 390 VAL A O 1
ATOM 2694 N N . ALA A 1 394 ? 67.954 32.092 52.614 1.00 98.27 391 ALA A N 1
ATOM 2695 C CA . ALA A 1 394 ? 68.899 32.081 53.725 1.00 99.25 391 ALA A CA 1
ATOM 2696 C C . ALA A 1 394 ? 68.592 33.162 54.750 1.00 99.78 391 ALA A C 1
ATOM 2697 O O . ALA A 1 394 ? 69.113 33.105 55.869 1.00 100.93 391 ALA A O 1
ATOM 2699 N N . THR A 1 395 ? 67.770 34.148 54.387 1.00 99.12 392 THR A N 1
ATOM 2700 C CA . THR A 1 395 ? 67.352 35.214 55.288 1.00 100.27 392 THR A CA 1
ATOM 2701 C C . THR A 1 395 ? 65.949 34.981 55.839 1.00 103.02 392 THR A C 1
ATOM 2702 O O . THR A 1 395 ? 65.251 35.939 56.189 1.00 105.23 392 THR A O 1
ATOM 2706 N N . LEU A 1 396 ? 65.521 33.724 55.922 1.00 103.91 393 LEU A N 1
ATOM 2707 C CA . LEU A 1 396 ? 64.172 33.378 56.336 1.00 105.18 393 LEU A CA 1
ATOM 2708 C C . LEU A 1 396 ? 64.181 32.635 57.665 1.00 108.10 393 LEU A C 1
ATOM 2709 O O . LEU A 1 396 ? 65.146 31.945 58.009 1.00 106.61 393 LEU A O 1
ATOM 2714 N N . ASN A 1 397 ? 63.088 32.794 58.410 1.00 112.27 394 ASN A N 1
ATOM 2715 C CA . ASN A 1 397 ? 62.816 31.984 59.594 1.00 115.04 394 ASN A CA 1
ATOM 2716 C C . ASN A 1 397 ? 61.305 31.973 59.785 1.00 118.55 394 ASN A C 1
ATOM 2717 O O . ASN A 1 397 ? 60.708 33.010 60.089 1.00 120.59 394 ASN A O 1
ATOM 2722 N N . ALA A 1 398 ? 60.685 30.814 59.583 1.00 120.80 395 ALA A N 1
ATOM 2723 C CA . ALA A 1 398 ? 59.235 30.715 59.602 1.00 125.58 395 ALA A CA 1
ATOM 2724 C C . ALA A 1 398 ? 58.815 29.422 60.284 1.00 129.37 395 ALA A C 1
ATOM 2725 O O . ALA A 1 398 ? 59.596 28.473 60.400 1.00 128.78 395 ALA A O 1
ATOM 2727 N N . ASN A 1 399 ? 57.557 29.403 60.732 1.00 132.67 396 ASN A N 1
ATOM 2728 C CA . ASN A 1 399 ? 56.961 28.245 61.403 1.00 132.00 396 ASN A CA 1
ATOM 2729 C C . ASN A 1 399 ? 57.764 27.842 62.638 1.00 130.28 396 ASN A C 1
ATOM 2730 O O . ASN A 1 399 ? 57.907 26.656 62.947 1.00 130.24 396 ASN A O 1
ATOM 2735 N N . HIS A 1 400 ? 58.287 28.843 63.350 1.00 124.24 397 HIS A N 1
ATOM 2736 C CA . HIS A 1 400 ? 59.065 28.631 64.571 1.00 118.47 397 HIS A CA 1
ATOM 2737 C C . HIS A 1 400 ? 60.279 27.742 64.311 1.00 110.58 397 HIS A C 1
ATOM 2738 O O . HIS A 1 400 ? 60.638 26.892 65.129 1.00 111.65 397 HIS A O 1
ATOM 2745 N N . ILE A 1 401 ? 60.911 27.936 63.159 1.00 102.49 398 ILE A N 1
ATOM 2746 C CA . ILE A 1 401 ? 62.140 27.247 62.792 1.00 94.70 398 ILE A CA 1
ATOM 2747 C C . ILE A 1 401 ? 63.228 28.303 62.627 1.00 90.05 398 ILE A C 1
ATOM 2748 O O . ILE A 1 401 ? 63.076 29.222 61.817 1.00 90.78 398 ILE A O 1
ATOM 2753 N N . PRO A 1 402 ? 64.331 28.220 63.369 1.00 84.83 399 PRO A N 1
ATOM 2754 C CA . PRO A 1 402 ? 65.344 29.284 63.329 1.00 83.36 399 PRO A CA 1
ATOM 2755 C C . PRO A 1 402 ? 65.956 29.456 61.946 1.00 79.93 399 PRO A C 1
ATOM 2756 O O . PRO A 1 402 ? 65.788 28.641 61.036 1.00 75.28 399 PRO A O 1
ATOM 2760 N N . ASN A 1 403 ? 66.700 30.557 61.809 1.00 80.50 400 ASN A N 1
ATOM 2761 C CA . ASN A 1 403 ? 67.222 30.962 60.508 1.00 79.47 400 ASN A CA 1
ATOM 2762 C C . ASN A 1 403 ? 68.294 30.010 59.992 1.00 79.81 400 ASN A C 1
ATOM 2763 O O . ASN A 1 403 ? 68.452 29.867 58.774 1.00 80.04 400 ASN A O 1
ATOM 2768 N N . SER A 1 404 ? 69.029 29.350 60.891 1.00 80.48 401 SER A N 1
ATOM 2769 C CA . SER A 1 404 ? 70.153 28.515 60.472 1.00 79.46 401 SER A CA 1
ATOM 2770 C C . SER A 1 404 ? 69.707 27.415 59.515 1.00 77.58 401 SER A C 1
ATOM 2771 O O . SER A 1 404 ? 70.350 27.176 58.483 1.00 77.98 401 SER A O 1
ATOM 2774 N N . PHE A 1 405 ? 68.601 26.738 59.839 1.00 74.59 402 PHE A N 1
ATOM 2775 C CA . PHE A 1 405 ? 68.100 25.680 58.967 1.00 72.63 402 PHE A CA 1
ATOM 2776 C C . PHE A 1 405 ? 67.791 26.206 57.573 1.00 71.97 402 PHE A C 1
ATOM 2777 O O . PHE A 1 405 ? 67.999 25.499 56.579 1.00 73.41 402 PHE A O 1
ATOM 2785 N N . TYR A 1 406 ? 67.309 27.445 57.476 1.00 70.12 403 TYR A N 1
ATOM 2786 C CA . TYR A 1 406 ? 67.049 28.030 56.168 1.00 68.67 403 TYR A CA 1
ATOM 2787 C C . TYR A 1 406 ? 68.336 28.448 55.470 1.00 69.07 403 TYR A C 1
ATOM 2788 O O . TYR A 1 406 ? 68.405 28.411 54.235 1.00 67.64 403 TYR A O 1
ATOM 2797 N N . ARG A 1 407 ? 69.362 28.834 56.232 1.00 71.83 404 ARG A N 1
ATOM 2798 C CA . ARG A 1 407 ? 70.675 29.041 55.632 1.00 75.08 404 ARG A CA 1
ATOM 2799 C C . ARG A 1 407 ? 71.189 27.752 55.006 1.00 71.64 404 ARG A C 1
ATOM 2800 O O . ARG A 1 407 ? 71.774 27.771 53.918 1.00 71.71 404 ARG A O 1
ATOM 2808 N N . ALA A 1 408 ? 70.971 26.618 55.677 1.00 70.07 405 ALA A N 1
ATOM 2809 C CA . ALA A 1 408 ? 71.324 25.331 55.090 1.00 70.16 405 ALA A CA 1
ATOM 2810 C C . ALA A 1 408 ? 70.403 24.948 53.935 1.00 72.16 405 ALA A C 1
ATOM 2811 O O . ALA A 1 408 ? 70.804 24.158 53.075 1.00 74.85 405 ALA A O 1
ATOM 2813 N N . TYR A 1 409 ? 69.178 25.474 53.900 1.00 69.78 406 TYR A N 1
ATOM 2814 C CA . TYR A 1 409 ? 68.305 25.204 52.763 1.00 67.76 406 TYR A CA 1
ATOM 2815 C C . TYR A 1 409 ? 68.746 25.987 51.530 1.00 69.97 406 TYR A C 1
ATOM 2816 O O . TYR A 1 409 ? 68.612 25.497 50.400 1.00 71.01 406 TYR A O 1
ATOM 2825 N N . ALA A 1 410 ? 69.297 27.188 51.731 1.00 70.93 407 ALA A N 1
ATOM 2826 C CA . ALA A 1 410 ? 69.648 28.048 50.604 1.00 69.75 407 ALA A CA 1
ATOM 2827 C C . ALA A 1 410 ? 70.699 27.406 49.708 1.00 69.91 407 ALA A C 1
ATOM 2828 O O . ALA A 1 410 ? 70.602 27.479 48.478 1.00 69.99 407 ALA A O 1
ATOM 2830 N N . VAL A 1 411 ? 71.717 26.778 50.303 1.00 69.55 408 VAL A N 1
ATOM 2831 C CA . VAL A 1 411 ? 72.734 26.124 49.486 1.00 70.15 408 VAL A CA 1
ATOM 2832 C C . VAL A 1 411 ? 72.120 24.999 48.664 1.00 69.55 408 VAL A C 1
ATOM 2833 O O . VAL A 1 411 ? 72.518 24.774 47.514 1.00 71.73 408 VAL A O 1
ATOM 2837 N N . TRP A 1 412 ? 71.118 24.300 49.211 1.00 66.19 409 TRP A N 1
ATOM 2838 C CA . TRP A 1 412 ? 70.492 23.220 48.454 1.00 64.25 409 TRP A CA 1
ATOM 2839 C C . TRP A 1 412 ? 69.622 23.759 47.324 1.00 60.00 409 TRP A C 1
ATOM 2840 O O . TRP A 1 412 ? 69.550 23.150 46.248 1.00 60.51 409 TRP A O 1
ATOM 2851 N N . VAL A 1 413 ? 68.959 24.897 47.542 1.00 54.53 410 VAL A N 1
ATOM 2852 C CA . VAL A 1 413 ? 68.211 25.527 46.454 1.00 54.19 410 VAL A CA 1
ATOM 2853 C C . VAL A 1 413 ? 69.163 25.980 45.350 1.00 59.12 410 VAL A C 1
ATOM 2854 O O . VAL A 1 413 ? 68.914 25.763 44.154 1.00 60.61 410 VAL A O 1
ATOM 2858 N N . ALA A 1 414 ? 70.273 26.614 45.737 1.00 60.28 411 ALA A N 1
ATOM 2859 C CA . ALA A 1 414 ? 71.269 27.026 44.756 1.00 60.94 411 ALA A CA 1
ATOM 2860 C C . ALA A 1 414 ? 71.782 25.833 43.962 1.00 60.66 411 ALA A C 1
ATOM 2861 O O . ALA A 1 414 ? 71.914 25.905 42.734 1.00 62.77 411 ALA A O 1
ATOM 2863 N N . VAL A 1 415 ? 72.066 24.721 44.645 1.00 59.52 412 VAL A N 1
ATOM 2864 C CA . VAL A 1 415 ? 72.478 23.503 43.952 1.00 60.10 412 VAL A CA 1
ATOM 2865 C C . VAL A 1 415 ? 71.393 23.052 42.980 1.00 59.97 412 VAL A C 1
ATOM 2866 O O . VAL A 1 415 ? 71.685 22.631 41.853 1.00 60.68 412 VAL A O 1
ATOM 2870 N N . ALA A 1 416 ? 70.126 23.148 43.394 1.00 57.65 413 ALA A N 1
ATOM 2871 C CA . ALA A 1 416 ? 69.027 22.736 42.524 1.00 56.86 413 ALA A CA 1
ATOM 2872 C C . ALA A 1 416 ? 69.016 23.545 41.230 1.00 60.32 413 ALA A C 1
ATOM 2873 O O . ALA A 1 416 ? 68.950 22.983 40.128 1.00 61.65 413 ALA A O 1
ATOM 2875 N N . PHE A 1 417 ? 69.091 24.873 41.338 1.00 60.62 414 PHE A N 1
ATOM 2876 C CA . PHE A 1 417 ? 69.121 25.667 40.114 1.00 63.87 414 PHE A CA 1
ATOM 2877 C C . PHE A 1 417 ? 70.395 25.416 39.316 1.00 66.17 414 PHE A C 1
ATOM 2878 O O . PHE A 1 417 ? 70.389 25.547 38.085 1.00 67.04 414 PHE A O 1
ATOM 2886 N N . VAL A 1 418 ? 71.485 25.030 39.983 1.00 66.40 415 VAL A N 1
ATOM 2887 C CA . VAL A 1 418 ? 72.718 24.740 39.258 1.00 67.93 415 VAL A CA 1
ATOM 2888 C C . VAL A 1 418 ? 72.555 23.482 38.410 1.00 70.05 415 VAL A C 1
ATOM 2889 O O . VAL A 1 418 ? 72.939 23.458 37.236 1.00 73.91 415 VAL A O 1
ATOM 2893 N N . VAL A 1 419 ? 71.974 22.422 38.980 1.00 67.29 416 VAL A N 1
ATOM 2894 C CA . VAL A 1 419 ? 71.785 21.211 38.185 1.00 67.51 416 VAL A CA 1
ATOM 2895 C C . VAL A 1 419 ? 70.755 21.455 37.087 1.00 66.78 416 VAL A C 1
ATOM 2896 O O . VAL A 1 419 ? 70.867 20.891 35.988 1.00 68.28 416 VAL A O 1
ATOM 2900 N N . MET A 1 420 ? 69.761 22.314 37.339 1.00 64.58 417 MET A N 1
ATOM 2901 C CA . MET A 1 420 ? 68.878 22.735 36.253 1.00 67.75 417 MET A CA 1
ATOM 2902 C C . MET A 1 420 ? 69.676 23.367 35.117 1.00 69.80 417 MET A C 1
ATOM 2903 O O . MET A 1 420 ? 69.483 23.029 33.942 1.00 71.04 417 MET A O 1
ATOM 2908 N N . LEU A 1 421 ? 70.586 24.285 35.453 1.00 70.37 418 LEU A N 1
ATOM 2909 C CA . LEU A 1 421 ? 71.390 24.939 34.425 1.00 71.63 418 LEU A CA 1
ATOM 2910 C C . LEU A 1 421 ? 72.262 23.937 33.679 1.00 73.44 418 LEU A C 1
ATOM 2911 O O . LEU A 1 421 ? 72.420 24.030 32.457 1.00 75.05 418 LEU A O 1
ATOM 2916 N N . LEU A 1 422 ? 72.843 22.975 34.398 1.00 73.81 419 LEU A N 1
ATOM 2917 C CA . LEU A 1 422 ? 73.639 21.942 33.743 1.00 74.64 419 LEU A CA 1
ATOM 2918 C C . LEU A 1 422 ? 72.800 21.173 32.734 1.00 72.70 419 LEU A C 1
ATOM 2919 O O . LEU A 1 422 ? 73.181 21.043 31.565 1.00 76.26 419 LEU A O 1
ATOM 2924 N N . GLY A 1 423 ? 71.639 20.672 33.169 1.00 68.02 420 GLY A N 1
ATOM 2925 C CA . GLY A 1 423 ? 70.756 19.967 32.254 1.00 65.21 420 GLY A CA 1
ATOM 2926 C C . GLY A 1 423 ? 70.381 20.797 31.039 1.00 64.94 420 GLY A C 1
ATOM 2927 O O . GLY A 1 423 ? 70.319 20.282 29.920 1.00 64.99 420 GLY A O 1
ATOM 2928 N N . ILE A 1 424 ? 70.134 22.094 31.242 1.00 63.05 421 ILE A N 1
ATOM 2929 C CA . ILE A 1 424 ? 69.818 22.972 30.117 1.00 63.21 421 ILE A CA 1
ATOM 2930 C C . ILE A 1 424 ? 71.000 23.055 29.159 1.00 67.91 421 ILE A C 1
ATOM 2931 O O . ILE A 1 424 ? 70.833 23.000 27.932 1.00 69.13 421 ILE A O 1
ATOM 2936 N N . ALA A 1 425 ? 72.213 23.172 29.705 1.00 67.88 422 ALA A N 1
ATOM 2937 C CA . ALA A 1 425 ? 73.404 23.300 28.871 1.00 66.91 422 ALA A CA 1
ATOM 2938 C C . ALA A 1 425 ? 73.637 22.042 28.042 1.00 65.43 422 ALA A C 1
ATOM 2939 O O . ALA A 1 425 ? 73.840 22.116 26.823 1.00 66.98 422 ALA A O 1
ATOM 2941 N N . VAL A 1 426 ? 73.610 20.873 28.686 1.00 62.50 423 VAL A N 1
ATOM 2942 C CA . VAL A 1 426 ? 73.836 19.643 27.934 1.00 65.97 423 VAL A CA 1
ATOM 2943 C C . VAL A 1 426 ? 72.687 19.386 26.961 1.00 71.19 423 VAL A C 1
ATOM 2944 O O . VAL A 1 426 ? 72.896 18.815 25.883 1.00 73.27 423 VAL A O 1
ATOM 2948 N N . ALA A 1 427 ? 71.471 19.826 27.296 1.00 72.25 424 ALA A N 1
ATOM 2949 C CA . ALA A 1 427 ? 70.372 19.731 26.338 1.00 72.58 424 ALA A CA 1
ATOM 2950 C C . ALA A 1 427 ? 70.650 20.579 25.103 1.00 75.56 424 ALA A C 1
ATOM 2951 O O . ALA A 1 427 ? 70.395 20.147 23.970 1.00 76.76 424 ALA A O 1
ATOM 2953 N N . ARG A 1 428 ? 71.181 21.788 25.302 1.00 76.69 425 ARG A N 1
ATOM 2954 C CA . ARG A 1 428 ? 71.576 22.614 24.165 1.00 79.83 425 ARG A CA 1
ATOM 2955 C C . ARG A 1 428 ? 72.679 21.943 23.356 1.00 81.45 425 ARG A C 1
ATOM 2956 O O . ARG A 1 428 ? 72.715 22.063 22.126 1.00 83.06 425 ARG A O 1
ATOM 2964 N N . LEU A 1 429 ? 73.588 21.230 24.025 1.00 82.54 426 LEU A N 1
ATOM 2965 C CA . LEU A 1 429 ? 74.613 20.494 23.291 1.00 84.66 426 LEU A CA 1
ATOM 2966 C C . LEU A 1 429 ? 74.018 19.335 22.500 1.00 84.08 426 LEU A C 1
ATOM 2967 O O . LEU A 1 429 ? 74.529 18.991 21.428 1.00 87.68 426 LEU A O 1
ATOM 2972 N N . LEU A 1 430 ? 72.945 18.728 23.000 1.00 80.02 427 LEU A N 1
ATOM 2973 C CA . LEU A 1 430 ? 72.301 17.610 22.325 1.00 79.25 427 LEU A CA 1
ATOM 2974 C C . LEU A 1 430 ? 71.238 18.048 21.325 1.00 79.11 427 LEU A C 1
ATOM 2975 O O . LEU A 1 430 ? 70.645 17.190 20.664 1.00 80.05 427 LEU A O 1
ATOM 2980 N N . LEU A 1 431 ? 70.982 19.353 21.195 1.00 78.42 428 LEU A N 1
ATOM 2981 C CA . LEU A 1 431 ? 69.967 19.809 20.250 1.00 78.15 428 LEU A CA 1
ATOM 2982 C C . LEU A 1 431 ? 70.324 19.448 18.813 1.00 83.50 428 LEU A C 1
ATOM 2983 O O . LEU A 1 431 ? 69.429 19.238 17.987 1.00 85.64 428 LEU A O 1
ATOM 2988 N N . ARG A 1 432 ? 71.618 19.359 18.496 1.00 86.59 429 ARG A N 1
ATOM 2989 C CA . ARG A 1 432 ? 72.028 18.992 17.144 1.00 89.38 429 ARG A CA 1
ATOM 2990 C C . ARG A 1 432 ? 71.546 17.603 16.747 1.00 92.82 429 ARG A C 1
ATOM 2991 O O . ARG A 1 432 ? 71.428 17.319 15.551 1.00 95.63 429 ARG A O 1
ATOM 2993 N N . ARG A 1 433 ? 71.260 16.736 17.715 1.00 93.42 430 ARG A N 1
ATOM 2994 C CA . ARG A 1 433 ? 70.830 15.371 17.444 1.00 96.86 430 ARG A CA 1
ATOM 2995 C C . ARG A 1 433 ? 69.312 15.222 17.400 1.00 98.01 430 ARG A C 1
ATOM 2996 O O . ARG A 1 433 ? 68.816 14.097 17.272 1.00 100.64 430 ARG A O 1
ATOM 2998 N N . GLY A 1 434 ? 68.569 16.320 17.501 1.00 94.65 431 GLY A N 1
ATOM 2999 C CA . GLY A 1 434 ? 67.121 16.255 17.448 1.00 92.11 431 GLY A CA 1
ATOM 3000 C C . GLY A 1 434 ? 66.440 16.936 18.617 1.00 88.83 431 GLY A C 1
ATOM 3001 O O . GLY A 1 434 ? 67.069 17.201 19.647 1.00 88.66 431 GLY A O 1
ATOM 3002 N N . VAL A 1 435 ? 65.146 17.223 18.470 1.00 86.03 432 VAL A N 1
ATOM 3003 C CA . VAL A 1 435 ? 64.414 17.890 19.541 1.00 81.88 432 VAL A CA 1
ATOM 3004 C C . VAL A 1 435 ? 64.158 16.930 20.695 1.00 79.86 432 VAL A C 1
ATOM 3005 O O . VAL A 1 435 ? 64.313 17.294 21.866 1.00 77.08 432 VAL A O 1
ATOM 3009 N N . LEU A 1 436 ? 63.777 15.688 20.388 1.00 80.25 433 LEU A N 1
ATOM 3010 C CA . LEU A 1 436 ? 63.423 14.737 21.441 1.00 76.58 433 LEU A CA 1
ATOM 3011 C C . LEU A 1 436 ? 64.566 14.449 22.408 1.00 75.73 433 LEU A C 1
ATOM 3012 O O . LEU A 1 436 ? 64.327 14.475 23.628 1.00 74.69 433 LEU A O 1
ATOM 3017 N N . PRO A 1 437 ? 65.801 14.161 21.969 1.00 76.94 434 PRO A N 1
ATOM 3018 C CA . PRO A 1 437 ? 66.872 13.958 22.962 1.00 75.78 434 PRO A CA 1
ATOM 3019 C C . PRO A 1 437 ? 67.147 15.194 23.803 1.00 74.81 434 PRO A C 1
ATOM 3020 O O . PRO A 1 437 ? 67.357 15.080 25.018 1.00 76.13 434 PRO A O 1
ATOM 3024 N N . SER A 1 438 ? 67.137 16.378 23.185 1.00 74.53 435 SER A N 1
ATOM 3025 C CA . SER A 1 438 ? 67.345 17.614 23.934 1.00 75.17 435 SER A CA 1
ATOM 3026 C C . SER A 1 438 ? 66.276 17.792 25.007 1.00 76.97 435 SER A C 1
ATOM 3027 O O . SER A 1 438 ? 66.583 18.125 26.159 1.00 76.92 435 SER A O 1
ATOM 3030 N N . VAL A 1 439 ? 65.011 17.560 24.648 1.00 77.85 436 VAL A N 1
ATOM 3031 C CA . VAL A 1 439 ? 63.921 17.694 25.610 1.00 74.81 436 VAL A CA 1
ATOM 3032 C C . VAL A 1 439 ? 64.042 16.641 26.705 1.00 74.22 436 VAL A C 1
ATOM 3033 O O . VAL A 1 439 ? 63.721 16.902 27.869 1.00 75.23 436 VAL A O 1
ATOM 3037 N N . ALA A 1 440 ? 64.512 15.440 26.357 1.00 72.75 437 ALA A N 1
ATOM 3038 C CA . ALA A 1 440 ? 64.669 14.385 27.356 1.00 72.33 437 ALA A CA 1
ATOM 3039 C C . ALA A 1 440 ? 65.732 14.752 28.386 1.00 73.01 437 ALA A C 1
ATOM 3040 O O . ALA A 1 440 ? 65.505 14.640 29.598 1.00 72.82 437 ALA A O 1
ATOM 3042 N N . VAL A 1 441 ? 66.902 15.196 27.919 1.00 72.86 438 VAL A N 1
ATOM 3043 C CA . VAL A 1 441 ? 67.968 15.596 28.833 1.00 68.80 438 VAL A CA 1
ATOM 3044 C C . VAL A 1 441 ? 67.538 16.798 29.667 1.00 66.43 438 VAL A C 1
ATOM 3045 O O . VAL A 1 441 ? 67.797 16.861 30.875 1.00 64.23 438 VAL A O 1
ATOM 3049 N N . TYR A 1 442 ? 66.872 17.766 29.034 1.00 65.97 439 TYR A N 1
ATOM 3050 C CA . TYR A 1 442 ? 66.393 18.949 29.745 1.00 62.46 439 TYR A CA 1
ATOM 3051 C C . TYR A 1 442 ? 65.410 18.570 30.849 1.00 64.71 439 TYR A C 1
ATOM 3052 O O . TYR A 1 442 ? 65.528 19.031 31.992 1.00 63.85 439 TYR A O 1
ATOM 3061 N N . ALA A 1 443 ? 64.436 17.715 30.528 1.00 65.67 440 ALA A N 1
ATOM 3062 C CA . ALA A 1 443 ? 63.461 17.284 31.524 1.00 63.03 440 ALA A CA 1
ATOM 3063 C C . ALA A 1 443 ? 64.124 16.500 32.649 1.00 61.92 440 ALA A C 1
ATOM 3064 O O . ALA A 1 443 ? 63.734 16.631 33.815 1.00 61.63 440 ALA A O 1
ATOM 3066 N N . MET A 1 444 ? 65.120 15.670 32.320 1.00 61.18 441 MET A N 1
ATOM 3067 C CA . MET A 1 444 ? 65.856 14.963 33.365 1.00 59.75 441 MET A CA 1
ATOM 3068 C C . MET A 1 444 ? 66.582 15.941 34.283 1.00 59.50 441 MET A C 1
ATOM 3069 O O . MET A 1 444 ? 66.579 15.776 35.512 1.00 56.80 441 MET A O 1
ATOM 3074 N N . GLY A 1 445 ? 67.200 16.973 33.706 1.00 60.00 442 GLY A N 1
ATOM 3075 C CA . GLY A 1 445 ? 67.852 17.980 34.525 1.00 62.15 442 GLY A CA 1
ATOM 3076 C C . GLY A 1 445 ? 66.880 18.707 35.432 1.00 64.25 442 GLY A C 1
ATOM 3077 O O . GLY A 1 445 ? 67.167 18.935 36.609 1.00 63.55 442 GLY A O 1
ATOM 3078 N N . MET A 1 446 ? 65.712 19.075 34.898 1.00 66.75 443 MET A N 1
ATOM 3079 C CA . MET A 1 446 ? 64.695 19.733 35.713 1.00 63.94 443 MET A CA 1
ATOM 3080 C C . MET A 1 446 ? 64.233 18.828 36.845 1.00 62.50 443 MET A C 1
ATOM 3081 O O . MET A 1 446 ? 64.133 19.259 37.999 1.00 60.75 443 MET A O 1
ATOM 3086 N N . TYR A 1 447 ? 63.948 17.562 36.530 1.00 63.16 444 TYR A N 1
ATOM 3087 C CA . TYR A 1 447 ? 63.449 16.635 37.539 1.00 62.02 444 TYR A CA 1
ATOM 3088 C C . TYR A 1 447 ? 64.467 16.439 38.655 1.00 60.44 444 TYR A C 1
ATOM 3089 O O . TYR A 1 447 ? 64.122 16.491 39.842 1.00 59.15 444 TYR A O 1
ATOM 3098 N N . LEU A 1 448 ? 65.733 16.216 38.292 1.00 59.44 445 LEU A N 1
ATOM 3099 C CA . LEU A 1 448 ? 66.769 16.109 39.313 1.00 57.36 445 LEU A CA 1
ATOM 3100 C C . LEU A 1 448 ? 66.886 17.403 40.109 1.00 59.45 445 LEU A C 1
ATOM 3101 O O . LEU A 1 448 ? 67.120 17.376 41.322 1.00 60.34 445 LEU A O 1
ATOM 3106 N N . GLY A 1 449 ? 66.709 18.545 39.446 1.00 61.38 446 GLY A N 1
ATOM 3107 C CA . GLY A 1 449 ? 66.777 19.833 40.106 1.00 62.09 446 GLY A CA 1
ATOM 3108 C C . GLY A 1 449 ? 65.727 20.004 41.182 1.00 63.33 446 GLY A C 1
ATOM 3109 O O . GLY A 1 449 ? 66.052 20.248 42.349 1.00 65.43 446 GLY A O 1
ATOM 3110 N N . PHE A 1 450 ? 64.456 19.867 40.802 1.00 61.40 447 PHE A N 1
ATOM 3111 C CA . PHE A 1 450 ? 63.389 20.003 41.784 1.00 61.77 447 PHE A CA 1
ATOM 3112 C C . PHE A 1 450 ? 63.444 18.897 42.828 1.00 63.42 447 PHE A C 1
ATOM 3113 O O . PHE A 1 450 ? 63.019 19.107 43.971 1.00 62.60 447 PHE A O 1
ATOM 3121 N N . THR A 1 451 ? 63.968 17.724 42.466 1.00 64.18 448 THR A N 1
ATOM 3122 C CA . THR A 1 451 ? 64.189 16.687 43.468 1.00 63.55 448 THR A CA 1
ATOM 3123 C C . THR A 1 451 ? 65.181 17.163 44.520 1.00 61.91 448 THR A C 1
ATOM 3124 O O . THR A 1 451 ? 64.956 16.995 45.724 1.00 63.00 448 THR A O 1
ATOM 3128 N N . VAL A 1 452 ? 66.284 17.778 44.083 1.00 60.23 449 VAL A N 1
ATOM 3129 C CA . VAL A 1 452 ? 67.236 18.343 45.036 1.00 59.24 449 VAL A CA 1
ATOM 3130 C C . VAL A 1 452 ? 66.568 19.426 45.872 1.00 63.66 449 VAL A C 1
ATOM 3131 O O . VAL A 1 452 ? 66.796 19.525 47.083 1.00 66.00 449 VAL A O 1
ATOM 3135 N N . ALA A 1 453 ? 65.722 20.249 45.245 1.00 63.14 450 ALA A N 1
ATOM 3136 C CA . ALA A 1 453 ? 65.027 21.286 45.998 1.00 59.60 450 ALA A CA 1
ATOM 3137 C C . ALA A 1 453 ? 64.106 20.690 47.056 1.00 60.49 450 ALA A C 1
ATOM 3138 O O . ALA A 1 453 ? 63.923 21.286 48.124 1.00 61.00 450 ALA A O 1
ATOM 3140 N N . LEU A 1 454 ? 63.525 19.518 46.789 1.00 60.10 451 LEU A N 1
ATOM 3141 C CA . LEU A 1 454 ? 62.651 18.893 47.777 1.00 60.41 451 LEU A CA 1
ATOM 3142 C C . LEU A 1 454 ? 63.459 18.237 48.891 1.00 60.91 451 LEU A C 1
ATOM 3143 O O . LEU A 1 454 ? 63.146 18.404 50.075 1.00 61.32 451 LEU A O 1
ATOM 3148 N N . LEU A 1 455 ? 64.505 17.488 48.530 1.00 58.76 452 LEU A N 1
ATOM 3149 C CA . LEU A 1 455 ? 65.365 16.885 49.542 1.00 58.53 452 LEU A CA 1
ATOM 3150 C C . LEU A 1 455 ? 66.005 17.939 50.434 1.00 60.09 452 LEU A C 1
ATOM 3151 O O . LEU A 1 455 ? 66.232 17.693 51.623 1.00 60.93 452 LEU A O 1
ATOM 3156 N N . GLY A 1 456 ? 66.299 19.118 49.884 1.00 60.17 453 GLY A N 1
ATOM 3157 C CA . GLY A 1 456 ? 66.852 20.184 50.697 1.00 61.35 453 GLY A CA 1
ATOM 3158 C C . GLY A 1 456 ? 65.905 20.650 51.783 1.00 60.58 453 GLY A C 1
ATOM 3159 O O . GLY A 1 456 ? 66.345 21.124 52.835 1.00 62.17 453 GLY A O 1
ATOM 3160 N N . HIS A 1 457 ? 64.597 20.519 51.553 1.00 57.88 454 HIS A N 1
ATOM 3161 C CA . HIS A 1 457 ? 63.625 20.883 52.576 1.00 56.89 454 HIS A CA 1
ATOM 3162 C C . HIS A 1 457 ? 63.777 20.058 53.848 1.00 56.00 454 HIS A C 1
ATOM 3163 O O . HIS A 1 457 ? 63.217 20.438 54.881 1.00 57.93 454 HIS A O 1
ATOM 3170 N N . GLU A 1 458 ? 64.519 18.947 53.800 1.00 53.18 455 GLU A N 1
ATOM 3171 C CA . GLU A 1 458 ? 64.800 18.185 55.012 1.00 53.45 455 GLU A CA 1
ATOM 3172 C C . GLU A 1 458 ? 65.479 19.044 56.074 1.00 55.10 455 GLU A C 1
ATOM 3173 O O . GLU A 1 458 ? 65.291 18.807 57.274 1.00 52.85 455 GLU A O 1
ATOM 3179 N N . THR A 1 459 ? 66.245 20.059 55.655 1.00 58.02 456 THR A N 1
ATOM 3180 C CA . THR A 1 459 ? 66.934 20.920 56.614 1.00 59.88 456 THR A CA 1
ATOM 3181 C C . THR A 1 459 ? 65.959 21.560 57.595 1.00 60.51 456 THR A C 1
ATOM 3182 O O . THR A 1 459 ? 66.248 21.652 58.793 1.00 64.13 456 THR A O 1
ATOM 3186 N N . VAL A 1 460 ? 64.800 22.008 57.112 1.00 57.49 457 VAL A N 1
ATOM 3187 C CA . VAL A 1 460 ? 63.806 22.612 57.991 1.00 62.11 457 VAL A CA 1
ATOM 3188 C C . VAL A 1 460 ? 62.720 21.627 58.408 1.00 66.45 457 VAL A C 1
ATOM 3189 O O . VAL A 1 460 ? 62.009 21.890 59.390 1.00 71.68 457 VAL A O 1
ATOM 3193 N N . GLY A 1 461 ? 62.574 20.508 57.705 1.00 64.22 458 GLY A N 1
ATOM 3194 C CA . GLY A 1 461 ? 61.528 19.556 58.017 1.00 62.94 458 GLY A CA 1
ATOM 3195 C C . GLY A 1 461 ? 61.900 18.604 59.135 1.00 62.46 458 GLY A C 1
ATOM 3196 O O . GLY A 1 461 ? 61.044 18.217 59.938 1.00 61.66 458 GLY A O 1
ATOM 3197 N N . ARG A 1 462 ? 63.174 18.214 59.191 1.00 61.46 459 ARG A N 1
ATOM 3198 C CA . ARG A 1 462 ? 63.617 17.291 60.236 1.00 60.48 459 ARG A CA 1
ATOM 3199 C C . ARG A 1 462 ? 63.498 17.879 61.638 1.00 63.06 459 ARG A C 1
ATOM 3200 O O . ARG A 1 462 ? 62.967 17.189 62.526 1.00 65.41 459 ARG A O 1
ATOM 3208 N N . PRO A 1 463 ? 63.953 19.107 61.921 1.00 62.06 460 PRO A N 1
ATOM 3209 C CA . PRO A 1 463 ? 63.751 19.649 63.274 1.00 60.49 460 PRO A CA 1
ATOM 3210 C C . PRO A 1 463 ? 62.294 19.858 63.626 1.00 57.22 460 PRO A C 1
ATOM 3211 O O . PRO A 1 463 ? 61.963 19.922 64.815 1.00 59.86 460 PRO A O 1
ATOM 3215 N N . ALA A 1 464 ? 61.409 19.972 62.637 1.00 55.47 461 ALA A N 1
ATOM 3216 C CA . ALA A 1 464 ? 59.994 20.143 62.936 1.00 55.37 461 ALA A CA 1
ATOM 3217 C C . ALA A 1 464 ? 59.306 18.810 63.190 1.00 56.70 461 ALA A C 1
ATOM 3218 O O . ALA A 1 464 ? 58.333 18.752 63.951 1.00 59.02 461 ALA A O 1
ATOM 3220 N N . SER A 1 465 ? 59.801 17.736 62.572 1.00 54.54 462 SER A N 1
ATOM 3221 C CA . SER A 1 465 ? 59.157 16.437 62.703 1.00 53.80 462 SER A CA 1
ATOM 3222 C C . SER A 1 465 ? 59.245 15.886 64.117 1.00 56.77 462 SER A C 1
ATOM 3223 O O . SER A 1 465 ? 58.414 15.055 64.495 1.00 60.53 462 SER A O 1
ATOM 3226 N N . GLY A 1 466 ? 60.225 16.324 64.901 1.00 63.77 463 GLY A N 1
ATOM 3227 C CA . GLY A 1 466 ? 60.403 15.778 66.227 1.00 61.06 463 GLY A CA 1
ATOM 3228 C C . GLY A 1 466 ? 61.005 14.397 66.264 1.00 62.63 463 GLY A C 1
ATOM 3229 O O . GLY A 1 466 ? 61.111 13.813 67.346 1.00 64.56 463 GLY A O 1
ATOM 3230 N N . ALA A 1 467 ? 61.405 13.852 65.116 1.00 65.06 464 ALA A N 1
ATOM 3231 C CA . ALA A 1 467 ? 62.021 12.532 65.097 1.00 67.52 464 ALA A CA 1
ATOM 3232 C C . ALA A 1 467 ? 63.338 12.498 65.863 1.00 69.66 464 ALA A C 1
ATOM 3233 O O . ALA A 1 467 ? 63.737 11.429 66.336 1.00 71.59 464 ALA A O 1
ATOM 3235 N N . ASP A 1 468 ? 64.018 13.639 65.999 1.00 70.25 465 ASP A N 1
ATOM 3236 C CA . ASP A 1 468 ? 65.279 13.667 66.735 1.00 73.70 465 ASP A CA 1
ATOM 3237 C C . ASP A 1 468 ? 65.057 13.405 68.222 1.00 72.75 465 ASP A C 1
ATOM 3238 O O . ASP A 1 468 ? 65.782 12.615 68.837 1.00 75.87 465 ASP A O 1
ATOM 3243 N N . ILE A 1 469 ? 64.057 14.059 68.823 1.00 68.36 466 ILE A N 1
ATOM 3244 C CA . ILE A 1 469 ? 63.788 13.865 70.244 1.00 65.60 466 ILE A CA 1
ATOM 3245 C C . ILE A 1 469 ? 62.909 12.652 70.509 1.00 62.53 466 ILE A C 1
ATOM 3246 O O . ILE A 1 469 ? 62.594 12.369 71.672 1.00 60.38 466 ILE A O 1
ATOM 3251 N N . ALA A 1 470 ? 62.506 11.921 69.470 1.00 61.39 467 ALA A N 1
ATOM 3252 C CA . ALA A 1 470 ? 61.712 10.714 69.695 1.00 58.52 467 ALA A CA 1
ATOM 3253 C C . ALA A 1 470 ? 62.476 9.643 70.472 1.00 59.50 467 ALA A C 1
ATOM 3254 O O . ALA A 1 470 ? 61.895 9.067 71.408 1.00 57.70 467 ALA A O 1
ATOM 3256 N N . PRO A 1 471 ? 63.746 9.328 70.171 1.00 64.26 468 PRO A N 1
ATOM 3257 C CA . PRO A 1 471 ? 64.431 8.303 70.985 1.00 70.63 468 PRO A CA 1
ATOM 3258 C C . PRO A 1 471 ? 64.541 8.650 72.463 1.00 74.09 468 PRO A C 1
ATOM 3259 O O . PRO A 1 471 ? 64.383 7.760 73.307 1.00 74.37 468 PRO A O 1
ATOM 3263 N N . GLN A 1 472 ? 64.822 9.912 72.802 1.00 77.23 469 GLN A N 1
ATOM 3264 C CA . GLN A 1 472 ? 64.865 10.309 74.209 1.00 81.54 469 GLN A CA 1
ATOM 3265 C C . GLN A 1 472 ? 63.538 10.027 74.905 1.00 77.37 469 GLN A C 1
ATOM 3266 O O . GLN A 1 472 ? 63.513 9.519 76.032 1.00 80.48 469 GLN A O 1
ATOM 3272 N N . ILE A 1 473 ? 62.423 10.344 74.242 1.00 71.05 470 ILE A N 1
ATOM 3273 C CA . ILE A 1 473 ? 61.106 10.139 74.836 1.00 64.35 470 ILE A CA 1
ATOM 3274 C C . ILE A 1 473 ? 60.787 8.655 74.941 1.00 66.92 470 ILE A C 1
ATOM 3275 O O . ILE A 1 473 ? 60.233 8.195 75.946 1.00 69.43 470 ILE A O 1
ATOM 3280 N N . ALA A 1 474 ? 61.135 7.881 73.911 1.00 69.25 471 ALA A N 1
ATOM 3281 C CA . ALA A 1 474 ? 60.786 6.466 73.873 1.00 72.09 471 ALA A CA 1
ATOM 3282 C C . ALA A 1 474 ? 61.512 5.653 74.935 1.00 79.29 471 ALA A C 1
ATOM 3283 O O . ALA A 1 474 ? 61.053 4.557 75.274 1.00 82.58 471 ALA A O 1
ATOM 3285 N N . GLN A 1 475 ? 62.629 6.159 75.464 1.00 82.06 472 GLN A N 1
ATOM 3286 C CA . GLN A 1 475 ? 63.357 5.421 76.491 1.00 87.59 472 GLN A CA 1
ATOM 3287 C C . GLN A 1 475 ? 62.507 5.212 77.738 1.00 85.88 472 GLN A C 1
ATOM 3288 O O . GLN A 1 475 ? 62.629 4.178 78.407 1.00 89.33 472 GLN A O 1
ATOM 3294 N N . LYS A 1 476 ? 61.630 6.166 78.057 1.00 80.77 473 LYS A N 1
ATOM 3295 C CA . LYS A 1 476 ? 60.794 6.085 79.245 1.00 80.83 473 LYS A CA 1
ATOM 3296 C C . LYS A 1 476 ? 59.305 5.966 78.957 1.00 78.13 473 LYS A C 1
ATOM 3297 O O . LYS A 1 476 ? 58.547 5.626 79.872 1.00 80.79 473 LYS A O 1
ATOM 3303 N N . LEU A 1 477 ? 58.860 6.228 77.730 1.00 73.49 474 LEU A N 1
ATOM 3304 C CA . LEU A 1 477 ? 57.446 6.149 77.385 1.00 68.56 474 LEU A CA 1
ATOM 3305 C C . LEU A 1 477 ? 57.080 4.723 76.987 1.00 70.98 474 LEU A C 1
ATOM 3306 O O . LEU A 1 477 ? 57.755 4.108 76.155 1.00 75.63 474 LEU A O 1
ATOM 3311 N N . THR A 1 478 ? 56.009 4.208 77.579 1.00 68.18 475 THR A N 1
ATOM 3312 C CA . THR A 1 478 ? 55.483 2.881 77.310 1.00 70.07 475 THR A CA 1
ATOM 3313 C C . THR A 1 478 ? 54.148 2.974 76.578 1.00 70.25 475 THR A C 1
ATOM 3314 O O . THR A 1 478 ? 53.481 4.014 76.614 1.00 68.94 475 THR A O 1
ATOM 3318 N N . PRO A 1 479 ? 53.727 1.906 75.887 1.00 71.43 476 PRO A N 1
ATOM 3319 C CA . PRO A 1 479 ? 52.444 1.976 75.167 1.00 71.03 476 PRO A CA 1
ATOM 3320 C C . PRO A 1 479 ? 51.236 2.110 76.079 1.00 76.01 476 PRO A C 1
ATOM 3321 O O . PRO A 1 479 ? 50.234 2.708 75.668 1.00 76.98 476 PRO A O 1
ATOM 3325 N N . GLU A 1 480 ? 51.290 1.578 77.301 1.00 79.74 477 GLU A N 1
ATOM 3326 C CA . GLU A 1 480 ? 50.181 1.752 78.230 1.00 80.92 477 GLU A CA 1
ATOM 3327 C C . GLU A 1 480 ? 50.178 3.121 78.899 1.00 76.65 477 GLU A C 1
ATOM 3328 O O . GLU A 1 480 ? 49.205 3.456 79.582 1.00 77.98 477 GLU A O 1
ATOM 3334 N N . MET A 1 481 ? 51.232 3.912 78.723 1.00 72.72 478 MET A N 1
ATOM 3335 C CA . MET A 1 481 ? 51.284 5.254 79.284 1.00 69.33 478 MET A CA 1
ATOM 3336 C C . MET A 1 481 ? 50.539 6.234 78.383 1.00 67.52 478 MET A C 1
ATOM 3337 O O . MET A 1 481 ? 50.652 6.158 77.157 1.00 67.68 478 MET A O 1
ATOM 3342 N N . PRO A 1 482 ? 49.782 7.164 78.957 1.00 65.08 479 PRO A N 1
ATOM 3343 C CA . PRO A 1 482 ? 49.196 8.231 78.144 1.00 59.60 479 PRO A CA 1
ATOM 3344 C C . PRO A 1 482 ? 50.259 9.214 77.686 1.00 59.33 479 PRO A C 1
ATOM 3345 O O . PRO A 1 482 ? 51.250 9.467 78.376 1.00 58.28 479 PRO A O 1
ATOM 3349 N N . LEU A 1 483 ? 50.045 9.768 76.498 1.00 60.18 480 LEU A N 1
ATOM 3350 C CA . LEU A 1 483 ? 50.845 10.875 75.984 1.00 59.40 480 LEU A CA 1
ATOM 3351 C C . LEU A 1 483 ? 49.856 11.988 75.643 1.00 58.68 480 LEU A C 1
ATOM 3352 O O . LEU A 1 483 ? 49.326 12.051 74.529 1.00 59.34 480 LEU A O 1
ATOM 3357 N N . TYR A 1 484 ? 49.596 12.854 76.618 1.00 57.18 481 TYR A N 1
ATOM 3358 C CA . TYR A 1 484 ? 48.597 13.898 76.446 1.00 57.60 481 TYR A CA 1
ATOM 3359 C C . TYR A 1 484 ? 49.065 14.942 75.442 1.00 56.75 481 TYR A C 1
ATOM 3360 O O . TYR A 1 484 ? 50.220 15.373 75.459 1.00 57.33 481 TYR A O 1
ATOM 3369 N N . GLY A 1 485 ? 48.157 15.345 74.561 1.00 57.11 482 GLY A N 1
ATOM 3370 C CA . GLY A 1 485 ? 48.400 16.476 73.692 1.00 57.62 482 GLY A CA 1
ATOM 3371 C C . GLY A 1 485 ? 47.693 17.700 74.230 1.00 60.12 482 GLY A C 1
ATOM 3372 O O . GLY A 1 485 ? 46.495 17.885 73.997 1.00 62.55 482 GLY A O 1
ATOM 3373 N N . VAL A 1 486 ? 48.420 18.535 74.966 1.00 61.81 483 VAL A N 1
ATOM 3374 C CA . VAL A 1 486 ? 47.820 19.666 75.663 1.00 67.04 483 VAL A CA 1
ATOM 3375 C C . VAL A 1 486 ? 47.575 20.800 74.680 1.00 68.93 483 VAL A C 1
ATOM 3376 O O . VAL A 1 486 ? 48.456 21.637 74.450 1.00 68.51 483 VAL A O 1
ATOM 3380 N N . GLN A 1 487 ? 46.374 20.830 74.099 1.00 72.13 484 GLN A N 1
ATOM 3381 C CA . GLN A 1 487 ? 46.002 21.825 73.092 1.00 76.10 484 GLN A CA 1
ATOM 3382 C C . GLN A 1 487 ? 47.031 21.888 71.966 1.00 72.80 484 GLN A C 1
ATOM 3383 O O . GLN A 1 487 ? 47.413 22.963 71.497 1.00 74.68 484 GLN A O 1
ATOM 3389 N N . MET A 1 488 ? 47.486 20.717 71.530 1.00 68.39 485 MET A N 1
ATOM 3390 C CA . MET A 1 488 ? 48.474 20.621 70.461 1.00 68.55 485 MET A CA 1
ATOM 3391 C C . MET A 1 488 ? 48.268 19.302 69.738 1.00 68.41 485 MET A C 1
ATOM 3392 O O . MET A 1 488 ? 48.404 18.234 70.345 1.00 69.90 485 MET A O 1
ATOM 3397 N N . LEU A 1 489 ? 47.933 19.376 68.454 1.00 65.39 486 LEU A N 1
ATOM 3398 C CA . LEU A 1 489 ? 47.776 18.190 67.618 1.00 60.40 486 LEU A CA 1
ATOM 3399 C C . LEU A 1 489 ? 49.092 17.994 66.879 1.00 59.99 486 LEU A C 1
ATOM 3400 O O . LEU A 1 489 ? 49.275 18.470 65.758 1.00 64.67 486 LEU A O 1
ATOM 3405 N N . ASP A 1 490 ? 50.024 17.302 67.526 1.00 56.79 487 ASP A N 1
ATOM 3406 C CA . ASP A 1 490 ? 51.297 16.990 66.892 1.00 56.43 487 ASP A CA 1
ATOM 3407 C C . ASP A 1 490 ? 51.074 15.931 65.820 1.00 56.83 487 ASP A C 1
ATOM 3408 O O . ASP A 1 490 ? 50.583 14.836 66.112 1.00 56.53 487 ASP A O 1
ATOM 3413 N N . HIS A 1 491 ? 51.426 16.254 64.579 1.00 58.58 488 HIS A N 1
ATOM 3414 C CA . HIS A 1 491 ? 51.118 15.372 63.463 1.00 60.91 488 HIS A CA 1
ATOM 3415 C C . HIS A 1 491 ? 52.234 14.391 63.129 1.00 62.19 488 HIS A C 1
ATOM 3416 O O . HIS A 1 491 ? 51.983 13.421 62.406 1.00 63.33 488 HIS A O 1
ATOM 3423 N N . THR A 1 492 ? 53.447 14.607 63.627 1.00 61.00 489 THR A N 1
ATOM 3424 C CA . THR A 1 492 ? 54.577 13.762 63.262 1.00 59.60 489 THR A CA 1
ATOM 3425 C C . THR A 1 492 ? 55.170 12.994 64.429 1.00 59.19 489 THR A C 1
ATOM 3426 O O . THR A 1 492 ? 55.599 11.851 64.248 1.00 59.77 489 THR A O 1
ATOM 3430 N N . LEU A 1 493 ? 55.214 13.587 65.622 1.00 59.83 490 LEU A N 1
ATOM 3431 C CA . LEU A 1 493 ? 55.845 12.914 66.755 1.00 59.15 490 LEU A CA 1
ATOM 3432 C C . LEU A 1 493 ? 55.129 11.634 67.178 1.00 57.61 490 LEU A C 1
ATOM 3433 O O . LEU A 1 493 ? 55.825 10.641 67.459 1.00 58.69 490 LEU A O 1
ATOM 3438 N N . PRO A 1 494 ? 53.792 11.573 67.259 1.00 54.05 491 PRO A N 1
ATOM 3439 C CA . PRO A 1 494 ? 53.164 10.286 67.609 1.00 54.90 491 PRO A CA 1
ATOM 3440 C C . PRO A 1 494 ? 53.504 9.166 66.641 1.00 59.78 491 PRO A C 1
ATOM 3441 O O . PRO A 1 494 ? 53.663 8.018 67.075 1.00 65.13 491 PRO A O 1
ATOM 3445 N N . PHE A 1 495 ? 53.636 9.462 65.343 1.00 56.83 492 PHE A N 1
ATOM 3446 C CA . PHE A 1 495 ? 54.045 8.431 64.394 1.00 52.23 492 PHE A CA 1
ATOM 3447 C C . PHE A 1 495 ? 55.426 7.895 64.737 1.00 52.48 492 PHE A C 1
ATOM 3448 O O . PHE A 1 495 ? 55.636 6.678 64.788 1.00 51.98 492 PHE A O 1
ATOM 3456 N N . TYR A 1 496 ? 56.386 8.794 64.967 1.00 55.42 493 TYR A N 1
ATOM 3457 C CA . TYR A 1 496 ? 57.743 8.351 65.272 1.00 57.33 493 TYR A CA 1
ATOM 3458 C C . TYR A 1 496 ? 57.816 7.633 66.612 1.00 59.75 493 TYR A C 1
ATOM 3459 O O . TYR A 1 496 ? 58.700 6.792 66.812 1.00 63.57 493 TYR A O 1
ATOM 3468 N N . LEU A 1 497 ? 56.899 7.933 67.533 1.00 56.93 494 LEU A N 1
ATOM 3469 C CA . LEU A 1 497 ? 56.861 7.218 68.801 1.00 57.35 494 LEU A CA 1
ATOM 3470 C C . LEU A 1 497 ? 56.098 5.903 68.721 1.00 60.79 494 LEU A C 1
ATOM 3471 O O . LEU A 1 497 ? 56.175 5.109 69.666 1.00 62.97 494 LEU A O 1
ATOM 3476 N N . ARG A 1 498 ? 55.386 5.651 67.621 1.00 60.64 495 ARG A N 1
ATOM 3477 C CA . ARG A 1 498 ? 54.460 4.525 67.516 1.00 60.07 495 ARG A CA 1
ATOM 3478 C C . ARG A 1 498 ? 53.494 4.531 68.698 1.00 59.50 495 ARG A C 1
ATOM 3479 O O . ARG A 1 498 ? 53.254 3.512 69.350 1.00 64.09 495 ARG A O 1
ATOM 3487 N N . HIS A 1 499 ? 52.944 5.712 68.983 1.00 57.42 496 HIS A N 1
ATOM 3488 C CA . HIS A 1 499 ? 52.154 5.926 70.190 1.00 59.08 496 HIS A CA 1
ATOM 3489 C C . HIS A 1 499 ? 51.167 7.073 69.990 1.00 59.91 496 HIS A C 1
ATOM 3490 O O . HIS A 1 499 ? 51.580 8.201 69.693 1.00 60.45 496 HIS A O 1
ATOM 3497 N N . PRO A 1 500 ? 49.869 6.833 70.148 1.00 59.53 497 PRO A N 1
ATOM 3498 C CA . PRO A 1 500 ? 48.880 7.880 69.879 1.00 57.13 497 PRO A CA 1
ATOM 3499 C C . PRO A 1 500 ? 48.835 8.925 70.981 1.00 57.65 497 PRO A C 1
ATOM 3500 O O . PRO A 1 500 ? 49.186 8.676 72.136 1.00 61.22 497 PRO A O 1
ATOM 3504 N N . LEU A 1 501 ? 48.377 10.114 70.598 1.00 55.95 498 LEU A N 1
ATOM 3505 C CA . LEU A 1 501 ? 48.150 11.189 71.552 1.00 54.12 498 LEU A CA 1
ATOM 3506 C C . LEU A 1 501 ? 46.781 11.044 72.199 1.00 53.89 498 LEU A C 1
ATOM 3507 O O . LEU A 1 501 ? 45.808 10.654 71.547 1.00 54.48 498 LEU A O 1
ATOM 3512 N N . MET A 1 502 ? 46.703 11.367 73.486 1.00 53.77 499 MET A N 1
ATOM 3513 C CA . MET A 1 502 ? 45.421 11.544 74.158 1.00 56.51 499 MET A CA 1
ATOM 3514 C C . MET A 1 502 ? 45.115 13.035 74.173 1.00 56.68 499 MET A C 1
ATOM 3515 O O . MET A 1 502 ? 45.721 13.793 74.939 1.00 56.89 499 MET A O 1
ATOM 3520 N N . MET A 1 503 ? 44.181 13.452 73.322 1.00 56.92 500 MET A N 1
ATOM 3521 C CA . MET A 1 503 ? 43.936 14.870 73.105 1.00 57.48 500 MET A CA 1
ATOM 3522 C C . MET A 1 503 ? 43.389 15.530 74.365 1.00 60.24 500 MET A C 1
ATOM 3523 O O . MET A 1 503 ? 42.487 14.998 75.023 1.00 59.25 500 MET A O 1
ATOM 3528 N N . VAL A 1 504 ? 43.942 16.695 74.694 1.00 62.77 501 VAL A N 1
ATOM 3529 C CA . VAL A 1 504 ? 43.549 17.480 75.859 1.00 63.77 501 VAL A CA 1
ATOM 3530 C C . VAL A 1 504 ? 43.112 18.852 75.371 1.00 66.45 501 VAL A C 1
ATOM 3531 O O . VAL A 1 504 ? 43.880 19.549 74.697 1.00 68.73 501 VAL A O 1
ATOM 3535 N N . GLY A 1 505 ? 41.887 19.241 75.714 1.00 68.34 502 GLY A N 1
ATOM 3536 C CA . GLY A 1 505 ? 41.371 20.531 75.300 1.00 71.65 502 GLY A CA 1
ATOM 3537 C C . GLY A 1 505 ? 41.005 20.583 73.832 1.00 74.73 502 GLY A C 1
ATOM 3538 O O . GLY A 1 505 ? 40.465 19.615 73.291 1.00 74.27 502 GLY A O 1
ATOM 3539 N N . GLN A 1 506 ? 41.297 21.707 73.175 1.00 79.37 503 GLN A N 1
ATOM 3540 C CA . GLN A 1 506 ? 40.940 21.887 71.772 1.00 81.09 503 GLN A CA 1
ATOM 3541 C C . GLN A 1 506 ? 41.629 20.844 70.902 1.00 77.42 503 GLN A C 1
ATOM 3542 O O . GLN A 1 506 ? 42.856 20.857 70.754 1.00 74.51 503 GLN A O 1
ATOM 3548 N N . ALA A 1 507 ? 40.843 19.941 70.325 1.00 77.28 504 ALA A N 1
ATOM 3549 C CA . ALA A 1 507 ? 41.365 18.834 69.539 1.00 72.30 504 ALA A CA 1
ATOM 3550 C C . ALA A 1 507 ? 41.546 19.179 68.067 1.00 73.12 504 ALA A C 1
ATOM 3551 O O . ALA A 1 507 ? 41.948 18.306 67.288 1.00 73.27 504 ALA A O 1
ATOM 3553 N N . ASP A 1 508 ? 41.258 20.417 67.673 1.00 73.56 505 ASP A N 1
ATOM 3554 C CA . ASP A 1 508 ? 41.430 20.879 66.292 1.00 73.68 505 ASP A CA 1
ATOM 3555 C C . ASP A 1 508 ? 40.566 19.984 65.404 1.00 69.73 505 ASP A C 1
ATOM 3556 O O . ASP A 1 508 ? 39.381 19.787 65.717 1.00 69.01 505 ASP A O 1
ATOM 3561 N N . GLU A 1 509 ? 41.102 19.411 64.324 1.00 68.19 506 GLU A N 1
ATOM 3562 C CA . GLU A 1 509 ? 40.326 18.555 63.434 1.00 66.52 506 GLU A CA 1
ATOM 3563 C C . GLU A 1 509 ? 39.878 17.257 64.094 1.00 65.99 506 GLU A C 1
ATOM 3564 O O . GLU A 1 509 ? 39.102 16.510 63.487 1.00 68.59 506 GLU A O 1
ATOM 3570 N N . LEU A 1 510 ? 40.350 16.961 65.304 1.00 61.74 507 LEU A N 1
ATOM 3571 C CA . LEU A 1 510 ? 39.880 15.808 66.058 1.00 59.86 507 LEU A CA 1
ATOM 3572 C C . LEU A 1 510 ? 38.720 16.147 66.984 1.00 59.68 507 LEU A C 1
ATOM 3573 O O . LEU A 1 510 ? 38.199 15.246 67.655 1.00 60.28 507 LEU A O 1
ATOM 3578 N N . THR A 1 511 ? 38.301 17.416 67.018 1.00 59.39 508 THR A N 1
ATOM 3579 C CA . THR A 1 511 ? 37.200 17.841 67.880 1.00 62.64 508 THR A CA 1
ATOM 3580 C C . THR A 1 511 ? 36.011 16.892 67.785 1.00 64.66 508 THR A C 1
ATOM 3581 O O . THR A 1 511 ? 35.522 16.385 68.803 1.00 64.34 508 THR A O 1
ATOM 3585 N N . PHE A 1 512 ? 35.546 16.625 66.562 1.00 66.47 509 PHE A N 1
ATOM 3586 C CA . PHE A 1 512 ? 34.399 15.742 66.377 1.00 68.24 509 PHE A CA 1
ATOM 3587 C C . PHE A 1 512 ? 34.643 14.391 67.034 1.00 65.81 509 PHE A C 1
ATOM 3588 O O . PHE A 1 512 ? 33.819 13.911 67.824 1.00 65.34 509 PHE A O 1
ATOM 3596 N N . GLY A 1 513 ? 35.794 13.778 66.745 1.00 63.15 510 GLY A N 1
ATOM 3597 C CA . GLY A 1 513 ? 36.110 12.507 67.372 1.00 60.86 510 GLY A CA 1
ATOM 3598 C C . GLY A 1 513 ? 36.163 12.614 68.882 1.00 60.15 510 GLY A C 1
ATOM 3599 O O . GLY A 1 513 ? 35.728 11.707 69.597 1.00 61.87 510 GLY A O 1
ATOM 3600 N N . ALA A 1 514 ? 36.668 13.741 69.389 1.00 58.33 511 ALA A N 1
ATOM 3601 C CA . ALA A 1 514 ? 36.748 13.932 70.829 1.00 56.08 511 ALA A CA 1
ATOM 3602 C C . ALA A 1 514 ? 35.374 14.025 71.473 1.00 61.15 511 ALA A C 1
ATOM 3603 O O . ALA A 1 514 ? 35.250 13.771 72.676 1.00 65.50 511 ALA A O 1
ATOM 3605 N N . THR A 1 515 ? 34.341 14.367 70.707 1.00 62.87 512 THR A N 1
ATOM 3606 C CA . THR A 1 515 ? 33.021 14.581 71.284 1.00 68.14 512 THR A CA 1
ATOM 3607 C C . THR A 1 515 ? 32.118 13.359 71.193 1.00 75.57 512 THR A C 1
ATOM 3608 O O . THR A 1 515 ? 31.270 13.166 72.071 1.00 81.65 512 THR A O 1
ATOM 3612 N N . VAL A 1 516 ? 32.283 12.523 70.165 1.00 75.35 513 VAL A N 1
ATOM 3613 C CA . VAL A 1 516 ? 31.452 11.330 70.042 1.00 76.00 513 VAL A CA 1
ATOM 3614 C C . VAL A 1 516 ? 31.968 10.181 70.898 1.00 73.65 513 VAL A C 1
ATOM 3615 O O . VAL A 1 516 ? 31.210 9.246 71.186 1.00 76.56 513 VAL A O 1
ATOM 3619 N N . GLU A 1 517 ? 33.232 10.219 71.308 1.00 71.01 514 GLU A N 1
ATOM 3620 C CA . GLU A 1 517 ? 33.809 9.230 72.219 1.00 73.14 514 GLU A CA 1
ATOM 3621 C C . GLU A 1 517 ? 34.567 9.969 73.315 1.00 72.59 514 GLU A C 1
ATOM 3622 O O . GLU A 1 517 ? 35.803 9.941 73.366 1.00 69.39 514 GLU A O 1
ATOM 3628 N N . PRO A 1 518 ? 33.848 10.641 74.221 1.00 76.16 515 PRO A N 1
ATOM 3629 C CA . PRO A 1 518 ? 34.520 11.494 75.214 1.00 78.81 515 PRO A CA 1
ATOM 3630 C C . PRO A 1 518 ? 35.308 10.729 76.266 1.00 84.29 515 PRO A C 1
ATOM 3631 O O . PRO A 1 518 ? 36.096 11.352 76.989 1.00 82.08 515 PRO A O 1
ATOM 3635 N N . GLN A 1 519 ? 35.129 9.414 76.380 1.00 92.55 516 GLN A N 1
ATOM 3636 C CA . GLN A 1 519 ? 35.886 8.623 77.342 1.00 95.60 516 GLN A CA 1
ATOM 3637 C C . GLN A 1 519 ? 37.323 8.369 76.904 1.00 92.35 516 GLN A C 1
ATOM 3638 O O . GLN A 1 519 ? 38.063 7.693 77.627 1.00 93.55 516 GLN A O 1
ATOM 3644 N N . ARG A 1 520 ? 37.733 8.894 75.750 1.00 87.57 517 ARG A N 1
ATOM 3645 C CA . ARG A 1 520 ? 39.083 8.719 75.234 1.00 82.33 517 ARG A CA 1
ATOM 3646 C C . ARG A 1 520 ? 39.866 10.025 75.205 1.00 76.83 517 ARG A C 1
ATOM 3647 O O . ARG A 1 520 ? 40.956 10.073 74.621 1.00 75.17 517 ARG A O 1
ATOM 3655 N N . VAL A 1 521 ? 39.345 11.078 75.828 1.00 73.77 518 VAL A N 1
ATOM 3656 C CA . VAL A 1 521 ? 39.876 12.427 75.663 1.00 67.52 518 VAL A CA 1
ATOM 3657 C C . VAL A 1 521 ? 39.624 13.213 76.945 1.00 67.17 518 VAL A C 1
ATOM 3658 O O . VAL A 1 521 ? 38.602 13.027 77.612 1.00 70.18 518 VAL A O 1
ATOM 3662 N N . VAL A 1 522 ? 40.572 14.072 77.304 1.00 62.77 519 VAL A N 1
ATOM 3663 C CA . VAL A 1 522 ? 40.396 15.025 78.394 1.00 63.23 519 VAL A CA 1
ATOM 3664 C C . VAL A 1 522 ? 39.710 16.262 77.818 1.00 64.51 519 VAL A C 1
ATOM 3665 O O . VAL A 1 522 ? 40.251 16.872 76.882 1.00 63.02 519 VAL A O 1
ATOM 3669 N N . PRO A 1 523 ? 38.542 16.660 78.332 1.00 69.36 520 PRO A N 1
ATOM 3670 C CA . PRO A 1 523 ? 37.797 17.748 77.676 1.00 73.88 520 PRO A CA 1
ATOM 3671 C C . PRO A 1 523 ? 38.509 19.085 77.722 1.00 77.33 520 PRO A C 1
ATOM 3672 O O . PRO A 1 523 ? 38.557 19.788 76.707 1.00 77.53 520 PRO A O 1
ATOM 3676 N N . ASP A 1 524 ? 39.058 19.460 78.874 1.00 83.01 521 ASP A N 1
ATOM 3677 C CA . ASP A 1 524 ? 39.683 20.761 79.048 1.00 89.56 521 ASP A CA 1
ATOM 3678 C C . ASP A 1 524 ? 40.949 20.600 79.873 1.00 95.01 521 ASP A C 1
ATOM 3679 O O . ASP A 1 524 ? 41.144 19.594 80.559 1.00 94.66 521 ASP A O 1
ATOM 3684 N N . VAL A 1 525 ? 41.811 21.616 79.802 1.00 101.91 522 VAL A N 1
ATOM 3685 C CA . VAL A 1 525 ? 43.083 21.567 80.518 1.00 102.63 522 VAL A CA 1
ATOM 3686 C C . VAL A 1 525 ? 42.855 21.513 82.023 1.00 102.52 522 VAL A C 1
ATOM 3687 O O . VAL A 1 525 ? 43.653 20.920 82.760 1.00 102.18 522 VAL A O 1
ATOM 3691 N N . ASP A 1 526 ? 41.762 22.107 82.504 1.00 100.39 523 ASP A N 1
ATOM 3692 C CA . ASP A 1 526 ? 41.514 22.135 83.942 1.00 100.28 523 ASP A CA 1
ATOM 3693 C C . ASP A 1 526 ? 41.308 20.730 84.500 1.00 95.06 523 ASP A C 1
ATOM 3694 O O . ASP A 1 526 ? 41.742 20.430 85.618 1.00 96.96 523 ASP A O 1
ATOM 3699 N N . SER A 1 527 ? 40.654 19.851 83.737 1.00 89.39 524 SER A N 1
ATOM 3700 C CA . SER A 1 527 ? 40.592 18.448 84.134 1.00 84.26 524 SER A CA 1
ATOM 3701 C C . SER A 1 527 ? 41.942 17.767 83.957 1.00 77.03 524 SER A C 1
ATOM 3702 O O . SER A 1 527 ? 42.290 16.853 84.720 1.00 78.01 524 SER A O 1
ATOM 3705 N N . PHE A 1 528 ? 42.714 18.203 82.961 1.00 70.10 525 PHE A N 1
ATOM 3706 C CA . PHE A 1 528 ? 44.035 17.632 82.747 1.00 65.36 525 PHE A CA 1
ATOM 3707 C C . PHE A 1 528 ? 44.959 17.904 83.924 1.00 67.37 525 PHE A C 1
ATOM 3708 O O . PHE A 1 528 ? 45.894 17.133 84.161 1.00 67.63 525 PHE A O 1
ATOM 3716 N N . THR A 1 529 ? 44.729 18.993 84.666 1.00 68.46 526 THR A N 1
ATOM 3717 C CA . THR A 1 529 ? 45.562 19.253 85.836 1.00 70.55 526 THR A CA 1
ATOM 3718 C C . THR A 1 529 ? 45.319 18.208 86.918 1.00 75.07 526 THR A C 1
ATOM 3719 O O . THR A 1 529 ? 46.272 17.688 87.512 1.00 74.96 526 THR A O 1
ATOM 3723 N N . LYS A 1 530 ? 44.050 17.884 87.183 1.00 78.26 527 LYS A N 1
ATOM 3724 C CA . LYS A 1 530 ? 43.736 16.859 88.172 1.00 81.06 527 LYS A CA 1
ATOM 3725 C C . LYS A 1 530 ? 44.216 15.487 87.717 1.00 77.00 527 LYS A C 1
ATOM 3726 O O . LYS A 1 530 ? 44.745 14.710 88.522 1.00 79.08 527 LYS A O 1
ATOM 3732 N N . LEU A 1 531 ? 44.041 15.168 86.430 1.00 73.64 528 LEU A N 1
ATOM 3733 C CA . LEU A 1 531 ? 44.608 13.927 85.911 1.00 72.39 528 LEU A CA 1
ATOM 3734 C C . LEU A 1 531 ? 46.123 13.912 86.048 1.00 72.80 528 LEU A C 1
ATOM 3735 O O . LEU A 1 531 ? 46.722 12.850 86.249 1.00 72.30 528 LEU A O 1
ATOM 3740 N N . TRP A 1 532 ? 46.751 15.082 85.957 1.00 74.77 529 TRP A N 1
ATOM 3741 C CA . TRP A 1 532 ? 48.204 15.184 85.921 1.00 74.01 529 TRP A CA 1
ATOM 3742 C C . TRP A 1 532 ? 48.806 15.061 87.312 1.00 79.55 529 TRP A C 1
ATOM 3743 O O . TRP A 1 532 ? 49.874 14.461 87.476 1.00 83.90 529 TRP A O 1
ATOM 3754 N N . LYS A 1 533 ? 48.137 15.618 88.320 1.00 80.58 530 LYS A N 1
ATOM 3755 C CA . LYS A 1 533 ? 48.644 15.582 89.684 1.00 85.14 530 LYS A CA 1
ATOM 3756 C C . LYS A 1 533 ? 48.150 14.383 90.478 1.00 89.02 530 LYS A C 1
ATOM 3757 O O . LYS A 1 533 ? 48.786 14.018 91.474 1.00 92.90 530 LYS A O 1
ATOM 3763 N N . ASN A 1 534 ? 47.043 13.759 90.070 1.00 88.36 531 ASN A N 1
ATOM 3764 C CA . ASN A 1 534 ? 46.477 12.653 90.826 1.00 91.66 531 ASN A CA 1
ATOM 3765 C C . ASN A 1 534 ? 46.317 11.367 90.032 1.00 89.60 531 ASN A C 1
ATOM 3766 O O . ASN A 1 534 ? 46.136 10.309 90.643 1.00 92.74 531 ASN A O 1
ATOM 3771 N N . GLY A 1 535 ? 46.379 11.419 88.707 1.00 85.63 532 GLY A N 1
ATOM 3772 C CA . GLY A 1 535 ? 46.200 10.239 87.889 1.00 84.84 532 GLY A CA 1
ATOM 3773 C C . GLY A 1 535 ? 47.457 9.398 87.807 1.00 86.74 532 GLY A C 1
ATOM 3774 O O . GLY A 1 535 ? 48.368 9.495 88.634 1.00 90.12 532 GLY A O 1
ATOM 3775 N N . GLN A 1 536 ? 47.496 8.550 86.784 1.00 85.49 533 GLN A N 1
ATOM 3776 C CA . GLN A 1 536 ? 48.630 7.670 86.573 1.00 85.34 533 GLN A CA 1
ATOM 3777 C C . GLN A 1 536 ? 49.820 8.460 86.036 1.00 82.14 533 GLN A C 1
ATOM 3778 O O . GLN A 1 536 ? 49.658 9.560 85.504 1.00 79.77 533 GLN A O 1
ATOM 3784 N N . PRO A 1 537 ? 51.033 7.925 86.179 1.00 82.54 534 PRO A N 1
ATOM 3785 C CA . PRO A 1 537 ? 52.194 8.576 85.561 1.00 80.07 534 PRO A CA 1
ATOM 3786 C C . PRO A 1 537 ? 52.048 8.607 84.048 1.00 79.56 534 PRO A C 1
ATOM 3787 O O . PRO A 1 537 ? 51.742 7.593 83.415 1.00 80.85 534 PRO A O 1
ATOM 3791 N N . ALA A 1 538 ? 52.258 9.786 83.472 1.00 77.17 535 ALA A N 1
ATOM 3792 C CA . ALA A 1 538 ? 52.087 9.963 82.039 1.00 74.21 535 ALA A CA 1
ATOM 3793 C C . ALA A 1 538 ? 53.016 11.066 81.553 1.00 72.66 535 ALA A C 1
ATOM 3794 O O . ALA A 1 538 ? 53.697 11.731 82.338 1.00 76.24 535 ALA A O 1
ATOM 3796 N N . MET A 1 539 ? 53.043 11.240 80.236 1.00 66.34 536 MET A N 1
ATOM 3797 C CA . MET A 1 539 ? 53.773 12.314 79.587 1.00 62.25 536 MET A CA 1
ATOM 3798 C C . MET A 1 539 ? 52.785 13.226 78.876 1.00 60.61 536 MET A C 1
ATOM 3799 O O . MET A 1 539 ? 51.601 12.910 78.739 1.00 59.57 536 MET A O 1
ATOM 3804 N N . ALA A 1 540 ? 53.289 14.368 78.416 1.00 60.83 537 ALA A N 1
ATOM 3805 C CA . ALA A 1 540 ? 52.462 15.329 77.703 1.00 57.22 537 ALA A CA 1
ATOM 3806 C C . ALA A 1 540 ? 53.322 16.097 76.713 1.00 55.67 537 ALA A C 1
ATOM 3807 O O . ALA A 1 540 ? 54.496 16.375 76.981 1.00 58.19 537 ALA A O 1
ATOM 3809 N N . VAL A 1 541 ? 52.729 16.425 75.567 1.00 53.77 538 VAL A N 1
ATOM 3810 C CA . VAL A 1 541 ? 53.356 17.246 74.538 1.00 54.76 538 VAL A CA 1
ATOM 3811 C C . VAL A 1 541 ? 52.596 18.561 74.471 1.00 58.74 538 VAL A C 1
ATOM 3812 O O . VAL A 1 541 ? 51.359 18.567 74.433 1.00 61.04 538 VAL A O 1
ATOM 3816 N N . MET A 1 542 ? 53.327 19.673 74.462 1.00 60.87 539 MET A N 1
ATOM 3817 C CA . MET A 1 542 ? 52.686 20.980 74.398 1.00 63.26 539 MET A CA 1
ATOM 3818 C C . MET A 1 542 ? 53.614 21.947 73.683 1.00 64.51 539 MET A C 1
ATOM 3819 O O . MET A 1 542 ? 54.768 21.632 73.397 1.00 63.46 539 MET A O 1
ATOM 3824 N N . SER A 1 543 ? 53.094 23.127 73.374 1.00 66.09 540 SER A N 1
ATOM 3825 C CA . SER A 1 543 ? 53.941 24.178 72.842 1.00 66.57 540 SER A CA 1
ATOM 3826 C C . SER A 1 543 ? 54.701 24.845 73.985 1.00 70.01 540 SER A C 1
ATOM 3827 O O . SER A 1 543 ? 54.328 24.704 75.153 1.00 72.84 540 SER A O 1
ATOM 3830 N N . PRO A 1 544 ? 55.797 25.548 73.683 1.00 71.10 541 PRO A N 1
ATOM 3831 C CA . PRO A 1 544 ? 56.507 26.256 74.761 1.00 73.43 541 PRO A CA 1
ATOM 3832 C C . PRO A 1 544 ? 55.634 27.266 75.487 1.00 76.32 541 PRO A C 1
ATOM 3833 O O . PRO A 1 544 ? 55.679 27.342 76.722 1.00 76.12 541 PRO A O 1
ATOM 3837 N N . ASP A 1 545 ? 54.830 28.039 74.751 1.00 78.91 542 ASP A N 1
ATOM 3838 C CA . ASP A 1 545 ? 53.935 28.995 75.396 1.00 83.58 542 ASP A CA 1
ATOM 3839 C C . ASP A 1 545 ? 52.908 28.293 76.274 1.00 82.81 542 ASP A C 1
ATOM 3840 O O . ASP A 1 545 ? 52.504 28.834 77.311 1.00 87.75 542 ASP A O 1
ATOM 3845 N N . THR A 1 546 ? 52.475 27.091 75.883 1.00 77.02 543 THR A N 1
ATOM 3846 C CA . THR A 1 546 ? 51.591 26.316 76.747 1.00 73.78 543 THR A CA 1
ATOM 3847 C C . THR A 1 546 ? 52.310 25.887 78.020 1.00 70.61 543 THR A C 1
ATOM 3848 O O . THR A 1 546 ? 51.726 25.921 79.110 1.00 71.52 543 THR A O 1
ATOM 3852 N N . TYR A 1 547 ? 53.579 25.484 77.902 1.00 67.66 544 TYR A N 1
ATOM 3853 C CA . TYR A 1 547 ? 54.351 25.120 79.085 1.00 65.79 544 TYR A CA 1
ATOM 3854 C C . TYR A 1 547 ? 54.497 26.303 80.030 1.00 66.77 544 TYR A C 1
ATOM 3855 O O . TYR A 1 547 ? 54.373 26.151 81.249 1.00 64.28 544 TYR A O 1
ATOM 3864 N N . LEU A 1 548 ? 54.777 27.490 79.487 1.00 69.18 545 LEU A N 1
ATOM 3865 C CA . LEU A 1 548 ? 54.912 28.666 80.338 1.00 71.66 545 LEU A CA 1
ATOM 3866 C C . LEU A 1 548 ? 53.570 29.089 80.921 1.00 74.11 545 LEU A C 1
ATOM 3867 O O . LEU A 1 548 ? 53.521 29.670 82.012 1.00 76.80 545 LEU A O 1
ATOM 3872 N N . ALA A 1 549 ? 52.473 28.799 80.217 1.00 72.18 546 ALA A N 1
ATOM 3873 C CA . ALA A 1 549 ? 51.151 29.124 80.739 1.00 70.63 546 ALA A CA 1
ATOM 3874 C C . ALA A 1 549 ? 50.749 28.177 81.865 1.00 70.94 546 ALA A C 1
ATOM 3875 O O . ALA A 1 549 ? 50.084 28.589 82.822 1.00 74.46 546 ALA A O 1
ATOM 3877 N N . LEU A 1 550 ? 51.144 26.907 81.772 1.00 69.67 547 LEU A N 1
ATOM 3878 C CA . LEU A 1 550 ? 50.814 25.909 82.782 1.00 71.75 547 LEU A CA 1
ATOM 3879 C C . LEU A 1 550 ? 51.856 25.806 83.886 1.00 74.57 547 LEU A C 1
ATOM 3880 O O . LEU A 1 550 ? 51.614 25.109 84.879 1.00 77.48 547 LEU A O 1
ATOM 3885 N N . ALA A 1 551 ? 52.999 26.472 83.741 1.00 73.90 548 ALA A N 1
ATOM 3886 C CA . ALA A 1 551 ? 54.083 26.299 84.706 1.00 73.85 548 ALA A CA 1
ATOM 3887 C C . ALA A 1 551 ? 53.709 26.763 86.107 1.00 78.10 548 ALA A C 1
ATOM 3888 O O . ALA A 1 551 ? 53.999 26.029 87.068 1.00 80.74 548 ALA A O 1
ATOM 3890 N N . PRO A 1 552 ? 53.089 27.933 86.314 1.00 79.99 549 PRO A N 1
ATOM 3891 C CA . PRO A 1 552 ? 52.683 28.301 87.680 1.00 83.70 549 PRO A CA 1
ATOM 3892 C C . PRO A 1 552 ? 51.566 27.437 88.241 1.00 85.78 549 PRO A C 1
ATOM 3893 O O . PRO A 1 552 ? 51.338 27.471 89.457 1.00 87.74 549 PRO A O 1
ATOM 3897 N N . THR A 1 553 ? 50.880 26.657 87.406 1.00 85.90 550 THR A N 1
ATOM 3898 C CA . THR A 1 553 ? 49.752 25.842 87.847 1.00 89.01 550 THR A CA 1
ATOM 3899 C C . THR A 1 553 ? 50.202 24.468 88.338 1.00 87.73 550 THR A C 1
ATOM 3900 O O . THR A 1 553 ? 49.925 24.087 89.479 1.00 90.09 550 THR A O 1
ATOM 3904 N N . LEU A 1 554 ? 50.890 23.712 87.487 1.00 85.07 551 LEU A N 1
ATOM 3905 C CA . LEU A 1 554 ? 51.341 22.374 87.836 1.00 85.20 551 LEU A CA 1
ATOM 3906 C C . LEU A 1 554 ? 52.822 22.230 87.524 1.00 81.92 551 LEU A C 1
ATOM 3907 O O . LEU A 1 554 ? 53.298 22.702 86.487 1.00 78.80 551 LEU A O 1
ATOM 3912 N N . SER A 1 555 ? 53.545 21.587 88.438 1.00 82.59 552 SER A N 1
ATOM 3913 C CA . SER A 1 555 ? 54.964 21.331 88.244 1.00 79.73 552 SER A CA 1
ATOM 3914 C C . SER A 1 555 ? 55.141 20.115 87.347 1.00 75.85 552 SER A C 1
ATOM 3915 O O . SER A 1 555 ? 54.505 19.076 87.556 1.00 72.23 552 SER A O 1
ATOM 3918 N N . MET A 1 556 ? 56.002 20.251 86.343 1.00 75.72 553 MET A N 1
ATOM 3919 C CA . MET A 1 556 ? 56.225 19.208 85.357 1.00 74.50 553 MET A CA 1
ATOM 3920 C C . MET A 1 556 ? 57.709 19.125 85.042 1.00 75.12 553 MET A C 1
ATOM 3921 O O . MET A 1 556 ? 58.397 20.148 84.978 1.00 77.45 553 MET A O 1
ATOM 3926 N N . TYR A 1 557 ? 58.192 17.902 84.849 1.00 72.95 554 TYR A N 1
ATOM 3927 C CA . TYR A 1 557 ? 59.603 17.638 84.608 1.00 72.22 554 TYR A CA 1
ATOM 3928 C C . TYR A 1 557 ? 59.823 17.399 83.121 1.00 67.36 554 TYR A C 1
ATOM 3929 O O . TYR A 1 557 ? 59.153 16.554 82.516 1.00 65.70 554 TYR A O 1
ATOM 3938 N N . VAL A 1 558 ? 60.752 18.149 82.537 1.00 65.16 555 VAL A N 1
ATOM 3939 C CA . VAL A 1 558 ? 60.921 18.181 81.088 1.00 64.77 555 VAL A CA 1
ATOM 3940 C C . VAL A 1 558 ? 61.633 16.915 80.625 1.00 65.57 555 VAL A C 1
ATOM 3941 O O . VAL A 1 558 ? 62.749 16.620 81.066 1.00 68.51 555 VAL A O 1
ATOM 3945 N N . VAL A 1 559 ? 60.996 16.172 79.725 1.00 62.73 556 VAL A N 1
ATOM 3946 C CA . VAL A 1 559 ? 61.619 14.988 79.142 1.00 61.63 556 VAL A CA 1
ATOM 3947 C C . VAL A 1 559 ? 62.447 15.349 77.919 1.00 60.00 556 VAL A C 1
ATOM 3948 O O . VAL A 1 559 ? 63.600 14.931 77.792 1.00 60.98 556 VAL A O 1
ATOM 3952 N N . ALA A 1 560 ? 61.884 16.129 76.998 1.00 59.46 557 ALA A N 1
ATOM 3953 C CA . ALA A 1 560 ? 62.634 16.512 75.808 1.00 59.93 557 ALA A CA 1
ATOM 3954 C C . ALA A 1 560 ? 62.081 17.819 75.261 1.00 57.74 557 ALA A C 1
ATOM 3955 O O . ALA A 1 560 ? 60.936 18.188 75.526 1.00 55.86 557 ALA A O 1
ATOM 3957 N N . ARG A 1 561 ? 62.917 18.519 74.496 1.00 59.59 558 ARG A N 1
ATOM 3958 C CA . ARG A 1 561 ? 62.521 19.763 73.852 1.00 62.25 558 ARG A CA 1
ATOM 3959 C C . ARG A 1 561 ? 63.101 19.819 72.449 1.00 66.35 558 ARG A C 1
ATOM 3960 O O . ARG A 1 561 ? 64.163 19.257 72.174 1.00 69.60 558 ARG A O 1
ATOM 3968 N N . ASP A 1 562 ? 62.384 20.501 71.564 1.00 68.44 559 ASP A N 1
ATOM 3969 C CA . ASP A 1 562 ? 62.955 21.010 70.322 1.00 71.37 559 ASP A CA 1
ATOM 3970 C C . ASP A 1 562 ? 62.364 22.400 70.109 1.00 73.99 559 ASP A C 1
ATOM 3971 O O . ASP A 1 562 ? 61.881 23.044 71.048 1.00 76.87 559 ASP A O 1
ATOM 3976 N N . TRP A 1 563 ? 62.381 22.881 68.868 1.00 74.37 560 TRP A N 1
ATOM 3977 C CA . TRP A 1 563 ? 61.947 24.248 68.613 1.00 73.64 560 TRP A CA 1
ATOM 3978 C C . TRP A 1 563 ? 60.431 24.409 68.612 1.00 76.14 560 TRP A C 1
ATOM 3979 O O . TRP A 1 563 ? 59.942 25.536 68.752 1.00 77.41 560 TRP A O 1
ATOM 3990 N N . ARG A 1 564 ? 59.677 23.321 68.464 1.00 77.35 561 ARG A N 1
ATOM 3991 C CA . ARG A 1 564 ? 58.235 23.409 68.315 1.00 79.98 561 ARG A CA 1
ATOM 3992 C C . ARG A 1 564 ? 57.449 22.734 69.429 1.00 77.54 561 ARG A C 1
ATOM 3993 O O . ARG A 1 564 ? 56.224 22.899 69.479 1.00 79.23 561 ARG A O 1
ATOM 4001 N N . ARG A 1 565 ? 58.099 21.990 70.321 1.00 72.24 562 ARG A N 1
ATOM 4002 C CA . ARG A 1 565 ?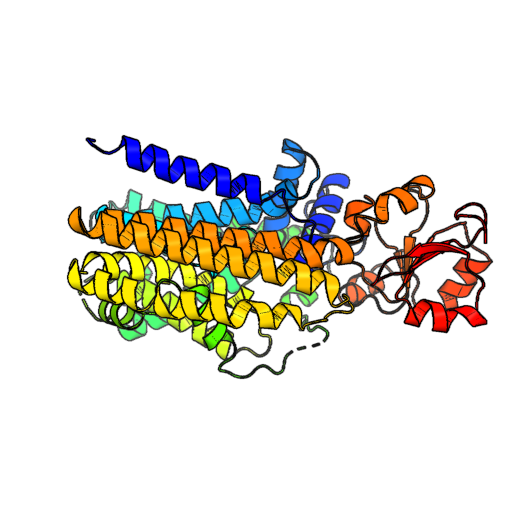 57.361 21.217 71.306 1.00 67.97 562 ARG A CA 1
ATOM 4003 C C . ARG A 1 565 ? 58.197 21.032 72.564 1.00 69.88 562 ARG A C 1
ATOM 4004 O O . ARG A 1 565 ? 59.430 20.963 72.514 1.00 73.15 562 ARG A O 1
ATOM 4012 N N . VAL A 1 566 ? 57.498 20.979 73.694 1.00 65.93 563 VAL A N 1
ATOM 4013 C CA . VAL A 1 566 ? 58.045 20.595 74.988 1.00 63.56 563 VAL A CA 1
ATOM 4014 C C . VAL A 1 566 ? 57.329 19.322 75.416 1.00 62.44 563 VAL A C 1
ATOM 4015 O O . VAL A 1 566 ? 56.094 19.245 75.341 1.00 65.27 563 VAL A O 1
ATOM 4019 N N . VAL A 1 567 ? 58.100 18.327 75.847 1.00 58.07 564 VAL A N 1
ATOM 4020 C CA . VAL A 1 567 ? 57.577 17.025 76.245 1.00 57.55 564 VAL A CA 1
ATOM 4021 C C . VAL A 1 567 ? 57.961 16.789 77.696 1.00 61.33 564 VAL A C 1
ATOM 4022 O O . VAL A 1 567 ? 59.156 16.731 78.028 1.00 64.73 564 VAL A O 1
ATOM 4026 N N . VAL A 1 568 ? 56.951 16.631 78.553 1.00 59.54 565 VAL A N 1
ATOM 4027 C CA . VAL A 1 568 ? 57.132 16.600 79.997 1.00 58.13 565 VAL A CA 1
ATOM 4028 C C . VAL A 1 568 ? 56.520 15.323 80.564 1.00 57.63 565 VAL A C 1
ATOM 4029 O O . VAL A 1 568 ? 55.796 14.593 79.885 1.00 55.28 565 VAL A O 1
ATOM 4033 N N . ALA A 1 569 ? 56.826 15.068 81.836 1.00 60.41 566 ALA A N 1
ATOM 4034 C CA . ALA A 1 569 ? 56.235 13.978 82.600 1.00 61.64 566 ALA A CA 1
ATOM 4035 C C . ALA A 1 569 ? 55.801 14.502 83.965 1.00 62.17 566 ALA A C 1
ATOM 4036 O O . ALA A 1 569 ? 56.267 15.548 84.426 1.00 59.87 566 ALA A O 1
ATOM 4038 N N . ASN A 1 570 ? 54.884 13.775 84.604 1.00 65.58 567 ASN A N 1
ATOM 4039 C CA . ASN A 1 570 ? 54.362 14.174 85.907 1.00 70.96 567 ASN A CA 1
ATOM 4040 C C . ASN A 1 570 ? 55.054 13.475 87.067 1.00 73.03 567 ASN A C 1
ATOM 4041 O O . ASN A 1 570 ? 54.682 13.706 88.221 1.00 74.56 567 ASN A O 1
ATOM 4046 N N . VAL A 1 571 ? 56.043 12.630 86.793 1.00 73.82 568 VAL A N 1
ATOM 4047 C CA . VAL A 1 571 ? 56.887 12.041 87.822 1.00 78.55 568 VAL A CA 1
ATOM 4048 C C . VAL A 1 571 ? 58.340 12.297 87.443 1.00 79.75 568 VAL A C 1
ATOM 4049 O O . VAL A 1 571 ? 58.705 12.233 86.264 1.00 76.94 568 VAL A O 1
ATOM 4053 N N . ALA A 1 572 ? 59.166 12.609 88.444 1.00 84.39 569 ALA A N 1
ATOM 4054 C CA . ALA A 1 572 ? 60.541 13.008 88.164 1.00 84.85 569 ALA A CA 1
ATOM 4055 C C . ALA A 1 572 ? 61.356 11.871 87.559 1.00 87.61 569 ALA A C 1
ATOM 4056 O O . ALA A 1 572 ? 62.314 12.124 86.819 1.00 88.94 569 ALA A O 1
ATOM 4058 N N . SER A 1 573 ? 60.992 10.620 87.846 1.00 88.53 570 SER A N 1
ATOM 4059 C CA . SER A 1 573 ? 61.760 9.474 87.372 1.00 89.40 570 SER A CA 1
ATOM 4060 C C . SER A 1 573 ? 61.599 9.215 85.876 1.00 86.65 570 SER A C 1
ATOM 4061 O O . SER A 1 573 ? 62.279 8.328 85.346 1.00 88.63 570 SER A O 1
ATOM 4064 N N . LEU A 1 574 ? 60.735 9.950 85.179 1.00 82.08 571 LEU A N 1
ATOM 4065 C CA . LEU A 1 574 ? 60.575 9.798 83.739 1.00 79.68 571 LEU A CA 1
ATOM 4066 C C . LEU A 1 574 ? 61.297 10.888 82.953 1.00 77.52 571 LEU A C 1
ATOM 4067 O O . LEU A 1 574 ? 60.962 11.128 81.787 1.00 76.31 571 LEU A O 1
ATOM 4072 N N . ALA A 1 575 ? 62.281 11.548 83.562 1.00 75.62 572 ALA A N 1
ATOM 4073 C CA . ALA A 1 575 ? 63.000 12.628 82.905 1.00 71.79 572 ALA A CA 1
ATOM 4074 C C . ALA A 1 575 ? 64.415 12.696 83.464 1.00 74.06 572 ALA A C 1
ATOM 4075 O O . ALA A 1 575 ? 64.746 12.038 84.453 1.00 79.87 572 ALA A O 1
ATOM 4077 N N . GLY A 1 576 ? 65.255 13.499 82.812 1.00 70.62 573 GLY A N 1
ATOM 4078 C CA . GLY A 1 576 ? 66.601 13.729 83.280 1.00 72.02 573 GLY A CA 1
ATOM 4079 C C . GLY A 1 576 ? 66.617 14.550 84.554 1.00 74.57 573 GLY A C 1
ATOM 4080 O O . GLY A 1 576 ? 65.610 15.155 84.937 1.00 76.20 573 GLY A O 1
ATOM 4081 N N . PRO A 1 577 ? 67.759 14.583 85.239 1.00 77.83 574 PRO A N 1
ATOM 4082 C CA . PRO A 1 577 ? 67.837 15.335 86.500 1.00 82.03 574 PRO A CA 1
ATOM 4083 C C . PRO A 1 577 ? 67.587 16.822 86.284 1.00 81.37 574 PRO A C 1
ATOM 4084 O O . PRO A 1 577 ? 68.094 17.427 85.337 1.00 79.65 574 PRO A O 1
ATOM 4088 N N . GLN A 1 578 ? 66.778 17.404 87.167 1.00 83.66 575 GLN A N 1
ATOM 4089 C CA . GLN A 1 578 ? 66.377 18.806 87.054 1.00 84.68 575 GLN A CA 1
ATOM 4090 C C . GLN A 1 578 ? 66.294 19.490 88.419 1.00 90.09 575 GLN A C 1
ATOM 4091 O O . GLN A 1 578 ? 66.196 18.844 89.462 1.00 92.23 575 GLN A O 1
#

B-factor: mean 75.77, std 17.14, range [31.25, 143.6]

Sequence (537 aa):
SAATGWVVLFVAVALVVWFVSLDMRHLVGPDEGRYAEISREMFASGDWVTIRYNALKYFEKPPFHMWVTVVGYELFGLGEWQARLAVALSGLLGIGVSMMAARRWFGARAAAFTGLALLAAPMWSVAAHFNTLDMTLAGVMSCVLAFMLMGQHPDASVAARRGWMVACWAAMGVAILTKGLVGIALPGLVLVVYTLVTRDWGLWRRLHLALGVVVMLVITVPWFYLVSVRNPEFPNFFFIHEHWQRRSGSVFYFLPLVIGGFLPWAGIFPKLWTAMRARFRPALMAGIWAIAIFVFFSISRSKLPGYIVPVIPALGILAGVALDRLSPRSWGKQLIGMMAIVAACGLLASPVVATLNANHIPNSFYRAYAVWVAVAFVVMLLGIAVARLLLRRGVLPSVAVYAMGMYLGFTVALLGHETVGRPASGADIAPQIAQKLTPEMPLYGVQMLDHTLPFYLRHPLMMVGQADELTFGATVEPQRVVPDVDSFTKLWKNGQPAMAVMSPDTYLALAPTLSMYVVARDWRRVVVANVASLAGPQ

Radius of gyration: 25.04 Å; Cα contacts (8 Å, |Δi|>4): 896; chains: 1; bounding box: 50×41×75 Å

Organism: Cupriavidus metallidurans (strain ATCC 43123 / DSM 2839 / NBRC 102507 / CH34) (NCBI:txid266264)

Secondary structure (DSSP, 8-state):
--THHHHHHHHHHHHHHHHHGGGSS---TTHHHHHHHHHHHHHHH--SSS-EETTEE--SS-SHHHHHHHHHHHHH-SSHHHHTHHHHHHHHHHHHHHHHHHHHHH-HHHHHHHHHHHHH-HHHHHHHTS--HHHHHHHHHHHHHHHHHHHT-TTS-HHHHHHHHHHHHHHHHHHHHHHTTHHHHHHHHHHHHHHHHS--TTHHHHT-HHHHHHHHHHHHHHHHHHHHHH-TTHHHHHHH----------TTTHHHHHHHHTGGGGGGHHHHHHHH-----HHHHHHHHHHHHHHHHHTSSS--GGGGTTHHHHHHHHHHHHHHT--HHHHHHHHHHHHHHHHHHHHHGGGGGG---TT--HHHHHHHHHHHHHHHHHHHHHHHHHHHHGGG-HHHHHHHHHHHHHHHHHHHHHHTHHHHHHHHTTTTHHHHHTT--TTS-EEEES---SSHHHHHT---EEES--GGGHHHHHHSGGGSB-SHHHHHHHHHHS---EEEE-HHHHHHHTTTS--EEEEE-SS-EEEESSGGGS---

Solvent-accessible surface area: 22668 Å² total; per-residue (Å²): 143,109,61,60,57,173,91,97,88,44,70,50,56,11,73,85,36,3,74,81,5,1,75,89,8,38,0,27,35,60,37,0,0,12,7,0,0,1,0,20,18,7,70,80,79,52,53,98,18,11,1,59,0,1,32,2,24,5,2,27,42,1,0,49,0,0,55,39,0,4,72,4,2,121,121,100,32,52,12,33,71,12,0,0,18,2,0,0,82,9,0,49,78,0,24,35,13,2,62,61,1,0,45,92,49,63,29,83,98,0,5,30,0,0,8,15,0,0,12,1,0,10,23,0,4,52,12,0,9,49,0,15,2,17,0,2,6,0,0,13,0,4,9,4,4,2,34,17,1,16,0,6,22,86,120,15,71,110,59,35,44,99,33,66,1,45,26,7,22,24,8,13,0,34,0,12,8,0,30,4,105,39,0,56,52,1,12,28,60,2,26,61,46,2,4,127,95,45,68,46,172,38,2,96,87,84,8,47,86,74,85,1,48,85,34,14,81,101,53,9,71,69,9,29,138,70,0,31,86,136,7,104,50,1,48,102,16,37,101,108,78,144,71,194,84,144,109,120,29,69,75,138,70,0,82,92,46,16,75,33,8,0,53,4,0,28,40,0,56,92,74,5,147,74,2,22,76,95,124,24,37,16,8,27,6,0,1,10,8,7,78,7,0,45,71,74,18,5,130,37,82,46,29,81,61,12,39,0,4,4,1,0,1,0,12,0,2,6,0,0,5,4,0,46,152,16,56,72,188,23,1,10,113,17,5,115,34,14,30,108,60,5,38,72,12,58,150,53,5,80,91,36,13,102,80,99,50,122,155,6,38,49,76,55,24,146,43,37,9,83,116,22,24,59,0,42,60,32,6,44,112,7,9,55,58,0,141,142,65,18,106,74,26,7,52,46,0,0,18,43,0,0,23,6,7,0,50,0,27,16,36,24,26,42,3,49,34,28,8,4,111,16,25,2,1,15,69,17,6,92,118,0,55,133,78,19,48,115,132,19,11,0,6,0,0,95,35,23,7,29,4,0,0,1,37,18,106,11,47,4,64,0,0,13,137,2,80,15,0,69,54,1,14,96,57,40,82,183,99,16,5,98,61,29,107,46,0,9,124,72,6,122,124,34,99,68,0,0,0,0,0,29,63,117,21,59,129,68,18,39,118,82,3,89,15,79,32,25,10,167,37,146,82,2,11,0,0,0,28,50,59,90,22,24,42,147,146